Protein AF-0000000079721054 (afdb_homodimer)

Radius of gyration: 35.97 Å; Cα contacts (8 Å, |Δi|>4): 1173; chains: 2; bounding box: 91×91×177 Å

Organism: NCBI:txid616991

Nearest PDB structures (foldseek):
  3hbk-assembly1_A  TM=8.878E-01  e=4.316E-24  Parabacteroides distasonis ATCC 8503
  3u1x-assembly1_A  TM=9.049E-01  e=8.243E-23  Parabacteroides distasonis ATCC 8503
  4jqt-assembly1_B  TM=9.001E-01  e=1.101E-22  Bacteroides thetaiotaomicron VPI-5482
  3u1x-assembly1_B  TM=8.996E-01  e=7.780E-23  Parabacteroides distasonis ATCC 8503
  3h3l-assembly2_C  TM=8.129E-01  e=1.205E-19  Parabacteroides distasonis ATCC 8503

InterPro domains:
  IPR010496 3-keto-alpha-glucoside-1,2-lyase/3-keto-2-hydroxy-glucal hydratase domain [PF06439] (55-269)

Foldseek 3Di:
DPPDDDDDDDPPPPCPPPPPPPPPPPPPPPPPPPVPPVPVPPDWQDDDPVCVVLFKDGCANLPDNVQKAFQLDPHADCLQWDRDRSKIKGAFQVSRDAPPVRHRPPARKMWGPFWAFFKKKKKKKAFAAFDWWWKFHLWDSVLCVVPHNRGHTQAFTQIDGQQPHPVPPPPDDQQCYGQHRHQFGHWAPDDDDHHPDMKMWMWGDAQQWIWIDINHRTGDIDGQPDPRSVVSCCRGPCVPRPPRRPRDRGIMITTNDRGMMIMTRIMMGGDDHPD/DCCVDDDDDCPPPPDPPPPPPPPPPPPPPPPPPPVPPVPVPPDWQDDDPVCVVLFKDGCANLPDNVQKAFQLDPHADCLQWDRDRSKIKGAFQVSRDAPPVRHRPPARKMWGPFFAFFKKKKKKKAFAAFDWWWKFHLWDSVLCVVPHNRGHTQAFTQIDGQQPHPVPPPPDDQQCYGQHRHQFGHWAPDDDDHHPDMKMWMWGDAQQWIWIDINHRTGDIDGQPDPRSVVSCCRGPCVPRPPRRPRDRGIMITTNDRGMMIMTRIMMGGDDHPD

Secondary structure (DSSP, 8-state):
-------------------------------------------TT---HHHHHTTEEES--SS--TTEEETTSSS--TTTEEEETTEEEEPPGGGSPPPTTS-------EEESS-BSSEEEEEEEEE-TT-EEEEEEEE-HHHHHHHSBTTB--SEEEEEE-TT-TTTTTTS-GGGSTTSBTTTBPPSS--PPPTTS-EEEEEEEETTEEEEEETTEEEEEEETT-HHHHHHHHTSTTTTSTTTTS--SBEEEE---SS-EEEEEEEEEE--TT-/-------------------------------------------TT---HHHHHTTEEES--SS--TTEEETTSSS--TTTEEEETTEEEEPPGGGSPPPTTS-------EEESS-BSSEEEEEEEEE-TT-EEEEEEEE-HHHHHHHSBTTB--SEEEEEE-TT-TTTTTTS-GGGSTTSBTTTBPPSS--PPPTTS-EEEEEEEETTEEEEEETTEEEEEEETT-HHHHHHHHTSTTTTSTTTTS--SBEEEE---SS-EEEEEEEEEE--TT-

Structure (mmCIF, N/CA/C/O backbone):
data_AF-0000000079721054-model_v1
#
loop_
_entity.id
_entity.type
_entity.pdbx_description
1 polymer 'Uncharacterized protein DUF1080'
#
loop_
_atom_site.group_PDB
_atom_site.id
_atom_site.type_symbol
_atom_site.label_atom_id
_atom_site.label_alt_id
_atom_site.label_comp_id
_atom_site.label_asym_id
_atom_site.label_entity_id
_atom_site.label_seq_id
_atom_site.pdbx_PDB_ins_code
_atom_site.Cartn_x
_atom_site.Cartn_y
_atom_site.Cartn_z
_atom_site.occupancy
_atom_site.B_iso_or_equiv
_atom_site.auth_seq_id
_atom_site.auth_comp_id
_atom_site.auth_asym_id
_atom_site.auth_atom_id
_atom_site.pdbx_PDB_model_num
ATOM 1 N N . MET A 1 1 ? 64.25 27.297 -89.562 1 24.75 1 MET A N 1
ATOM 2 C CA . MET A 1 1 ? 64.625 25.906 -89.25 1 24.75 1 MET A CA 1
ATOM 3 C C . MET A 1 1 ? 64.562 25.609 -87.75 1 24.75 1 MET A C 1
ATOM 5 O O . MET A 1 1 ? 65.5 25.953 -87.062 1 24.75 1 MET A O 1
ATOM 9 N N . ARG A 1 2 ? 63.344 25.953 -87.188 1 24.25 2 ARG A N 1
ATOM 10 C CA . ARG A 1 2 ? 62.844 26.578 -86 1 24.25 2 ARG A CA 1
ATOM 11 C C . ARG A 1 2 ? 62.781 25.578 -84.812 1 24.25 2 ARG A C 1
ATOM 13 O O . ARG A 1 2 ? 62.031 25.75 -83.875 1 24.25 2 ARG A O 1
ATOM 20 N N . GLY A 1 3 ? 63.625 24.359 -85 1 22.58 3 GLY A N 1
ATOM 21 C CA . GLY A 1 3 ? 63.281 23.109 -84.312 1 22.58 3 GLY A CA 1
ATOM 22 C C . GLY A 1 3 ? 63.688 23.109 -82.812 1 22.58 3 GLY A C 1
ATOM 23 O O . GLY A 1 3 ? 63.781 22.047 -82.188 1 22.58 3 GLY A O 1
ATOM 24 N N . SER A 1 4 ? 63.812 24.297 -82.188 1 22.83 4 SER A N 1
ATOM 25 C CA . SER A 1 4 ? 64.625 24.391 -81 1 22.83 4 SER A CA 1
ATOM 26 C C . SER A 1 4 ? 64.125 23.5 -79.875 1 22.83 4 SER A C 1
ATOM 28 O O . SER A 1 4 ? 62.969 23.578 -79.5 1 22.83 4 SER A O 1
ATOM 30 N N . LYS A 1 5 ? 64.938 22.375 -79.375 1 22.81 5 LYS A N 1
ATOM 31 C CA . LYS A 1 5 ? 64.875 21.094 -78.688 1 22.81 5 LYS A CA 1
ATOM 32 C C . LYS A 1 5 ? 64.75 21.281 -77.188 1 22.81 5 LYS A C 1
ATOM 34 O O . LYS A 1 5 ? 64.75 20.312 -76.438 1 22.81 5 LYS A O 1
ATOM 39 N N . LYS A 1 6 ? 65 22.562 -76.625 1 22.19 6 LYS A N 1
ATOM 40 C CA . LYS A 1 6 ? 65.812 22.469 -75.375 1 22.19 6 LYS A CA 1
ATOM 41 C C . LYS A 1 6 ? 65.125 21.547 -74.375 1 22.19 6 LYS A C 1
ATOM 43 O O . LYS A 1 6 ? 63.938 21.375 -74.375 1 22.19 6 LYS A O 1
ATOM 48 N N . GLN A 1 7 ? 65.875 21.203 -73.25 1 21.14 7 GLN A N 1
ATOM 49 C CA . GLN A 1 7 ? 66.375 20.234 -72.312 1 21.14 7 GLN A CA 1
ATOM 50 C C . GLN A 1 7 ? 65.375 20.062 -71.125 1 21.14 7 GLN A C 1
ATOM 52 O O . GLN A 1 7 ? 64.438 20.875 -71 1 21.14 7 GLN A O 1
ATOM 57 N N . THR A 1 8 ? 65.938 19.906 -69.875 1 21.69 8 THR A N 1
ATOM 58 C CA . THR A 1 8 ? 66.125 18.859 -68.875 1 21.69 8 THR A CA 1
ATOM 59 C C . THR A 1 8 ? 65.062 18.938 -67.812 1 21.69 8 THR A C 1
ATOM 61 O O . THR A 1 8 ? 64.375 19.953 -67.688 1 21.69 8 THR A O 1
ATOM 64 N N . LEU A 1 9 ? 65.438 18.375 -66.5 1 22.59 9 LEU A N 1
ATOM 65 C CA . LEU A 1 9 ? 65.062 17.406 -65.438 1 22.59 9 LEU A CA 1
ATOM 66 C C . LEU A 1 9 ? 64.188 18.047 -64.375 1 22.59 9 LEU A C 1
ATOM 68 O O . LEU A 1 9 ? 64.188 19.266 -64.25 1 22.59 9 LEU A O 1
ATOM 72 N N . HIS A 1 10 ? 63.625 17.141 -63.562 1 23.7 10 HIS A N 1
ATOM 73 C CA . HIS A 1 10 ? 62.531 16.703 -62.688 1 23.7 10 HIS A CA 1
ATOM 74 C C . HIS A 1 10 ? 62.656 17.281 -61.281 1 23.7 10 HIS A C 1
ATOM 76 O O . HIS A 1 10 ? 61.906 16.875 -60.375 1 23.7 10 HIS A O 1
ATOM 82 N N . SER A 1 11 ? 63.406 18.422 -61.031 1 25.11 11 SER A N 1
ATOM 83 C CA . SER A 1 11 ? 63.719 18.562 -59.594 1 25.11 11 SER A CA 1
ATOM 84 C C . SER A 1 11 ? 62.438 18.609 -58.781 1 25.11 11 SER A C 1
ATOM 86 O O . SER A 1 11 ? 61.594 19.516 -58.938 1 25.11 11 SER A O 1
ATOM 88 N N . PHE A 1 12 ? 61.875 17.391 -58.5 1 25.25 12 PHE A N 1
ATOM 89 C CA . PHE A 1 12 ? 60.656 17.203 -57.719 1 25.25 12 PHE A CA 1
ATOM 90 C C . PHE A 1 12 ? 60.812 17.781 -56.312 1 25.25 12 PHE A C 1
ATOM 92 O O . PHE A 1 12 ? 61.688 17.375 -55.562 1 25.25 12 PHE A O 1
ATOM 99 N N . TRP A 1 13 ? 60.75 19.094 -56.188 1 24.25 13 TRP A N 1
ATOM 100 C CA . TRP A 1 13 ? 60.812 19.828 -54.906 1 24.25 13 TRP A CA 1
ATOM 101 C C . TRP A 1 13 ? 59.812 19.281 -53.906 1 24.25 13 TRP A C 1
ATOM 103 O O . TRP A 1 13 ? 58.594 19.297 -54.188 1 24.25 13 TRP A O 1
ATOM 113 N N . ILE A 1 14 ? 60.219 18.141 -53.219 1 26.62 14 ILE A N 1
ATOM 114 C CA . ILE A 1 14 ? 59.469 17.453 -52.188 1 26.62 14 ILE A CA 1
ATOM 115 C C . ILE A 1 14 ? 59.094 18.453 -51.094 1 26.62 14 ILE A C 1
ATOM 117 O O . ILE A 1 14 ? 59.969 19.156 -50.562 1 26.62 14 ILE A O 1
ATOM 121 N N . MET A 1 15 ? 57.906 19.016 -51.156 1 24.34 15 MET A N 1
ATOM 122 C CA . MET A 1 15 ? 57.219 19.938 -50.25 1 24.34 15 MET A CA 1
ATOM 123 C C . MET A 1 15 ? 57.188 19.406 -48.812 1 24.34 15 MET A C 1
ATOM 125 O O . MET A 1 15 ? 56.625 18.344 -48.562 1 24.34 15 MET A O 1
ATOM 129 N N . ALA A 1 16 ? 58.312 19.469 -48.094 1 25.89 16 ALA A N 1
ATOM 130 C CA . ALA A 1 16 ? 58.469 19.078 -46.688 1 25.89 16 ALA A CA 1
ATOM 131 C C . ALA A 1 16 ? 57.438 19.781 -45.812 1 25.89 16 ALA A C 1
ATOM 133 O O . ALA A 1 16 ? 57.5 21 -45.594 1 25.89 16 ALA A O 1
ATOM 134 N N . LEU A 1 17 ? 56.156 19.641 -46.062 1 25.75 17 LEU A N 1
ATOM 135 C CA . LEU A 1 17 ? 55.188 20.328 -45.219 1 25.75 17 LEU A CA 1
ATOM 136 C C . LEU A 1 17 ? 55.406 19.984 -43.75 1 25.75 17 LEU A C 1
ATOM 138 O O . LEU A 1 17 ? 55.5 18.812 -43.375 1 25.75 17 LEU A O 1
ATOM 142 N N . ALA A 1 18 ? 56.094 20.875 -43 1 25.81 18 ALA A N 1
ATOM 143 C CA . ALA A 1 18 ? 56.375 21.016 -41.562 1 25.81 18 ALA A CA 1
ATOM 144 C C . ALA A 1 18 ? 55.125 20.875 -40.719 1 25.81 18 ALA A C 1
ATOM 146 O O . ALA A 1 18 ? 54.219 21.719 -40.812 1 25.81 18 ALA A O 1
ATOM 147 N N . MET A 1 19 ? 54.531 19.641 -40.656 1 27.62 19 MET A N 1
ATOM 148 C CA . MET A 1 19 ? 53.344 19.391 -39.844 1 27.62 19 MET A CA 1
ATOM 149 C C . MET A 1 19 ? 53.625 19.75 -38.375 1 27.62 19 MET A C 1
ATOM 151 O O . MET A 1 19 ? 54.531 19.203 -37.75 1 27.62 19 MET A O 1
ATOM 155 N N . GLY A 1 20 ? 53.656 21.094 -38.062 1 26.64 20 GLY A N 1
ATOM 156 C CA . GLY A 1 20 ? 53.75 21.562 -36.688 1 26.64 20 GLY A CA 1
ATOM 157 C C . GLY A 1 20 ? 52.812 20.859 -35.75 1 26.64 20 GLY A C 1
ATOM 158 O O . GLY A 1 20 ? 51.594 20.75 -36.062 1 26.64 20 GLY A O 1
ATOM 159 N N . LEU A 1 21 ? 53.344 19.891 -35 1 28.97 21 LEU A N 1
ATOM 160 C CA . LEU A 1 21 ? 52.75 19.062 -33.938 1 28.97 21 LEU A CA 1
ATOM 161 C C . LEU A 1 21 ? 52.156 19.953 -32.844 1 28.97 21 LEU A C 1
ATOM 163 O O . LEU A 1 21 ? 52.875 20.641 -32.156 1 28.97 21 LEU A O 1
ATOM 167 N N . VAL A 1 22 ? 51.125 20.781 -33.188 1 31.12 22 VAL A N 1
ATOM 168 C CA . VAL A 1 22 ? 50.5 21.5 -32.062 1 31.12 22 VAL A CA 1
ATOM 169 C C . VAL A 1 22 ? 50.062 20.516 -31 1 31.12 22 VAL A C 1
ATOM 171 O O . VAL A 1 22 ? 49.281 19.594 -31.281 1 31.12 22 VAL A O 1
ATOM 174 N N . PHE A 1 23 ? 50.906 20.266 -29.984 1 29.94 23 PHE A N 1
ATOM 175 C CA . PHE A 1 23 ? 50.625 19.562 -28.75 1 29.94 23 PHE A CA 1
ATOM 176 C C . PHE A 1 23 ? 49.375 20.141 -28.078 1 29.94 23 PHE A C 1
ATOM 178 O O . PHE A 1 23 ? 49.438 21.266 -27.578 1 29.94 23 PHE A O 1
ATOM 185 N N . MET A 1 24 ? 48.219 20.125 -28.75 1 31.67 24 MET A N 1
ATOM 186 C CA . MET A 1 24 ? 47.062 20.469 -27.969 1 31.67 24 MET A CA 1
ATOM 187 C C . MET A 1 24 ? 47 19.672 -26.672 1 31.67 24 MET A C 1
ATOM 189 O O . MET A 1 24 ? 47.094 18.438 -26.703 1 31.67 24 MET A O 1
ATOM 193 N N . GLY A 1 25 ? 47.562 20.25 -25.594 1 31.52 25 GLY A N 1
ATOM 194 C CA . GLY A 1 25 ? 47.375 19.797 -24.219 1 31.52 25 GLY A CA 1
ATOM 195 C C . GLY A 1 25 ? 45.969 19.406 -23.906 1 31.52 25 GLY A C 1
ATOM 196 O O . GLY A 1 25 ? 45.031 20.188 -24.109 1 31.52 25 GLY A O 1
ATOM 197 N N . CYS A 1 26 ? 45.625 18.156 -24.25 1 30.34 26 CYS A N 1
ATOM 198 C CA . CYS A 1 26 ? 44.375 17.594 -23.797 1 30.34 26 CYS A CA 1
ATOM 199 C C . CYS A 1 26 ? 44.156 17.906 -22.312 1 30.34 26 CYS A C 1
ATOM 201 O O . CYS A 1 26 ? 44.938 17.516 -21.469 1 30.34 26 CYS A O 1
ATOM 203 N N . ARG A 1 27 ? 43.688 19.188 -21.969 1 31.06 27 ARG A N 1
ATOM 204 C CA . ARG A 1 27 ? 43.062 19.359 -20.656 1 31.06 27 ARG A CA 1
ATOM 205 C C . ARG A 1 27 ? 42.25 18.109 -20.266 1 31.06 27 ARG A C 1
ATOM 207 O O . ARG A 1 27 ? 41.406 17.641 -21.031 1 31.06 27 ARG A O 1
ATOM 214 N N . ASN A 1 28 ? 42.969 17.328 -19.516 1 31.66 28 ASN A N 1
ATOM 215 C CA . ASN A 1 28 ? 42.312 16.25 -18.766 1 31.66 28 ASN A CA 1
ATOM 216 C C . ASN A 1 28 ? 40.938 16.672 -18.266 1 31.66 28 ASN A C 1
ATOM 218 O O . ASN A 1 28 ? 40.844 17.594 -17.438 1 31.66 28 ASN A O 1
ATOM 222 N N . LYS A 1 29 ? 39.875 16.719 -19.188 1 29.89 29 LYS A N 1
ATOM 223 C CA . LYS A 1 29 ? 38.531 16.75 -18.594 1 29.89 29 LYS A CA 1
ATOM 224 C C . LYS A 1 29 ? 38.5 15.891 -17.328 1 29.89 29 LYS A C 1
ATOM 226 O O . LYS A 1 29 ? 38.75 14.695 -17.375 1 29.89 29 LYS A O 1
ATOM 231 N N . THR A 1 30 ? 38.969 16.438 -16.203 1 31.62 30 THR A N 1
ATOM 232 C CA . THR A 1 30 ? 38.5 15.773 -14.992 1 31.62 30 THR A CA 1
ATOM 233 C C . THR A 1 30 ? 37.094 15.219 -15.188 1 31.62 30 THR A C 1
ATOM 235 O O . THR A 1 30 ? 36.156 15.984 -15.375 1 31.62 30 THR A O 1
ATOM 238 N N . GLN A 1 31 ? 37 14.133 -15.953 1 31.41 31 GLN A N 1
ATOM 239 C CA . GLN A 1 31 ? 35.75 13.391 -15.805 1 31.41 31 GLN A CA 1
ATOM 240 C C . GLN A 1 31 ? 35.25 13.453 -14.367 1 31.41 31 GLN A C 1
ATOM 242 O O . GLN A 1 31 ? 35.875 12.953 -13.445 1 31.41 31 GLN A O 1
ATOM 247 N N . LYS A 1 32 ? 34.625 14.586 -14.016 1 31.33 32 LYS A N 1
ATOM 248 C CA . LYS A 1 32 ? 33.781 14.438 -12.836 1 31.33 32 LYS A CA 1
ATOM 249 C C . LYS A 1 32 ? 33.219 13.023 -12.75 1 31.33 32 LYS A C 1
ATOM 251 O O . LYS A 1 32 ? 32.531 12.57 -13.656 1 31.33 32 LYS A O 1
ATOM 256 N N . ASN A 1 33 ? 34.031 12.125 -12.219 1 33.28 33 ASN A N 1
ATOM 257 C CA . ASN A 1 33 ? 33.406 10.914 -11.727 1 33.28 33 ASN A CA 1
ATOM 258 C C . ASN A 1 33 ? 31.969 11.18 -11.281 1 33.28 33 ASN A C 1
ATOM 260 O O . ASN A 1 33 ? 31.734 11.914 -10.312 1 33.28 33 ASN A O 1
ATOM 264 N N . GLN A 1 34 ? 31.125 11.547 -12.273 1 33.5 34 GLN A N 1
ATOM 265 C CA . GLN A 1 34 ? 29.734 11.445 -11.82 1 33.5 34 GLN A CA 1
ATOM 266 C C . GLN A 1 34 ? 29.578 10.336 -10.781 1 33.5 34 GLN A C 1
ATOM 268 O O . GLN A 1 34 ? 29.906 9.172 -11.055 1 33.5 34 GLN A O 1
ATOM 273 N N . GLU A 1 35 ? 29.969 10.641 -9.562 1 33.94 35 GLU A N 1
ATOM 274 C CA . GLU A 1 35 ? 29.469 9.672 -8.594 1 33.94 35 GLU A CA 1
ATOM 275 C C . GLU A 1 35 ? 28.219 8.961 -9.102 1 33.94 35 GLU A C 1
ATOM 277 O O . GLU A 1 35 ? 27.312 9.602 -9.625 1 33.94 35 GLU A O 1
ATOM 282 N N . PRO A 1 36 ? 28.453 7.695 -9.703 1 33.47 36 PRO A N 1
ATOM 283 C CA . PRO A 1 36 ? 27.203 7.062 -10.125 1 33.47 36 PRO A CA 1
ATOM 284 C C . PRO A 1 36 ? 26 7.559 -9.336 1 33.47 36 PRO A C 1
ATOM 286 O O . PRO A 1 36 ? 26.109 7.844 -8.141 1 33.47 36 PRO A O 1
ATOM 289 N N . LEU A 1 37 ? 25.172 8.375 -9.906 1 35.53 37 LEU A N 1
ATOM 290 C CA . LEU A 1 37 ? 23.859 8.578 -9.305 1 35.53 37 LEU A CA 1
ATOM 291 C C . LEU A 1 37 ? 23.5 7.402 -8.398 1 35.53 37 LEU A C 1
ATOM 293 O O . LEU A 1 37 ? 23.469 6.254 -8.852 1 35.53 37 LEU A O 1
ATOM 297 N N . LYS A 1 38 ? 23.938 7.43 -7.25 1 34.97 38 LYS A N 1
ATOM 298 C CA . LYS A 1 38 ? 23.438 6.477 -6.266 1 34.97 38 LYS A CA 1
ATOM 299 C C . LYS A 1 38 ? 22.031 6 -6.629 1 34.97 38 LYS A C 1
ATOM 301 O O . LYS A 1 38 ? 21.062 6.746 -6.488 1 34.97 38 LYS A O 1
ATOM 306 N N . VAL A 1 39 ? 21.828 5.375 -7.77 1 37.56 39 VAL A N 1
ATOM 307 C CA . VAL A 1 39 ? 20.578 4.664 -7.965 1 37.56 39 VAL A CA 1
ATOM 308 C C . VAL A 1 39 ? 20.094 4.094 -6.633 1 37.56 39 VAL A C 1
ATOM 310 O O . VAL A 1 39 ? 20.828 3.363 -5.965 1 37.56 39 VAL A O 1
ATOM 313 N N . SER A 1 40 ? 19.422 4.82 -5.859 1 41.69 40 SER A N 1
ATOM 314 C CA . SER A 1 40 ? 18.734 4.305 -4.684 1 41.69 40 SER A CA 1
ATOM 315 C C . SER A 1 40 ? 18.438 2.814 -4.816 1 41.69 40 SER A C 1
ATOM 317 O O . SER A 1 40 ? 17.75 2.395 -5.75 1 41.69 40 SER A O 1
ATOM 319 N N . GLU A 1 41 ? 19.406 1.914 -4.84 1 50.53 41 GLU A N 1
ATOM 320 C CA . GLU A 1 41 ? 19.219 0.467 -4.855 1 50.53 41 GLU A CA 1
ATOM 321 C C . GLU A 1 41 ? 17.953 0.068 -4.098 1 50.53 41 GLU A C 1
ATOM 323 O O . GLU A 1 41 ? 17.812 0.366 -2.908 1 50.53 41 GLU A O 1
ATOM 328 N N . GLN A 1 42 ? 16.859 0.109 -4.746 1 57.16 42 GLN A N 1
ATOM 329 C CA . GLN A 1 42 ? 15.672 -0.447 -4.121 1 57.16 42 GLN A CA 1
ATOM 330 C C . GLN A 1 42 ? 15.984 -1.742 -3.381 1 57.16 42 GLN A C 1
ATOM 332 O O . GLN A 1 42 ? 16.625 -2.639 -3.936 1 57.16 42 GLN A O 1
ATOM 337 N N . LEU A 1 43 ? 15.977 -1.696 -2.076 1 75.88 43 LEU A N 1
ATOM 338 C CA . LEU A 1 43 ? 16.188 -2.881 -1.252 1 75.88 43 LEU A CA 1
ATOM 339 C C . LEU A 1 43 ? 15.102 -3.924 -1.515 1 75.88 43 LEU A C 1
ATOM 341 O O . LEU A 1 43 ? 13.93 -3.699 -1.204 1 75.88 43 LEU A O 1
ATOM 345 N N . HIS A 1 44 ? 15.461 -4.918 -2.297 1 89.94 44 HIS A N 1
ATOM 346 C CA . HIS A 1 44 ? 14.562 -6.051 -2.52 1 89.94 44 HIS A CA 1
ATOM 347 C C . HIS A 1 44 ? 14.367 -6.855 -1.24 1 89.94 44 HIS A C 1
ATOM 349 O O . HIS A 1 44 ? 15.227 -6.84 -0.354 1 89.94 44 HIS A O 1
ATOM 355 N N . ASN A 1 45 ? 13.18 -7.461 -1.188 1 97.12 45 ASN A N 1
ATOM 356 C CA . ASN A 1 45 ? 12.852 -8.352 -0.081 1 97.12 45 ASN A CA 1
ATOM 357 C C . ASN A 1 45 ? 12.859 -7.613 1.255 1 97.12 45 ASN A C 1
ATOM 359 O O . ASN A 1 45 ? 13.43 -8.094 2.232 1 97.12 45 ASN A O 1
ATOM 363 N N . SER A 1 46 ? 12.391 -6.492 1.217 1 94.69 46 SER A N 1
ATOM 364 C CA . SER A 1 46 ? 12.242 -5.66 2.406 1 94.69 46 SER A CA 1
ATOM 365 C C . SER A 1 46 ? 10.906 -4.918 2.396 1 94.69 46 SER A C 1
ATOM 367 O O . SER A 1 46 ? 10.203 -4.91 1.385 1 94.69 46 SER A O 1
ATOM 369 N N . LEU A 1 47 ? 10.586 -4.402 3.543 1 95.69 47 LEU A N 1
ATOM 370 C CA . LEU A 1 47 ? 9.375 -3.605 3.678 1 95.69 47 LEU A CA 1
ATOM 371 C C . LEU A 1 47 ? 9.711 -2.174 4.086 1 95.69 47 LEU A C 1
ATOM 373 O O . LEU A 1 47 ? 10.539 -1.956 4.969 1 95.69 47 LEU A O 1
ATOM 377 N N . THR A 1 48 ? 9.047 -1.224 3.422 1 93.44 48 THR A N 1
ATOM 378 C CA . THR A 1 48 ? 9.094 0.148 3.916 1 93.44 48 THR A CA 1
ATOM 379 C C . THR A 1 48 ? 8.258 0.3 5.184 1 93.44 48 THR A C 1
ATOM 381 O O . THR A 1 48 ? 7.457 -0.577 5.512 1 93.44 48 THR A O 1
ATOM 384 N N . ASP A 1 49 ? 8.43 1.391 5.875 1 92.5 49 ASP A N 1
ATOM 385 C CA . ASP A 1 49 ? 7.617 1.641 7.059 1 92.5 49 ASP A CA 1
ATOM 386 C C . ASP A 1 49 ? 6.133 1.73 6.699 1 92.5 49 ASP A C 1
ATOM 388 O O . ASP A 1 49 ? 5.281 1.236 7.441 1 92.5 49 ASP A O 1
ATOM 392 N N . LEU A 1 50 ? 5.84 2.352 5.551 1 94.69 50 LEU A N 1
ATOM 393 C CA . LEU A 1 50 ? 4.457 2.424 5.09 1 94.69 50 LEU A CA 1
ATOM 394 C C . LEU A 1 50 ? 3.885 1.028 4.867 1 94.69 50 LEU A C 1
ATOM 396 O O . LEU A 1 50 ? 2.773 0.729 5.312 1 94.69 50 LEU A O 1
ATOM 400 N N . GLU A 1 51 ? 4.668 0.182 4.207 1 95.62 51 GLU A N 1
ATOM 401 C CA . GLU A 1 51 ? 4.207 -1.182 3.961 1 95.62 51 GLU A CA 1
ATOM 402 C C . GLU A 1 51 ? 3.943 -1.92 5.27 1 95.62 51 GLU A C 1
ATOM 404 O O . GLU A 1 51 ? 2.939 -2.625 5.398 1 95.62 51 GLU A O 1
ATOM 409 N N . LYS A 1 52 ? 4.84 -1.743 6.188 1 96.31 52 LYS A N 1
ATOM 410 C CA . LYS A 1 52 ? 4.641 -2.367 7.492 1 96.31 52 LYS A CA 1
ATOM 411 C C . LYS A 1 52 ? 3.35 -1.881 8.141 1 96.31 52 LYS A C 1
ATOM 413 O O . LYS A 1 52 ? 2.572 -2.682 8.664 1 96.31 52 LYS A O 1
ATOM 418 N N . GLU A 1 53 ? 3.135 -0.665 8.086 1 94.81 53 GLU A N 1
ATOM 419 C CA . GLU A 1 53 ? 1.965 -0.071 8.727 1 94.81 53 GLU A CA 1
ATOM 420 C C . GLU A 1 53 ? 0.677 -0.51 8.031 1 94.81 53 GLU A C 1
ATOM 422 O O . GLU A 1 53 ? -0.381 -0.572 8.664 1 94.81 53 GLU A O 1
ATOM 427 N N . GLN A 1 54 ? 0.806 -0.823 6.77 1 95.44 54 GLN A N 1
ATOM 428 C CA . GLN A 1 54 ? -0.359 -1.271 6.016 1 95.44 54 GLN A CA 1
ATOM 429 C C . GLN A 1 54 ? -0.581 -2.771 6.184 1 95.44 54 GLN A C 1
ATOM 431 O O . GLN A 1 54 ? -1.507 -3.338 5.602 1 95.44 54 GLN A O 1
ATOM 436 N N . GLY A 1 55 ? 0.297 -3.449 6.883 1 96.81 55 GLY A N 1
ATOM 437 C CA . GLY A 1 55 ? 0.085 -4.844 7.227 1 96.81 55 GLY A CA 1
ATOM 438 C C . GLY A 1 55 ? 0.789 -5.805 6.285 1 96.81 55 GLY A C 1
ATOM 439 O O . GLY A 1 55 ? 0.529 -7.012 6.312 1 96.81 55 GLY A O 1
ATOM 440 N N . TRP A 1 56 ? 1.682 -5.289 5.473 1 97.81 56 TRP A N 1
ATOM 441 C CA . TRP A 1 56 ? 2.432 -6.172 4.586 1 97.81 56 TRP A CA 1
ATOM 442 C C . TRP A 1 56 ? 3.43 -7.012 5.375 1 97.81 56 TRP A C 1
ATOM 444 O O . TRP A 1 56 ? 4.055 -6.527 6.32 1 97.81 56 TRP A O 1
ATOM 454 N N . GLU A 1 57 ? 3.59 -8.234 4.898 1 98.19 57 GLU A N 1
ATOM 455 C CA . GLU A 1 57 ? 4.594 -9.164 5.406 1 98.19 57 GLU A CA 1
ATOM 456 C C . GLU A 1 57 ? 5.383 -9.805 4.27 1 98.19 57 GLU A C 1
ATOM 458 O O . GLU A 1 57 ? 4.855 -9.992 3.172 1 98.19 57 GLU A O 1
ATOM 463 N N . LEU A 1 58 ? 6.617 -10.117 4.605 1 98.25 58 LEU A N 1
ATOM 464 C CA . LEU A 1 58 ? 7.426 -10.836 3.623 1 98.25 58 LEU A CA 1
ATOM 465 C C . LEU A 1 58 ? 7.105 -12.32 3.631 1 98.25 58 LEU A C 1
ATOM 467 O O . LEU A 1 58 ? 7.086 -12.953 4.691 1 98.25 58 LEU A O 1
ATOM 471 N N . LEU A 1 59 ? 6.844 -12.844 2.494 1 98.75 59 LEU A N 1
ATOM 472 C CA . LEU A 1 59 ? 6.777 -14.297 2.375 1 98.75 59 LEU A CA 1
ATOM 473 C C . LEU A 1 59 ? 8.148 -14.875 2.037 1 98.75 59 LEU A C 1
ATOM 475 O O . LEU A 1 59 ? 8.367 -16.078 2.188 1 98.75 59 LEU A O 1
ATOM 479 N N . PHE A 1 60 ? 9.016 -14.055 1.517 1 98.62 60 PHE A N 1
ATOM 480 C CA . PHE A 1 60 ? 10.391 -14.414 1.213 1 98.62 60 PHE A CA 1
ATOM 481 C C . PHE A 1 60 ? 11.352 -13.305 1.631 1 98.62 60 PHE A C 1
ATOM 483 O O . PHE A 1 60 ? 11.188 -12.156 1.22 1 98.62 60 PHE A O 1
ATOM 490 N N . ASP A 1 61 ? 12.344 -13.688 2.381 1 97.5 61 ASP A N 1
ATOM 491 C CA . ASP A 1 61 ? 13.211 -12.688 2.996 1 97.5 61 ASP A CA 1
ATOM 492 C C . ASP A 1 61 ? 14.492 -12.5 2.191 1 97.5 61 ASP A C 1
ATOM 494 O O . ASP A 1 61 ? 15.344 -11.68 2.545 1 97.5 61 ASP A O 1
ATOM 498 N N . GLY A 1 62 ? 14.68 -13.305 1.154 1 97.56 62 GLY A N 1
ATOM 499 C CA . GLY A 1 62 ? 15.836 -13.18 0.286 1 97.56 62 GLY A CA 1
ATOM 500 C C . GLY A 1 62 ? 16.969 -14.102 0.673 1 97.56 62 GLY A C 1
ATOM 501 O O . GLY A 1 62 ? 17.969 -14.219 -0.057 1 97.56 62 GLY A O 1
ATOM 502 N N . GLU A 1 63 ? 16.781 -14.883 1.844 1 97.19 63 GLU A N 1
ATOM 503 C CA . GLU A 1 63 ? 17.953 -15.586 2.369 1 97.19 63 GLU A CA 1
ATOM 504 C C . GLU A 1 63 ? 17.594 -17.016 2.771 1 97.19 63 GLU A C 1
ATOM 506 O O . GLU A 1 63 ? 18.484 -17.859 2.908 1 97.19 63 GLU A O 1
ATOM 511 N N . SER A 1 64 ? 16.328 -17.266 3.041 1 98.06 64 SER A N 1
ATOM 512 C CA . SER A 1 64 ? 15.945 -18.594 3.504 1 98.06 64 SER A CA 1
ATOM 513 C C . SER A 1 64 ? 14.57 -18.984 2.977 1 98.06 64 SER A C 1
ATOM 515 O O . SER A 1 64 ? 13.836 -18.141 2.469 1 98.06 64 SER A O 1
ATOM 517 N N . PHE A 1 65 ? 14.25 -20.25 3.123 1 98.38 65 PHE A N 1
ATOM 518 C CA . PHE A 1 65 ? 12.938 -20.75 2.723 1 98.38 65 PHE A CA 1
ATOM 519 C C . PHE A 1 65 ? 11.969 -20.734 3.9 1 98.38 65 PHE A C 1
ATOM 521 O O . PHE A 1 65 ? 10.984 -21.469 3.914 1 98.38 65 PHE A O 1
ATOM 528 N N . LYS A 1 66 ? 12.305 -19.922 4.918 1 97.94 66 LYS A N 1
ATOM 529 C CA . LYS A 1 66 ? 11.383 -19.812 6.047 1 97.94 66 LYS A CA 1
ATOM 530 C C . LYS A 1 66 ? 9.969 -19.516 5.578 1 97.94 66 LYS A C 1
ATOM 532 O O . LYS A 1 66 ? 9.75 -18.594 4.789 1 97.94 66 LYS A O 1
ATOM 537 N N . GLY A 1 67 ? 9.016 -20.391 5.98 1 98.5 67 GLY A N 1
ATOM 538 C CA . GLY A 1 67 ? 7.621 -20.203 5.617 1 98.5 67 GLY A CA 1
ATOM 539 C C . GLY A 1 67 ? 7.211 -20.984 4.387 1 98.5 67 GLY A C 1
ATOM 540 O O . GLY A 1 67 ? 6.062 -20.906 3.943 1 98.5 67 GLY A O 1
ATOM 541 N N . TRP A 1 68 ? 8.188 -21.75 3.893 1 98.75 68 TRP A N 1
ATOM 542 C CA . TRP A 1 68 ? 7.91 -22.547 2.695 1 98.75 68 TRP A CA 1
ATOM 543 C C . TRP A 1 68 ? 8.234 -24.016 2.922 1 98.75 68 TRP A C 1
ATOM 545 O O . TRP A 1 68 ? 9.109 -24.344 3.729 1 98.75 68 TRP A O 1
ATOM 555 N N . ARG A 1 69 ? 7.602 -24.828 2.221 1 98.19 69 ARG A N 1
ATOM 556 C CA . ARG A 1 69 ? 7.906 -26.25 2.115 1 98.19 69 ARG A CA 1
ATOM 557 C C . ARG A 1 69 ? 7.375 -26.828 0.808 1 98.19 69 ARG A C 1
ATOM 559 O O . ARG A 1 69 ? 6.574 -26.188 0.12 1 98.19 69 ARG A O 1
ATOM 566 N N . GLY A 1 70 ? 7.879 -28 0.456 1 97.31 70 GLY A N 1
ATOM 567 C CA . GLY A 1 70 ? 7.277 -28.688 -0.67 1 97.31 70 GLY A CA 1
ATOM 568 C C . GLY A 1 70 ? 5.879 -29.203 -0.379 1 97.31 70 GLY A C 1
ATOM 569 O O . GLY A 1 70 ? 5.605 -29.672 0.724 1 97.31 70 GLY A O 1
ATOM 570 N N . LEU A 1 71 ? 5.051 -29.062 -1.403 1 97.31 71 LEU A N 1
ATOM 571 C CA . LEU A 1 71 ? 3.74 -29.688 -1.226 1 97.31 71 LEU A CA 1
ATOM 572 C C . LEU A 1 71 ? 3.871 -31.172 -0.947 1 97.31 71 LEU A C 1
ATOM 574 O O . LEU A 1 71 ? 4.613 -31.875 -1.638 1 97.31 71 LEU A O 1
ATOM 578 N N . GLY A 1 72 ? 3.148 -31.641 0.057 1 95.88 72 GLY A N 1
ATOM 579 C CA . GLY A 1 72 ? 3.213 -33.031 0.445 1 95.88 72 GLY A CA 1
ATOM 580 C C . GLY A 1 72 ? 4.488 -33.406 1.187 1 95.88 72 GLY A C 1
ATOM 581 O O . GLY A 1 72 ? 4.77 -34.562 1.419 1 95.88 72 GLY A O 1
ATOM 582 N N . ARG A 1 73 ? 5.309 -32.375 1.493 1 95.25 73 ARG A N 1
ATOM 583 C CA . ARG A 1 73 ? 6.582 -32.594 2.18 1 95.25 73 ARG A CA 1
ATOM 584 C C . ARG A 1 73 ? 6.723 -31.641 3.365 1 95.25 73 ARG A C 1
ATOM 586 O O . ARG A 1 73 ? 6.043 -30.625 3.432 1 95.25 73 ARG A O 1
ATOM 593 N N . LYS A 1 74 ? 7.637 -32.031 4.266 1 95.06 74 LYS A N 1
ATOM 594 C CA . LYS A 1 74 ? 7.887 -31.188 5.434 1 95.06 74 LYS A CA 1
ATOM 595 C C . LYS A 1 74 ? 8.953 -30.141 5.145 1 95.06 74 LYS A C 1
ATOM 597 O O . LYS A 1 74 ? 9.016 -29.109 5.812 1 95.06 74 LYS A O 1
ATOM 602 N N . ASP A 1 75 ? 9.711 -30.438 4.145 1 95.38 75 ASP A N 1
ATOM 603 C CA . ASP A 1 75 ? 10.844 -29.578 3.846 1 95.38 75 ASP A CA 1
ATOM 604 C C . ASP A 1 75 ? 10.836 -29.156 2.377 1 95.38 75 ASP A C 1
ATOM 606 O O . ASP A 1 75 ? 10.039 -29.656 1.585 1 95.38 75 ASP A O 1
ATOM 610 N N . VAL A 1 76 ? 11.734 -28.203 2.117 1 96.75 76 VAL A N 1
ATOM 611 C CA . VAL A 1 76 ? 11.922 -27.766 0.738 1 96.75 76 VAL A CA 1
ATOM 612 C C . VAL A 1 76 ? 12.836 -28.75 0.005 1 96.75 76 VAL A C 1
ATOM 614 O O . VAL A 1 76 ? 13.852 -29.188 0.555 1 96.75 76 VAL A O 1
ATOM 617 N N . GLN A 1 77 ? 12.477 -29.109 -1.245 1 93 77 GLN A N 1
ATOM 618 C CA . GLN A 1 77 ? 13.367 -29.906 -2.078 1 93 77 GLN A CA 1
ATOM 619 C C . GLN A 1 77 ? 14.469 -29.047 -2.693 1 93 77 GLN A C 1
ATOM 621 O O . GLN A 1 77 ? 14.281 -28.469 -3.766 1 93 77 GLN A O 1
ATOM 626 N N . THR A 1 78 ? 15.586 -29.094 -2.148 1 92.25 78 THR A N 1
ATOM 627 C CA . THR A 1 78 ? 16.656 -28.172 -2.539 1 92.25 78 THR A CA 1
ATOM 628 C C . THR A 1 78 ? 17.266 -28.594 -3.869 1 92.25 78 THR A C 1
ATOM 630 O O . THR A 1 78 ? 18.047 -27.844 -4.469 1 92.25 78 THR A O 1
ATOM 633 N N . GLU A 1 79 ? 16.875 -29.797 -4.363 1 89.38 79 GLU A N 1
ATOM 634 C CA . GLU A 1 79 ? 17.281 -30.203 -5.707 1 89.38 79 GLU A CA 1
ATOM 635 C C . GLU A 1 79 ? 16.5 -29.438 -6.773 1 89.38 79 GLU A C 1
ATOM 637 O O . GLU A 1 79 ? 16.938 -29.344 -7.918 1 89.38 79 GLU A O 1
ATOM 642 N N . LEU A 1 80 ? 15.367 -28.922 -6.379 1 93.12 80 LEU A N 1
ATOM 643 C CA . LEU A 1 80 ? 14.477 -28.25 -7.324 1 93.12 80 LEU A CA 1
ATOM 644 C C . LEU A 1 80 ? 14.5 -26.734 -7.125 1 93.12 80 LEU A C 1
ATOM 646 O O . LEU A 1 80 ? 14.312 -25.984 -8.078 1 93.12 80 LEU A O 1
ATOM 650 N N . TRP A 1 81 ? 14.656 -26.359 -5.887 1 96.69 81 TRP A N 1
ATOM 651 C CA . TRP A 1 81 ? 14.547 -24.953 -5.5 1 96.69 81 TRP A CA 1
ATOM 652 C C . TRP A 1 81 ? 15.805 -24.5 -4.773 1 96.69 81 TRP A C 1
ATOM 654 O O . TRP A 1 81 ? 16.25 -25.141 -3.82 1 96.69 81 TRP A O 1
ATOM 664 N N . LYS A 1 82 ? 16.312 -23.359 -5.215 1 96.69 82 LYS A N 1
ATOM 665 C CA . LYS A 1 82 ? 17.5 -22.766 -4.586 1 96.69 82 LYS A CA 1
ATOM 666 C C . LYS A 1 82 ? 17.281 -21.281 -4.297 1 96.69 82 LYS A C 1
ATOM 668 O O . LYS A 1 82 ? 16.406 -20.656 -4.891 1 96.69 82 LYS A O 1
ATOM 673 N N . ILE A 1 83 ? 18.047 -20.766 -3.385 1 98 83 ILE A N 1
ATOM 674 C CA . ILE A 1 83 ? 18.109 -19.328 -3.158 1 98 83 ILE A CA 1
ATOM 675 C C .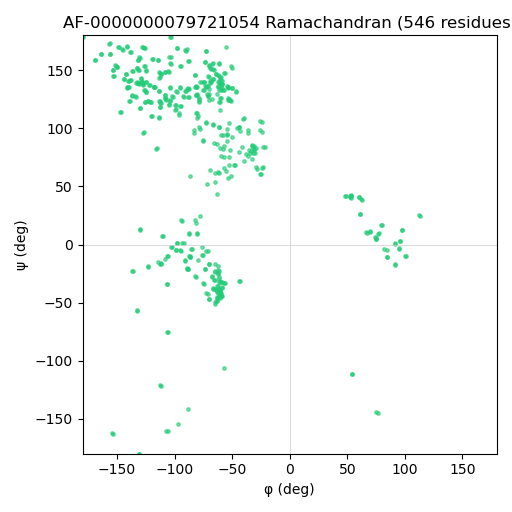 ILE A 1 83 ? 19.422 -18.766 -3.74 1 98 83 ILE A C 1
ATOM 677 O O . ILE A 1 83 ? 20.5 -19.25 -3.41 1 98 83 ILE A O 1
ATOM 681 N N . GLU A 1 84 ? 19.266 -17.859 -4.648 1 95.62 84 GLU A N 1
ATOM 682 C CA . GLU A 1 84 ? 20.406 -17.234 -5.324 1 95.62 84 GLU A CA 1
ATOM 683 C C . GLU A 1 84 ? 20.188 -15.742 -5.512 1 95.62 84 GLU A C 1
ATOM 685 O O . GLU A 1 84 ? 19.188 -15.32 -6.094 1 95.62 84 GLU A O 1
ATOM 690 N N . ASP A 1 85 ? 21.141 -14.922 -4.98 1 95.56 85 ASP A N 1
ATOM 691 C CA . ASP A 1 85 ? 21.141 -13.477 -5.184 1 95.56 85 ASP A CA 1
ATOM 692 C C . ASP A 1 85 ? 19.781 -12.867 -4.785 1 95.56 85 ASP A C 1
ATOM 694 O O . ASP A 1 85 ? 19.203 -12.102 -5.547 1 95.56 85 ASP A O 1
ATOM 698 N N . GLY A 1 86 ? 19.266 -13.305 -3.723 1 97.38 86 GLY A N 1
ATOM 699 C CA . GLY A 1 86 ? 18.047 -12.734 -3.162 1 97.38 86 GLY A CA 1
ATOM 700 C C . GLY A 1 86 ? 16.797 -13.211 -3.863 1 97.38 86 GLY A C 1
ATOM 701 O O . GLY A 1 86 ? 15.742 -12.57 -3.768 1 97.38 86 GLY A O 1
ATOM 702 N N . THR A 1 87 ? 16.922 -14.352 -4.645 1 98.5 87 THR A N 1
ATOM 703 C CA . THR A 1 87 ? 15.758 -14.883 -5.34 1 98.5 87 THR A CA 1
ATOM 704 C C . THR A 1 87 ? 15.531 -16.344 -4.973 1 98.5 87 THR A C 1
ATOM 706 O O . THR A 1 87 ? 16.469 -17.047 -4.586 1 98.5 87 THR A O 1
ATOM 709 N N . ILE A 1 88 ? 14.289 -16.75 -5 1 98.56 88 ILE A N 1
ATOM 710 C CA . ILE A 1 88 ? 13.977 -18.172 -5.133 1 98.56 88 ILE A CA 1
ATOM 711 C C . ILE A 1 88 ? 14.117 -18.594 -6.594 1 98.56 88 ILE A C 1
ATOM 713 O O . ILE A 1 88 ? 13.445 -18.047 -7.473 1 98.56 88 ILE A O 1
ATOM 717 N N . ARG A 1 89 ? 14.93 -19.531 -6.801 1 97.75 89 ARG A N 1
ATOM 718 C CA . ARG A 1 89 ? 15.102 -20.031 -8.164 1 97.75 89 ARG A CA 1
ATOM 719 C C . ARG A 1 89 ? 14.57 -21.453 -8.305 1 97.75 89 ARG A C 1
ATOM 721 O O . ARG A 1 89 ? 14.977 -22.344 -7.562 1 97.75 89 ARG A O 1
ATOM 728 N N . LYS A 1 90 ? 13.664 -21.594 -9.18 1 96.44 90 LYS A N 1
ATOM 729 C CA . LYS A 1 90 ? 13.312 -22.922 -9.664 1 96.44 90 LYS A CA 1
ATOM 730 C C . LYS A 1 90 ?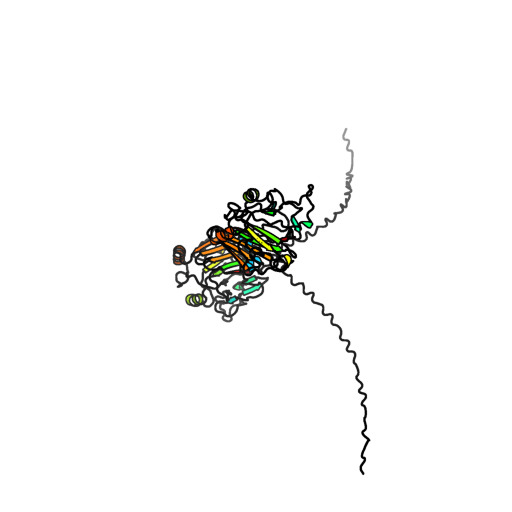 14.336 -23.422 -10.695 1 96.44 90 LYS A C 1
ATOM 732 O O . LYS A 1 90 ? 14.531 -22.781 -11.727 1 96.44 90 LYS A O 1
ATOM 737 N N . LEU A 1 91 ? 14.859 -24.516 -10.453 1 92.44 91 LEU A N 1
ATOM 738 C CA . LEU A 1 91 ? 15.859 -25.031 -11.375 1 92.44 91 LEU A CA 1
ATOM 739 C C . LEU A 1 91 ? 15.203 -25.719 -12.57 1 92.44 91 LEU A C 1
ATOM 741 O O . LEU A 1 91 ? 14.188 -26.391 -12.422 1 92.44 91 LEU A O 1
ATOM 745 N N . ASN A 1 92 ? 15.836 -25.578 -13.656 1 90.06 92 ASN A N 1
ATOM 746 C CA . ASN A 1 92 ? 15.391 -26.312 -14.844 1 90.06 92 ASN A CA 1
ATOM 747 C C . ASN A 1 92 ? 15.391 -27.812 -14.609 1 90.06 92 ASN A C 1
ATOM 749 O O . ASN A 1 92 ? 16.328 -28.359 -14.016 1 90.06 92 ASN A O 1
ATOM 753 N N . SER A 1 93 ? 14.305 -28.453 -15.117 1 82.06 93 SER A N 1
ATOM 754 C CA . SER A 1 93 ? 14.18 -29.891 -14.883 1 82.06 93 SER A CA 1
ATOM 755 C C . SER A 1 93 ? 15.367 -30.641 -15.453 1 82.06 93 SER A C 1
ATOM 757 O O . SER A 1 93 ? 15.742 -31.703 -14.938 1 82.06 93 SER A O 1
ATOM 759 N N . GLY A 1 94 ? 15.883 -30.109 -16.516 1 77.44 94 GLY A N 1
ATOM 760 C CA . GLY A 1 94 ? 17.062 -30.734 -17.094 1 77.44 94 GLY A CA 1
ATOM 761 C C . GLY A 1 94 ? 18.266 -30.672 -16.188 1 77.44 94 GLY A C 1
ATOM 762 O O . GLY A 1 94 ? 19.234 -31.422 -16.375 1 77.44 94 GLY A O 1
ATOM 763 N N . GLU A 1 95 ? 18.234 -29.828 -15.219 1 71.38 95 GLU A N 1
ATOM 764 C CA . GLU A 1 95 ? 19.344 -29.656 -14.281 1 71.38 95 GLU A CA 1
ATOM 765 C C . GLU A 1 95 ? 19.141 -30.5 -13.031 1 71.38 95 GLU A C 1
ATOM 767 O O . GLU A 1 95 ? 20.016 -30.562 -12.164 1 71.38 95 GLU A O 1
ATOM 772 N N . VAL A 1 96 ? 17.984 -31.172 -12.898 1 71.06 96 VAL A N 1
ATOM 773 C CA . VAL A 1 96 ? 17.641 -31.922 -11.695 1 71.06 96 VAL A CA 1
ATOM 774 C C . VAL A 1 96 ? 18.016 -33.406 -11.875 1 71.06 96 VAL A C 1
ATOM 776 O O . VAL A 1 96 ? 17.625 -34.031 -12.859 1 71.06 96 VAL A O 1
ATOM 779 N N . PRO A 1 97 ? 18.906 -33.812 -10.977 1 63.16 97 PRO A N 1
ATOM 780 C CA . PRO A 1 97 ? 19.297 -35.219 -11.094 1 63.16 97 PRO A CA 1
ATOM 781 C C . PRO A 1 97 ? 18.125 -36.188 -10.977 1 63.16 97 PRO A C 1
ATOM 783 O O . PRO A 1 97 ? 17.141 -35.875 -10.297 1 63.16 97 PRO A O 1
ATOM 786 N N . SER A 1 98 ? 18.031 -37.156 -11.805 1 58.84 98 SER A N 1
ATOM 787 C CA . SER A 1 98 ? 17.016 -38.188 -11.719 1 58.84 98 SER A CA 1
ATOM 788 C C . SER A 1 98 ? 17.016 -38.844 -10.344 1 58.84 98 SER A C 1
ATOM 790 O O . SER A 1 98 ? 18.047 -38.938 -9.68 1 58.84 98 SER A O 1
ATOM 792 N N . MET A 1 99 ? 15.82 -39.062 -9.75 1 56.53 99 MET A N 1
ATOM 793 C CA . MET A 1 99 ? 15.758 -39.844 -8.516 1 56.53 99 MET A CA 1
ATOM 794 C C . MET A 1 99 ? 16.484 -41.156 -8.672 1 56.53 99 MET A C 1
ATOM 796 O O . MET A 1 99 ? 16.734 -41.594 -9.789 1 56.53 99 MET A O 1
ATOM 800 N N . PRO A 1 100 ? 16.969 -41.656 -7.441 1 53.69 100 PRO A N 1
ATOM 801 C CA . PRO A 1 100 ? 17.672 -42.938 -7.539 1 53.69 100 PRO A CA 1
ATOM 802 C C . PRO A 1 100 ? 16.953 -43.938 -8.438 1 53.69 100 PRO A C 1
ATOM 804 O O . PRO A 1 100 ? 17.609 -44.75 -9.094 1 53.69 100 PRO A O 1
ATOM 807 N N . ASP A 1 101 ? 15.609 -43.75 -8.391 1 47.41 101 ASP A N 1
ATOM 808 C CA . ASP A 1 101 ? 14.883 -44.719 -9.195 1 47.41 101 ASP A CA 1
ATOM 809 C C . ASP A 1 101 ? 14.75 -44.25 -10.641 1 47.41 101 ASP A C 1
ATOM 811 O O . ASP A 1 101 ? 14.125 -44.938 -11.461 1 47.41 101 ASP A O 1
ATOM 815 N N . GLY A 1 102 ? 15.391 -43.281 -10.984 1 50.38 102 GLY A N 1
ATOM 816 C CA . GLY A 1 102 ? 15.461 -42.812 -12.359 1 50.38 102 GLY A CA 1
ATOM 817 C C . GLY A 1 102 ? 14.273 -41.969 -12.758 1 50.38 102 GLY A C 1
ATOM 818 O O . GLY A 1 102 ? 14.195 -41.469 -13.891 1 50.38 102 GLY A O 1
ATOM 819 N N . GLN A 1 103 ? 13.328 -41.844 -11.867 1 47.28 103 GLN A N 1
ATOM 820 C CA . GLN A 1 103 ? 12.125 -41.094 -12.25 1 47.28 103 GLN A CA 1
ATOM 821 C C . GLN A 1 103 ? 12.266 -39.625 -11.969 1 47.28 103 GLN A C 1
ATOM 823 O O . GLN A 1 103 ? 12.93 -39.219 -11.016 1 47.28 103 GLN A O 1
ATOM 828 N N . PRO A 1 104 ? 11.852 -38.906 -13.016 1 53.16 104 PRO A N 1
ATOM 829 C CA . PRO A 1 104 ? 11.82 -37.469 -12.719 1 53.16 104 PRO A CA 1
ATOM 830 C C . PRO A 1 104 ? 11.031 -37.125 -11.461 1 53.16 104 PRO A C 1
ATOM 832 O O . PRO A 1 104 ? 10.109 -37.875 -11.094 1 53.16 104 PRO A O 1
ATOM 835 N N . MET A 1 105 ? 11.75 -36.438 -10.594 1 57.22 105 MET A N 1
ATOM 836 C CA . MET A 1 105 ? 10.977 -36.031 -9.422 1 57.22 105 MET A CA 1
ATOM 837 C C . MET A 1 105 ? 9.602 -35.5 -9.828 1 57.22 105 MET A C 1
ATOM 839 O O . MET A 1 105 ? 9.484 -34.594 -10.633 1 57.22 105 MET A O 1
ATOM 843 N N . GLU A 1 106 ? 8.586 -36.406 -9.648 1 60.75 106 GLU A N 1
ATOM 844 C CA . GLU A 1 106 ? 7.203 -36.031 -9.906 1 60.75 106 GLU A CA 1
ATOM 845 C C . GLU A 1 106 ? 6.766 -34.875 -8.992 1 60.75 106 GLU A C 1
ATOM 847 O O . GLU A 1 106 ? 7.004 -34.938 -7.781 1 60.75 106 GLU A O 1
ATOM 852 N N . GLY A 1 107 ? 6.258 -33.812 -9.523 1 74.19 107 GLY A N 1
ATOM 853 C CA . GLY A 1 107 ? 5.758 -32.719 -8.734 1 74.19 107 GLY A CA 1
ATOM 854 C C . GLY A 1 107 ? 6.859 -31.844 -8.164 1 74.19 107 GLY A C 1
ATOM 855 O O . GLY A 1 107 ? 7.836 -31.531 -8.852 1 74.19 107 GLY A O 1
ATOM 856 N N . GLY A 1 108 ? 6.754 -31.312 -7.031 1 91.19 108 GLY A N 1
ATOM 857 C CA . GLY A 1 108 ? 7.785 -30.516 -6.379 1 91.19 108 GLY A CA 1
ATOM 858 C C . GLY A 1 108 ? 7.41 -29.062 -6.234 1 91.19 108 GLY A C 1
ATOM 859 O O . GLY A 1 108 ? 8.289 -28.188 -6.188 1 91.19 108 GLY A O 1
ATOM 860 N N . ASP A 1 109 ? 6.125 -28.844 -6.211 1 96.5 109 ASP A N 1
ATOM 861 C CA . ASP A 1 109 ? 5.672 -27.484 -6.008 1 96.5 109 ASP A CA 1
ATOM 862 C C . ASP A 1 109 ? 6.145 -26.938 -4.66 1 96.5 109 ASP A C 1
ATOM 864 O O . ASP A 1 109 ? 6.211 -27.688 -3.676 1 96.5 109 ASP A O 1
ATOM 868 N N . LEU A 1 110 ? 6.555 -25.688 -4.684 1 98.31 110 LEU A N 1
ATOM 869 C CA . LEU A 1 110 ? 6.914 -25 -3.449 1 98.31 110 LEU A CA 1
ATOM 870 C C . LEU A 1 110 ? 5.715 -24.25 -2.877 1 98.31 110 LEU A C 1
ATOM 872 O O . LEU A 1 110 ? 5.082 -23.453 -3.574 1 98.31 110 LEU A O 1
ATOM 876 N N . MET A 1 111 ? 5.387 -24.484 -1.574 1 98.75 111 MET A N 1
ATOM 877 C CA . MET A 1 111 ? 4.121 -24.062 -0.985 1 98.75 111 MET A CA 1
ATOM 878 C C . MET A 1 111 ? 4.355 -23.328 0.334 1 98.75 111 MET A C 1
ATOM 880 O O . MET A 1 111 ? 5.203 -23.734 1.131 1 98.75 111 MET A O 1
ATOM 884 N N . THR A 1 112 ? 3.615 -22.266 0.534 1 98.81 112 THR A N 1
ATOM 885 C CA . THR A 1 112 ? 3.674 -21.609 1.841 1 98.81 112 THR A CA 1
ATOM 886 C C . THR A 1 112 ? 3.15 -22.547 2.928 1 98.81 112 THR A C 1
ATOM 888 O O . THR A 1 112 ? 2.227 -23.328 2.691 1 98.81 112 THR A O 1
ATOM 891 N N . VAL A 1 113 ? 3.75 -22.391 4.062 1 98.69 113 VAL A N 1
ATOM 892 C CA . VAL A 1 113 ? 3.221 -23.094 5.227 1 98.69 113 VAL A CA 1
ATOM 893 C C . VAL A 1 113 ? 1.888 -22.484 5.641 1 98.69 113 VAL A C 1
ATOM 895 O O . VAL A 1 113 ? 0.907 -23.188 5.863 1 98.69 113 VAL A O 1
ATOM 898 N N . ASP A 1 114 ? 1.838 -21.188 5.715 1 98.62 114 ASP A N 1
ATOM 899 C CA . ASP A 1 114 ? 0.622 -20.484 6.102 1 98.62 114 ASP A CA 1
ATOM 900 C C . ASP A 1 114 ? -0.409 -20.5 4.973 1 98.62 114 ASP A C 1
ATOM 902 O O . ASP A 1 114 ? -0.058 -20.703 3.809 1 98.62 114 ASP A O 1
ATOM 906 N N . THR A 1 115 ? -1.664 -20.328 5.359 1 98.75 115 THR A N 1
ATOM 907 C CA . THR A 1 115 ? -2.77 -20.172 4.422 1 98.75 115 THR A CA 1
ATOM 908 C C . THR A 1 115 ? -3.375 -18.781 4.523 1 98.75 115 THR A C 1
ATOM 910 O O . THR A 1 115 ? -3.164 -18.078 5.512 1 98.75 115 THR A O 1
ATOM 913 N N . PHE A 1 116 ? -4.047 -18.406 3.449 1 98.5 116 PHE A N 1
ATOM 914 C CA . PHE A 1 116 ? -4.57 -17.047 3.355 1 98.5 116 PHE A CA 1
ATOM 915 C C . PHE A 1 116 ? -5.977 -17.047 2.766 1 98.5 116 PHE A C 1
ATOM 917 O O . PHE A 1 116 ? -6.27 -17.812 1.845 1 98.5 116 PHE A O 1
ATOM 924 N N . ASP A 1 117 ? -6.859 -16.203 3.258 1 97.81 117 ASP A N 1
ATOM 925 C CA . ASP A 1 117 ? -8.25 -16.094 2.816 1 97.81 117 ASP A CA 1
ATOM 926 C C . ASP A 1 117 ? -8.469 -14.836 1.978 1 97.81 117 ASP A C 1
ATOM 928 O O . ASP A 1 117 ? -8.43 -14.891 0.747 1 97.81 117 ASP A O 1
ATOM 932 N N . ASN A 1 118 ? -8.523 -13.625 2.646 1 98.25 118 ASN A N 1
ATOM 933 C CA . ASN A 1 118 ? -8.547 -12.32 1.992 1 98.25 118 ASN A CA 1
ATOM 934 C C . ASN A 1 118 ? -7.191 -11.625 2.082 1 98.25 118 ASN A C 1
ATOM 936 O O . ASN A 1 118 ? -6.664 -11.422 3.176 1 98.25 118 ASN A O 1
ATOM 940 N N . TYR A 1 119 ? -6.66 -11.273 0.853 1 98.69 119 TYR A N 1
ATOM 941 C CA . TYR A 1 119 ? -5.305 -10.742 0.877 1 98.69 119 TYR A CA 1
ATOM 942 C C . TYR A 1 119 ? -4.969 -10.039 -0.434 1 98.69 119 TYR A C 1
ATOM 944 O O . TYR A 1 119 ? -5.691 -10.18 -1.423 1 98.69 119 TYR A O 1
ATOM 952 N N . GLU A 1 120 ? -3.955 -9.281 -0.407 1 98.62 120 GLU A N 1
ATOM 953 C CA . GLU A 1 120 ? -3.207 -8.82 -1.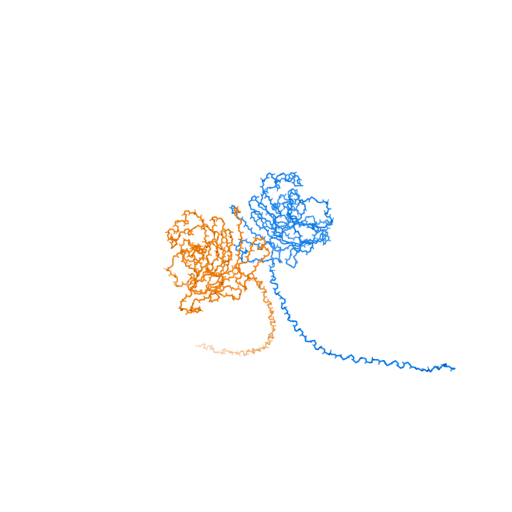571 1 98.62 120 GLU A CA 1
ATOM 954 C C . GLU A 1 120 ? -1.798 -9.398 -1.59 1 98.62 120 GLU A C 1
ATOM 956 O O . GLU A 1 120 ? -1.062 -9.289 -0.608 1 98.62 120 GLU A O 1
ATOM 961 N N . LEU A 1 121 ? -1.478 -10.078 -2.676 1 98.94 121 LEU A N 1
ATOM 962 C CA . LEU A 1 121 ? -0.169 -10.68 -2.895 1 98.94 121 LEU A CA 1
ATOM 963 C C . LEU A 1 121 ? 0.608 -9.93 -3.967 1 98.94 121 LEU A C 1
ATOM 965 O O . LEU A 1 121 ? 0.059 -9.594 -5.02 1 98.94 121 LEU A O 1
ATOM 969 N N . TYR A 1 122 ? 1.811 -9.57 -3.654 1 98.81 122 TYR A N 1
ATOM 970 C CA . TYR A 1 122 ? 2.734 -8.969 -4.613 1 98.81 122 TYR A CA 1
ATOM 971 C C . TYR A 1 122 ? 3.963 -9.852 -4.809 1 98.81 122 TYR A C 1
ATOM 973 O O . TYR A 1 122 ? 4.52 -10.375 -3.84 1 98.81 122 TYR A O 1
ATOM 981 N N . PHE A 1 123 ? 4.398 -10.062 -6.059 1 98.88 123 PHE A N 1
ATOM 982 C CA . PHE A 1 123 ? 5.621 -10.805 -6.324 1 98.88 123 PHE A CA 1
ATOM 983 C C . PHE A 1 123 ? 6.242 -10.375 -7.648 1 98.88 123 PHE A C 1
ATOM 985 O O . PHE A 1 123 ? 5.531 -9.969 -8.57 1 98.88 123 PHE A O 1
ATOM 992 N N . GLU A 1 124 ? 7.527 -10.492 -7.652 1 98.75 124 GLU A N 1
ATOM 993 C CA . GLU A 1 124 ? 8.273 -10.297 -8.891 1 98.75 124 GLU A CA 1
ATOM 994 C C . GLU A 1 124 ? 8.82 -11.625 -9.422 1 98.75 124 GLU A C 1
ATOM 996 O O . GLU A 1 124 ? 9.172 -12.508 -8.641 1 98.75 124 GLU A O 1
ATOM 1001 N N . TRP A 1 125 ? 8.922 -11.727 -10.711 1 98.81 125 TRP A N 1
ATOM 1002 C CA . TRP A 1 125 ? 9.32 -12.992 -11.312 1 98.81 125 TRP A CA 1
ATOM 1003 C C . TRP A 1 125 ? 10.07 -12.766 -12.625 1 98.81 125 TRP A C 1
ATOM 1005 O O . TRP A 1 125 ? 9.867 -11.75 -13.289 1 98.81 125 TRP A O 1
ATOM 1015 N N . LYS A 1 126 ? 10.859 -13.672 -12.891 1 98.62 126 LYS A N 1
ATOM 1016 C CA . LYS A 1 126 ? 11.656 -13.695 -14.117 1 98.62 126 LYS A CA 1
ATOM 1017 C C . LYS A 1 126 ? 11.758 -15.109 -14.68 1 98.62 126 LYS A C 1
ATOM 1019 O O . LYS A 1 126 ? 11.906 -16.078 -13.93 1 98.62 126 LYS A O 1
ATOM 1024 N N . ILE A 1 127 ? 11.586 -15.211 -15.945 1 98.25 127 ILE A N 1
ATOM 1025 C CA . ILE A 1 127 ? 11.805 -16.469 -16.672 1 98.25 127 ILE A CA 1
ATOM 1026 C C . ILE A 1 127 ? 12.758 -16.219 -17.828 1 98.25 127 ILE A C 1
ATOM 1028 O O . ILE A 1 127 ? 13.102 -15.078 -18.141 1 98.25 127 ILE A O 1
ATOM 1032 N N . LEU A 1 128 ? 13.203 -17.312 -18.422 1 97.25 128 LEU A N 1
ATOM 1033 C CA . LEU A 1 128 ? 14.016 -17.234 -19.641 1 97.25 128 LEU A CA 1
ATOM 1034 C C . LEU A 1 128 ? 13.203 -17.594 -20.875 1 97.25 128 LEU A C 1
ATOM 1036 O O . LEU A 1 128 ? 11.984 -17.766 -20.781 1 97.25 128 LEU A O 1
ATOM 1040 N N . LYS A 1 129 ? 13.859 -17.516 -22 1 97 129 LYS A N 1
ATOM 1041 C CA . LYS A 1 129 ? 13.203 -17.828 -23.266 1 97 129 LYS A CA 1
ATOM 1042 C C . LYS A 1 129 ? 12.414 -19.125 -23.172 1 97 129 LYS A C 1
ATOM 1044 O O . LYS A 1 129 ? 12.906 -20.125 -22.641 1 97 129 LYS A O 1
ATOM 1049 N N . ALA A 1 130 ? 11.148 -19.062 -23.656 1 96.12 130 ALA A N 1
ATOM 1050 C CA . ALA A 1 130 ? 10.211 -20.172 -23.719 1 96.12 130 ALA A CA 1
ATOM 1051 C C . ALA A 1 130 ? 9.812 -20.641 -22.312 1 96.12 130 ALA A C 1
ATOM 1053 O O . ALA A 1 130 ? 9.172 -21.672 -22.156 1 96.12 130 ALA A O 1
ATOM 1054 N N . GLY A 1 131 ? 10.156 -19.875 -21.25 1 96.62 131 GLY A N 1
ATOM 1055 C CA . GLY A 1 131 ? 9.812 -20.234 -19.891 1 96.62 131 GLY A CA 1
ATOM 1056 C C . GLY A 1 131 ? 8.312 -20.328 -19.656 1 96.62 131 GLY A C 1
ATOM 1057 O O . GLY A 1 131 ? 7.539 -19.578 -20.25 1 96.62 131 GLY A O 1
ATOM 1058 N N . ASN A 1 132 ? 7.938 -21.297 -18.828 1 95.88 132 ASN A N 1
ATOM 1059 C CA . ASN A 1 132 ? 6.551 -21.594 -18.484 1 95.88 132 ASN A CA 1
ATOM 1060 C C . ASN A 1 132 ? 6.422 -22.094 -17.047 1 95.88 132 ASN A C 1
ATOM 1062 O O . ASN A 1 132 ? 6.957 -23.156 -16.719 1 95.88 132 ASN A O 1
ATOM 1066 N N . THR A 1 133 ? 5.793 -21.359 -16.203 1 96.69 133 THR A N 1
ATOM 1067 C CA . THR A 1 133 ? 5.461 -21.75 -14.844 1 96.69 133 THR A CA 1
ATOM 1068 C C . THR A 1 133 ? 4.227 -21 -14.352 1 96.69 133 THR A C 1
ATOM 1070 O O . THR A 1 133 ? 3.395 -20.578 -15.148 1 96.69 133 THR A O 1
ATOM 1073 N N . GLY A 1 134 ? 3.969 -20.953 -13.07 1 97.75 134 GLY A N 1
ATOM 1074 C CA . GLY A 1 134 ? 2.797 -20.281 -12.531 1 97.75 134 GLY A CA 1
ATOM 1075 C C . GLY A 1 134 ? 2.838 -20.125 -11.023 1 97.75 134 GLY A C 1
ATOM 1076 O O . GLY A 1 134 ? 3.648 -20.766 -10.352 1 97.75 134 GLY A O 1
ATOM 1077 N N . LEU A 1 135 ? 2.105 -19.219 -10.586 1 98.75 135 LEU A N 1
ATOM 1078 C CA . LEU A 1 135 ? 1.802 -19.109 -9.164 1 98.75 135 LEU A CA 1
ATOM 1079 C C . LEU A 1 135 ? 0.354 -19.5 -8.883 1 98.75 135 LEU A C 1
ATOM 1081 O O . LEU A 1 135 ? -0.566 -18.984 -9.516 1 98.75 135 LEU A O 1
ATOM 1085 N N . LYS A 1 136 ? 0.188 -20.422 -7.984 1 98.75 136 LYS A N 1
ATOM 1086 C CA . LYS A 1 136 ? -1.161 -20.875 -7.66 1 98.75 136 LYS A CA 1
ATOM 1087 C C . LYS A 1 136 ? -1.616 -20.328 -6.312 1 98.75 136 LYS A C 1
ATOM 1089 O O . LYS A 1 136 ? -0.8 -20.125 -5.41 1 98.75 136 LYS A O 1
ATOM 1094 N N . TYR A 1 137 ? -2.893 -20.125 -6.227 1 98.88 137 TYR A N 1
ATOM 1095 C CA . TYR A 1 137 ? -3.521 -19.641 -5 1 98.88 137 TYR A CA 1
ATOM 1096 C C . TYR A 1 137 ? -4.863 -20.328 -4.77 1 98.88 137 TYR A C 1
ATOM 1098 O O . TYR A 1 137 ? -5.305 -21.141 -5.594 1 98.88 137 TYR A O 1
ATOM 1106 N N . ASN A 1 138 ? -5.449 -20.141 -3.598 1 98.38 138 ASN A N 1
ATOM 1107 C CA . ASN A 1 138 ? -6.676 -20.859 -3.246 1 98.38 138 ASN A CA 1
ATOM 1108 C C . ASN A 1 138 ? -6.469 -22.359 -3.246 1 98.38 138 ASN A C 1
ATOM 1110 O O . ASN A 1 138 ? -7.344 -23.109 -3.678 1 98.38 138 ASN A O 1
ATOM 1114 N N . VAL A 1 139 ? -5.297 -22.781 -2.709 1 98.44 139 VAL A N 1
ATOM 1115 C CA . VAL A 1 139 ? -4.891 -24.188 -2.83 1 98.44 139 VAL A CA 1
ATOM 1116 C C . VAL A 1 139 ? -5.16 -24.906 -1.517 1 98.44 139 VAL A C 1
ATOM 1118 O O . VAL A 1 139 ? -4.758 -24.453 -0.446 1 98.44 139 VAL A O 1
ATOM 1121 N N . SER A 1 140 ? -5.84 -25.969 -1.664 1 98.12 140 SER A N 1
ATOM 1122 C CA . SER A 1 140 ? -5.93 -26.953 -0.597 1 98.12 140 SER A CA 1
ATOM 1123 C C . SER A 1 140 ? -4.969 -28.125 -0.834 1 98.12 140 SER A C 1
ATOM 1125 O O . SER A 1 140 ? -5.062 -28.812 -1.85 1 98.12 140 SER A O 1
ATOM 1127 N N . GLU A 1 141 ? -4.086 -28.25 0.157 1 97.75 141 GLU A N 1
ATOM 1128 C CA . GLU A 1 141 ? -3.168 -29.375 0.033 1 97.75 141 GLU A CA 1
ATOM 1129 C C . GLU A 1 141 ? -3.924 -30.703 0 1 97.75 141 GLU A C 1
ATOM 1131 O O . GLU A 1 141 ? -3.613 -31.594 -0.807 1 97.75 141 GLU A O 1
ATOM 1136 N N . GLU A 1 142 ? -4.906 -30.797 0.796 1 97.25 142 GLU A N 1
ATOM 1137 C CA . GLU A 1 142 ? -5.707 -32.031 0.875 1 97.25 142 GLU A CA 1
ATOM 1138 C C . GLU A 1 142 ? -6.418 -32.312 -0.447 1 97.25 142 GLU A C 1
ATOM 1140 O O . GLU A 1 142 ? -6.363 -33.406 -0.961 1 97.25 142 GLU A O 1
ATOM 1145 N N . LEU A 1 143 ? -7.043 -31.312 -0.971 1 96.62 143 LEU A N 1
ATOM 1146 C CA . LEU A 1 143 ? -7.754 -31.5 -2.232 1 96.62 143 LEU A CA 1
ATOM 1147 C C . LEU A 1 143 ? -6.781 -31.812 -3.361 1 96.62 143 LEU A C 1
ATOM 1149 O O . LEU A 1 143 ? -7.09 -32.625 -4.238 1 96.62 143 LEU A O 1
ATOM 1153 N N . SER A 1 144 ? -5.645 -31.141 -3.305 1 96.5 144 SER A N 1
ATOM 1154 C CA . SER A 1 144 ? -4.629 -31.422 -4.316 1 96.5 144 SER A CA 1
ATOM 1155 C C . SER A 1 144 ? -4.195 -32.875 -4.281 1 96.5 144 SER A C 1
ATOM 1157 O O . SER A 1 144 ? -4.098 -33.531 -5.324 1 96.5 144 SER A O 1
ATOM 1159 N N . GLN A 1 145 ? -3.994 -33.406 -3.109 1 95.38 145 GLN A N 1
ATOM 1160 C CA . GLN A 1 145 ? -3.512 -34.75 -2.961 1 95.38 145 GLN A CA 1
ATOM 1161 C C . GLN A 1 145 ? -4.621 -35.781 -3.25 1 95.38 145 GLN A C 1
ATOM 1163 O O . GLN A 1 145 ? -4.355 -36.875 -3.764 1 95.38 145 GLN A O 1
ATOM 1168 N N . LYS A 1 146 ? -5.797 -35.406 -2.926 1 95.56 146 LYS A N 1
ATOM 1169 C CA . LYS A 1 146 ? -6.926 -36.312 -3.107 1 95.56 146 LYS A CA 1
ATOM 1170 C C . LYS A 1 146 ? -7.277 -36.469 -4.586 1 95.56 146 LYS A C 1
ATOM 1172 O O . LYS A 1 146 ? -7.543 -37.562 -5.059 1 95.56 146 LYS A O 1
ATOM 1177 N N . PHE A 1 147 ? -7.262 -35.375 -5.34 1 92.69 147 PHE A N 1
ATOM 1178 C CA . PHE A 1 147 ? -7.805 -35.406 -6.691 1 92.69 147 PHE A CA 1
ATOM 1179 C C . PHE A 1 147 ? -6.707 -35.188 -7.723 1 92.69 147 PHE A C 1
ATOM 1181 O O . PHE A 1 147 ? -6.906 -35.438 -8.914 1 92.69 147 PHE A O 1
ATOM 1188 N N . GLY A 1 148 ? -5.578 -34.719 -7.258 1 86.19 148 GLY A N 1
ATOM 1189 C CA . GLY A 1 148 ? -4.449 -34.469 -8.141 1 86.19 148 GLY A CA 1
ATOM 1190 C C . GLY A 1 148 ? -3.281 -35.406 -7.887 1 86.19 148 GLY A C 1
ATOM 1191 O O . GLY A 1 148 ? -3.426 -36.625 -7.961 1 86.19 148 GLY A O 1
ATOM 1192 N N . SER A 1 149 ? -2.146 -34.781 -7.566 1 87 149 SER A N 1
ATOM 1193 C CA . SER A 1 149 ? -0.931 -35.531 -7.246 1 87 149 SER A CA 1
ATOM 1194 C C . SER A 1 149 ? -0.468 -35.219 -5.82 1 87 149 SER A C 1
ATOM 1196 O O . SER A 1 149 ? -0.796 -34.188 -5.258 1 87 149 SER A O 1
ATOM 1198 N N . GLN A 1 150 ? 0.316 -36.125 -5.34 1 91.81 150 GLN A N 1
ATOM 1199 C CA . GLN A 1 150 ? 0.82 -35.969 -3.98 1 91.81 150 GLN A CA 1
ATOM 1200 C C . GLN A 1 150 ? 1.729 -34.75 -3.859 1 91.81 150 GLN A C 1
ATOM 1202 O O . GLN A 1 150 ? 1.879 -34.188 -2.775 1 91.81 150 GLN A O 1
ATOM 1207 N N . TYR A 1 151 ? 2.281 -34.344 -4.953 1 93.25 151 TYR A N 1
ATOM 1208 C CA . TYR A 1 151 ? 3.359 -33.344 -4.836 1 93.25 151 TYR A CA 1
ATOM 1209 C C . TYR A 1 151 ? 3.127 -32.188 -5.77 1 93.25 151 TYR A C 1
ATOM 1211 O O . TYR A 1 151 ? 4.031 -31.359 -5.992 1 93.25 151 TYR A O 1
ATOM 1219 N N . SER A 1 152 ? 1.907 -32.062 -6.355 1 93.75 152 SER A N 1
ATOM 1220 C CA . SER A 1 152 ? 1.542 -30.969 -7.238 1 93.75 152 SER A CA 1
ATOM 1221 C C . SER A 1 152 ? 0.221 -30.328 -6.816 1 93.75 152 SER A C 1
ATOM 1223 O O . SER A 1 152 ? -0.718 -31.031 -6.441 1 93.75 152 SER A O 1
ATOM 1225 N N . ALA A 1 153 ? 0.156 -29.078 -6.945 1 96.06 153 ALA A N 1
ATOM 1226 C CA . ALA A 1 153 ? -1.004 -28.344 -6.438 1 96.06 153 ALA A CA 1
ATOM 1227 C C . ALA A 1 153 ? -2.113 -28.281 -7.484 1 96.06 153 ALA A C 1
ATOM 1229 O O . ALA A 1 153 ? -1.843 -28.109 -8.672 1 96.06 153 ALA A O 1
ATOM 1230 N N . LEU A 1 154 ? -3.248 -28.547 -7.035 1 95.25 154 LEU A N 1
ATOM 1231 C CA . LEU A 1 154 ? -4.477 -28.219 -7.746 1 95.25 154 LEU A CA 1
ATOM 1232 C C . LEU A 1 154 ? -5.098 -26.922 -7.203 1 95.25 154 LEU A C 1
ATOM 1234 O O . LEU A 1 154 ? -5.387 -26.828 -6.012 1 95.25 154 LEU A O 1
ATOM 1238 N N . GLY A 1 155 ? -5.191 -25.891 -8.008 1 95.94 155 GLY A N 1
ATOM 1239 C CA . GLY A 1 155 ? -5.746 -24.609 -7.574 1 95.94 155 GLY A CA 1
ATOM 1240 C C . GLY A 1 155 ? -5.766 -23.562 -8.672 1 95.94 155 GLY A C 1
ATOM 1241 O O . GLY A 1 155 ? -5.422 -23.844 -9.82 1 95.94 155 GLY A O 1
ATOM 1242 N N . PHE A 1 156 ? -6.285 -22.359 -8.359 1 98.44 156 PHE A N 1
ATOM 1243 C CA . PHE A 1 156 ? -6.262 -21.234 -9.281 1 98.44 156 PHE A CA 1
ATOM 1244 C C . PHE A 1 156 ? -4.828 -20.828 -9.609 1 98.44 156 PHE A C 1
ATOM 1246 O O . PHE A 1 156 ? -3.963 -20.828 -8.727 1 98.44 156 PHE A O 1
ATOM 1253 N N . GLU A 1 157 ? -4.621 -20.578 -10.898 1 98.56 157 GLU A N 1
ATOM 1254 C CA . GLU A 1 157 ? -3.248 -20.328 -11.328 1 98.56 157 GLU A CA 1
ATOM 1255 C C . GLU A 1 157 ? -3.135 -19 -12.078 1 98.56 157 GLU A C 1
ATOM 1257 O O . GLU A 1 157 ? -3.898 -18.75 -13.008 1 98.56 157 GLU A O 1
ATOM 1262 N N . TYR A 1 158 ? -2.256 -18.141 -11.531 1 98.88 158 TYR A N 1
ATOM 1263 C CA . TYR A 1 158 ? -1.731 -17.016 -12.297 1 98.88 158 TYR A CA 1
ATOM 1264 C C . TYR A 1 158 ? -0.606 -17.453 -13.227 1 98.88 158 TYR A C 1
ATOM 1266 O O . TYR A 1 158 ? 0.488 -17.797 -12.766 1 98.88 158 TYR A O 1
ATOM 1274 N N . GLN A 1 159 ? -0.843 -17.469 -14.508 1 98.5 159 GLN A N 1
ATOM 1275 C CA . GLN A 1 159 ? 0.094 -18.016 -15.477 1 98.5 159 GLN A CA 1
ATOM 1276 C C . GLN A 1 159 ? 1.305 -17.109 -15.656 1 98.5 159 GLN A C 1
ATOM 1278 O O . GLN A 1 159 ? 1.162 -15.883 -15.719 1 98.5 159 GLN A O 1
ATOM 1283 N N . LEU A 1 160 ? 2.479 -17.688 -15.688 1 98.56 160 LEU A N 1
ATOM 1284 C CA . LEU A 1 160 ? 3.738 -17.031 -16.016 1 98.56 160 LEU A CA 1
ATOM 1285 C C . LEU A 1 160 ? 4.383 -17.672 -17.25 1 98.56 160 LEU A C 1
ATOM 1287 O O . LEU A 1 160 ? 4.859 -18.812 -17.172 1 98.56 160 LEU A O 1
ATOM 1291 N N . LEU A 1 161 ? 4.414 -16.953 -18.359 1 97.56 161 LEU A N 1
ATOM 1292 C CA . LEU A 1 161 ? 4.816 -17.516 -19.641 1 97.56 161 LEU A CA 1
ATOM 1293 C C . LEU A 1 161 ? 5.641 -16.516 -20.453 1 97.56 161 LEU A C 1
ATOM 1295 O O . LEU A 1 161 ? 5.426 -15.312 -20.344 1 97.56 161 LEU A O 1
ATOM 1299 N N . ASP A 1 162 ? 6.574 -17.062 -21.203 1 97.5 162 ASP A N 1
ATOM 1300 C CA . ASP A 1 162 ? 7.168 -16.266 -22.281 1 97.5 162 ASP A CA 1
ATOM 1301 C C . ASP A 1 162 ? 6.215 -16.141 -23.469 1 97.5 162 ASP A C 1
ATOM 1303 O O . ASP A 1 162 ? 6.336 -16.891 -24.438 1 97.5 162 ASP A O 1
ATOM 1307 N N . ASP A 1 163 ? 5.426 -15.156 -23.422 1 96.5 163 ASP A N 1
ATOM 1308 C CA . ASP A 1 163 ? 4.285 -15.031 -24.328 1 96.5 163 ASP A CA 1
ATOM 1309 C C . ASP A 1 163 ? 4.746 -14.883 -25.781 1 96.5 163 ASP A C 1
ATOM 1311 O O . ASP A 1 163 ? 4.016 -15.242 -26.703 1 96.5 163 ASP A O 1
ATOM 1315 N N . SER A 1 164 ? 5.84 -14.328 -25.969 1 95.12 164 SER A N 1
ATOM 1316 C CA . SER A 1 164 ? 6.273 -13.945 -27.312 1 95.12 164 SER A CA 1
ATOM 1317 C C . SER A 1 164 ? 6.977 -15.102 -28.016 1 95.12 164 SER A C 1
ATOM 1319 O O . SER A 1 164 ? 7.273 -15.023 -29.203 1 95.12 164 SER A O 1
ATOM 1321 N N . ASP A 1 165 ? 7.262 -16.109 -27.266 1 95.94 165 ASP A N 1
ATOM 1322 C CA . ASP A 1 165 ? 8.055 -17.188 -27.844 1 95.94 165 ASP A CA 1
ATOM 1323 C C . ASP A 1 165 ? 7.277 -17.922 -28.938 1 95.94 165 ASP A C 1
ATOM 1325 O O . ASP A 1 165 ? 6.098 -18.234 -28.75 1 95.94 165 ASP A O 1
ATOM 1329 N N . THR A 1 166 ? 7.922 -18.312 -29.969 1 95.5 166 THR A N 1
ATOM 1330 C CA . THR A 1 166 ? 7.305 -18.969 -31.125 1 95.5 166 THR A CA 1
ATOM 1331 C C . THR A 1 166 ? 6.836 -20.375 -30.766 1 95.5 166 THR A C 1
ATOM 1333 O O . THR A 1 166 ? 5.988 -20.938 -31.453 1 95.5 166 THR A O 1
ATOM 1336 N N . LEU A 1 167 ? 7.367 -20.859 -29.656 1 93.81 167 LEU A N 1
ATOM 1337 C CA . LEU A 1 167 ? 6.945 -22.172 -29.188 1 93.81 167 LEU A CA 1
ATOM 1338 C C . LEU A 1 167 ? 5.453 -22.188 -28.875 1 93.81 167 LEU A C 1
ATOM 1340 O O . LEU A 1 167 ? 4.797 -23.219 -29.016 1 93.81 167 LEU A O 1
ATOM 1344 N N . TYR A 1 168 ? 4.926 -21.062 -28.516 1 94.62 168 TYR A N 1
ATOM 1345 C CA . TYR A 1 168 ? 3.553 -21.016 -28.031 1 94.62 168 TYR A CA 1
ATOM 1346 C C . TYR A 1 168 ? 2.629 -20.391 -29.062 1 94.62 168 TYR A C 1
ATOM 1348 O O . TYR A 1 168 ? 1.405 -20.438 -28.938 1 94.62 168 TYR A O 1
ATOM 1356 N N . ALA A 1 169 ? 3.15 -19.828 -30.094 1 91.44 169 ALA A N 1
ATOM 1357 C CA . ALA A 1 169 ? 2.363 -19.109 -31.094 1 91.44 169 ALA A CA 1
ATOM 1358 C C . ALA A 1 169 ? 1.35 -20.031 -31.766 1 91.44 169 ALA A C 1
ATOM 1360 O O . ALA A 1 169 ? 1.717 -21.078 -32.312 1 91.44 169 ALA A O 1
ATOM 1361 N N . GLY A 1 170 ? 0.105 -19.609 -31.641 1 92.12 170 GLY A N 1
ATOM 1362 C CA . GLY A 1 170 ? -0.965 -20.328 -32.312 1 92.12 170 GLY A CA 1
ATOM 1363 C C . GLY A 1 170 ? -1.311 -21.641 -31.625 1 92.12 170 GLY A C 1
ATOM 1364 O O . GLY A 1 170 ? -2.162 -22.391 -32.125 1 92.12 170 GLY A O 1
ATOM 1365 N N . LYS A 1 171 ? -0.721 -21.953 -30.5 1 94 171 LYS A N 1
ATOM 1366 C CA . LYS A 1 171 ? -0.901 -23.281 -29.891 1 94 171 LYS A CA 1
ATOM 1367 C C . LYS A 1 171 ? -1.699 -23.172 -28.594 1 94 171 LYS A C 1
ATOM 1369 O O . LYS A 1 171 ? -2.23 -24.188 -28.109 1 94 171 LYS A O 1
ATOM 1374 N N . LEU A 1 172 ? -1.812 -22.078 -28.078 1 96.06 172 LEU A N 1
ATOM 1375 C CA . LEU A 1 172 ? -2.428 -21.922 -26.766 1 96.06 172 LEU A CA 1
ATOM 1376 C C . LEU A 1 172 ? -3.74 -21.156 -26.859 1 96.06 172 LEU A C 1
ATOM 1378 O O . LEU A 1 172 ? -3.9 -20.297 -27.734 1 96.06 172 LEU A O 1
ATOM 1382 N N . LYS A 1 173 ? -4.621 -21.516 -25.953 1 96.25 173 LYS A N 1
ATOM 1383 C CA . LYS A 1 173 ? -5.789 -20.672 -25.75 1 96.25 173 LYS A CA 1
ATOM 1384 C C . LYS A 1 173 ? -5.391 -19.328 -25.141 1 96.25 173 LYS A C 1
ATOM 1386 O O . LYS A 1 173 ? -4.379 -19.219 -24.453 1 96.25 173 LYS A O 1
ATOM 1391 N N . PRO A 1 174 ? -6.215 -18.281 -25.359 1 97.25 174 PRO A N 1
ATOM 1392 C CA . PRO A 1 174 ? -5.914 -16.969 -24.781 1 97.25 174 PRO A CA 1
ATOM 1393 C C . PRO A 1 174 ? -5.754 -17.031 -23.266 1 97.25 174 PRO A C 1
ATOM 1395 O O . PRO A 1 174 ? -4.926 -16.297 -22.688 1 97.25 174 PRO A O 1
ATOM 1398 N N . SER A 1 175 ? -6.496 -17.906 -22.578 1 98.19 175 SER A N 1
ATOM 1399 C CA . SER A 1 175 ? -6.492 -17.984 -21.109 1 98.19 175 SER A CA 1
ATOM 1400 C C . SER A 1 175 ? -5.289 -18.766 -20.609 1 98.19 175 SER A C 1
ATOM 1402 O O . SER A 1 175 ? -5.215 -19.094 -19.422 1 98.19 175 SER A O 1
ATOM 1404 N N . GLN A 1 176 ? -4.348 -19.078 -21.5 1 97.81 176 GLN A N 1
ATOM 1405 C CA . GLN A 1 176 ? -3.164 -19.828 -21.094 1 97.81 176 GLN A CA 1
ATOM 1406 C C . GLN A 1 176 ? -1.914 -18.953 -21.141 1 97.81 176 GLN A C 1
ATOM 1408 O O . GLN A 1 176 ? -0.804 -19.438 -20.906 1 97.81 176 GLN A O 1
ATOM 1413 N N . TYR A 1 177 ? -2.082 -17.641 -21.375 1 97.94 177 TYR A N 1
ATOM 1414 C CA . TYR A 1 177 ? -0.97 -16.688 -21.422 1 97.94 177 TYR A CA 1
ATOM 1415 C C . TYR A 1 177 ? -0.816 -15.969 -20.094 1 97.94 177 TYR A C 1
ATOM 1417 O O . TYR A 1 177 ? -1.667 -16.094 -19.203 1 97.94 177 TYR A O 1
ATOM 1425 N N . THR A 1 178 ? 0.314 -15.258 -19.984 1 98.69 178 THR A N 1
ATOM 1426 C CA . THR A 1 178 ? 0.729 -14.641 -18.719 1 98.69 178 THR A CA 1
ATOM 1427 C C . THR A 1 178 ? -0.382 -13.758 -18.172 1 98.69 178 THR A C 1
ATOM 1429 O O . THR A 1 178 ? -1.018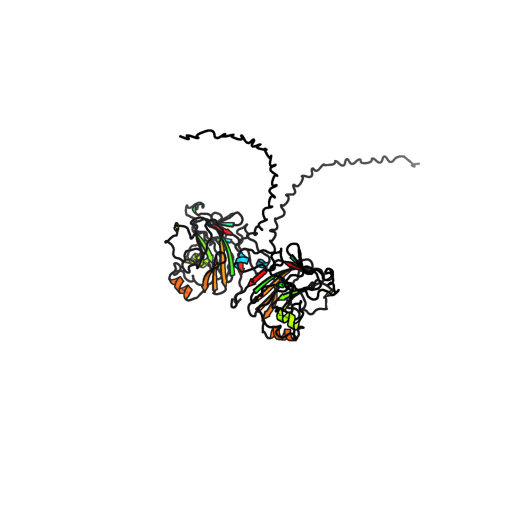 -13.008 -18.906 1 98.69 178 THR A O 1
ATOM 1432 N N . GLY A 1 179 ? -0.581 -13.898 -16.875 1 98.81 179 GLY A N 1
ATOM 1433 C CA . GLY A 1 179 ? -1.503 -13.031 -16.172 1 98.81 179 GLY A CA 1
ATOM 1434 C C . GLY A 1 179 ? -2.916 -13.578 -16.109 1 98.81 179 GLY A C 1
ATOM 1435 O O . GLY A 1 179 ? -3.738 -13.102 -15.32 1 98.81 179 GLY A O 1
ATOM 1436 N N . SER A 1 180 ? -3.201 -14.523 -16.953 1 98.81 180 SER A N 1
ATOM 1437 C CA . SER A 1 180 ? -4.527 -15.133 -17 1 98.81 180 SER A CA 1
ATOM 1438 C C . SER A 1 180 ? -4.82 -15.953 -15.758 1 98.81 180 SER A C 1
ATOM 1440 O O . SER A 1 180 ? -3.896 -16.359 -15.047 1 98.81 180 SER A O 1
ATOM 1442 N N . LEU A 1 181 ? -6.125 -16 -15.469 1 98.81 181 LEU A N 1
ATOM 1443 C CA . LEU A 1 181 ? -6.539 -17.172 -14.703 1 98.81 181 LEU A CA 1
ATOM 1444 C C . LEU A 1 181 ? -6.523 -18.422 -15.578 1 98.81 181 LEU A C 1
ATOM 1446 O O . LEU A 1 181 ? -7.43 -18.641 -16.391 1 98.81 181 LEU A O 1
ATOM 1450 N N . TYR A 1 182 ? -5.539 -19.219 -15.375 1 98.56 182 TYR A N 1
ATOM 1451 C CA . TYR A 1 182 ? -5.152 -20.266 -16.328 1 98.56 182 TYR A CA 1
ATOM 1452 C C . TYR A 1 182 ? -6.344 -21.141 -16.688 1 98.56 182 TYR A C 1
ATOM 1454 O O . TYR A 1 182 ? -7.016 -21.672 -15.805 1 98.56 182 TYR A O 1
ATOM 1462 N N . ASP A 1 183 ? -6.574 -21.234 -18 1 98.06 183 ASP A N 1
ATOM 1463 C CA . ASP A 1 183 ? -7.543 -22.094 -18.688 1 98.06 183 ASP A CA 1
ATOM 1464 C C . ASP A 1 183 ? -8.969 -21.625 -18.422 1 98.06 183 ASP A C 1
ATOM 1466 O O . ASP A 1 183 ? -9.93 -22.344 -18.703 1 98.06 183 ASP A O 1
ATOM 1470 N N . MET A 1 184 ? -9.156 -20.406 -17.828 1 98.38 184 MET A N 1
ATOM 1471 C CA . MET A 1 184 ? -10.516 -19.938 -17.562 1 98.38 184 MET A CA 1
ATOM 1472 C C . MET A 1 184 ? -10.688 -18.5 -18.031 1 98.38 184 MET A C 1
ATOM 1474 O O . MET A 1 184 ? -11.539 -18.219 -18.891 1 98.38 184 MET A O 1
ATOM 1478 N N . ILE A 1 185 ? -9.891 -17.578 -17.547 1 98.75 185 ILE A N 1
ATOM 1479 C CA . ILE A 1 185 ? -10.078 -16.188 -17.922 1 98.75 185 ILE A CA 1
ATOM 1480 C C . ILE A 1 185 ? -8.797 -15.641 -18.547 1 98.75 185 ILE A C 1
ATOM 1482 O O . ILE A 1 185 ? -7.738 -15.648 -17.906 1 98.75 185 ILE A O 1
ATOM 1486 N N . ALA A 1 186 ? -8.93 -15.148 -19.734 1 98.5 186 ALA A N 1
ATOM 1487 C CA . ALA A 1 186 ? -7.789 -14.555 -20.438 1 98.5 186 ALA A CA 1
ATOM 1488 C C . ALA A 1 186 ? -7.441 -13.188 -19.859 1 98.5 186 ALA A C 1
ATOM 1490 O O . ALA A 1 186 ? -8.328 -12.391 -19.547 1 98.5 186 ALA A O 1
ATOM 1491 N N . ALA A 1 187 ? -6.133 -12.938 -19.75 1 98.75 187 ALA A N 1
ATOM 1492 C CA . ALA A 1 187 ? -5.684 -11.602 -19.359 1 98.75 187 ALA A CA 1
ATOM 1493 C C . ALA A 1 187 ? -5.961 -10.578 -20.453 1 98.75 187 ALA A C 1
ATOM 1495 O O . ALA A 1 187 ? -5.77 -10.859 -21.641 1 98.75 187 ALA A O 1
ATOM 1496 N N . ASN A 1 188 ? -6.398 -9.414 -19.984 1 97.44 188 ASN A N 1
ATOM 1497 C CA . ASN A 1 188 ? -6.637 -8.305 -20.891 1 97.44 188 ASN A CA 1
ATOM 1498 C C . ASN A 1 188 ? -5.457 -7.336 -20.922 1 97.44 188 ASN A C 1
ATOM 1500 O O . ASN A 1 188 ? -4.938 -6.957 -19.875 1 97.44 188 ASN A O 1
ATOM 1504 N N . ASN A 1 189 ? -5.031 -6.988 -22.094 1 94.44 189 ASN A N 1
ATOM 1505 C CA . ASN A 1 189 ? -3.998 -5.98 -22.312 1 94.44 189 ASN A CA 1
ATOM 1506 C C . ASN A 1 189 ? -2.738 -6.285 -21.5 1 94.44 189 ASN A C 1
ATOM 1508 O O . ASN A 1 189 ? -2.166 -5.395 -20.875 1 94.44 189 ASN A O 1
ATOM 1512 N N . ALA A 1 190 ? -2.379 -7.531 -21.469 1 95.62 190 ALA A N 1
ATOM 1513 C CA . ALA A 1 190 ? -1.158 -7.914 -20.75 1 95.62 190 ALA A CA 1
ATOM 1514 C C . ALA A 1 190 ? 0.08 -7.402 -21.484 1 95.62 190 ALA A C 1
ATOM 1516 O O . ALA A 1 190 ? 0.221 -7.598 -22.688 1 95.62 190 ALA A O 1
ATOM 1517 N N . ASP A 1 191 ? 0.853 -6.68 -20.766 1 96.25 191 ASP A N 1
ATOM 1518 C CA . ASP A 1 191 ? 2.125 -6.176 -21.281 1 96.25 191 ASP A CA 1
ATOM 1519 C C . ASP A 1 191 ? 3.299 -6.773 -20.5 1 96.25 191 ASP A C 1
ATOM 1521 O O . ASP A 1 191 ? 3.85 -6.125 -19.609 1 96.25 191 ASP A O 1
ATOM 1525 N N . VAL A 1 192 ? 3.664 -7.965 -20.906 1 97.75 192 VAL A N 1
ATOM 1526 C CA . VAL A 1 192 ? 4.715 -8.711 -20.219 1 97.75 192 VAL A CA 1
ATOM 1527 C C . VAL A 1 192 ? 6.086 -8.234 -20.703 1 97.75 192 VAL A C 1
ATOM 1529 O O . VAL A 1 192 ? 6.285 -8.008 -21.891 1 97.75 192 VAL A O 1
ATOM 1532 N N . ARG A 1 193 ? 7.027 -8.023 -19.781 1 98 193 ARG A N 1
ATOM 1533 C CA . ARG A 1 193 ? 8.398 -7.707 -20.172 1 98 193 ARG A CA 1
ATOM 1534 C C . ARG A 1 193 ? 9.086 -8.914 -20.797 1 98 193 ARG A C 1
ATOM 1536 O O . ARG A 1 193 ? 8.766 -10.055 -20.469 1 98 193 ARG A O 1
ATOM 1543 N N . PRO A 1 194 ? 10.078 -8.656 -21.641 1 97.12 194 PRO A N 1
ATOM 1544 C CA . PRO A 1 194 ? 10.742 -9.766 -22.344 1 97.12 194 PRO A CA 1
ATOM 1545 C C . PRO A 1 194 ? 11.422 -10.742 -21.391 1 97.12 194 PRO A C 1
ATOM 1547 O O . PRO A 1 194 ? 11.789 -10.367 -20.281 1 97.12 194 PRO A O 1
ATOM 1550 N N . ALA A 1 195 ? 11.586 -11.992 -21.906 1 97.12 195 ALA A N 1
ATOM 1551 C CA . ALA A 1 195 ? 12.336 -13 -21.156 1 97.12 195 ALA A CA 1
ATOM 1552 C C . ALA A 1 195 ? 13.68 -12.453 -20.688 1 97.12 195 ALA A C 1
ATOM 1554 O O . ALA A 1 195 ? 14.359 -11.742 -21.438 1 97.12 195 ALA A O 1
ATOM 1555 N N . GLY A 1 196 ? 13.992 -12.727 -19.438 1 97.75 196 GLY A N 1
ATOM 1556 C CA . GLY A 1 196 ? 15.227 -12.242 -18.844 1 97.75 196 GLY A CA 1
ATOM 1557 C C . GLY A 1 196 ? 15.039 -11.016 -17.984 1 97.75 196 GLY A C 1
ATOM 1558 O O . GLY A 1 196 ? 15.945 -10.617 -17.25 1 97.75 196 GLY A O 1
ATOM 1559 N N . MET A 1 197 ? 13.875 -10.422 -18.031 1 98.19 197 MET A N 1
ATOM 1560 C CA . MET A 1 197 ? 13.578 -9.242 -17.234 1 98.19 197 MET A CA 1
ATOM 1561 C C . MET A 1 197 ? 12.531 -9.562 -16.156 1 98.19 197 MET A C 1
ATOM 1563 O O . MET A 1 197 ? 11.617 -10.344 -16.406 1 98.19 197 MET A O 1
ATOM 1567 N N . PHE A 1 198 ? 12.672 -8.891 -15.047 1 98.25 198 PHE A N 1
ATOM 1568 C CA . PHE A 1 198 ? 11.695 -9.086 -13.984 1 98.25 198 PHE A CA 1
ATOM 1569 C C . PHE A 1 198 ? 10.383 -8.391 -14.32 1 98.25 198 PHE A C 1
ATOM 1571 O O . PHE A 1 198 ? 10.391 -7.258 -14.82 1 98.25 198 PHE A O 1
ATOM 1578 N N . ASN A 1 199 ? 9.328 -9.117 -14.125 1 98.75 199 ASN A N 1
ATOM 1579 C CA . ASN A 1 199 ? 7.965 -8.602 -14.078 1 98.75 199 ASN A CA 1
ATOM 1580 C C . ASN A 1 199 ? 7.445 -8.523 -12.648 1 98.75 199 ASN A C 1
ATOM 1582 O O . ASN A 1 199 ? 7.953 -9.211 -11.758 1 98.75 199 ASN A O 1
ATOM 1586 N N . SER A 1 200 ? 6.457 -7.641 -12.438 1 98.5 200 SER A N 1
ATOM 1587 C CA . SER A 1 200 ? 5.742 -7.621 -11.164 1 98.5 200 SER A CA 1
ATOM 1588 C C . SER A 1 200 ? 4.289 -8.047 -11.344 1 98.5 200 SER A C 1
ATOM 1590 O O . SER A 1 200 ? 3.658 -7.719 -12.352 1 98.5 200 SER A O 1
ATOM 1592 N N . SER A 1 201 ? 3.822 -8.766 -10.328 1 98.81 201 SER A N 1
ATOM 1593 C CA . SER A 1 201 ? 2.438 -9.219 -10.344 1 98.81 201 SER A CA 1
ATOM 1594 C C . SER A 1 201 ? 1.778 -9.023 -8.984 1 98.81 201 SER A C 1
ATOM 1596 O O . SER A 1 201 ? 2.451 -9.047 -7.949 1 98.81 201 SER A O 1
ATOM 1598 N N . ARG A 1 202 ? 0.442 -8.789 -9.047 1 98.75 202 ARG A N 1
ATOM 1599 C CA . ARG A 1 202 ? -0.375 -8.734 -7.836 1 98.75 202 ARG A CA 1
ATOM 1600 C C . ARG A 1 202 ? -1.646 -9.562 -7.996 1 98.75 202 ARG A C 1
ATOM 1602 O O . ARG A 1 202 ? -2.23 -9.609 -9.078 1 98.75 202 ARG A O 1
ATOM 1609 N N . ILE A 1 203 ? -1.974 -10.211 -6.973 1 98.88 203 ILE A N 1
ATOM 1610 C CA . ILE A 1 203 ? -3.256 -10.891 -6.852 1 98.88 203 ILE A CA 1
ATOM 1611 C C . ILE A 1 203 ? -4.016 -10.352 -5.645 1 98.88 203 ILE A C 1
ATOM 1613 O O . ILE A 1 203 ? -3.5 -10.359 -4.523 1 98.88 203 ILE A O 1
ATOM 1617 N N . VAL A 1 204 ? -5.215 -9.852 -5.906 1 98.5 204 VAL A N 1
ATOM 1618 C CA . VAL A 1 204 ? -6.055 -9.328 -4.836 1 98.5 204 VAL A CA 1
ATOM 1619 C C . VAL A 1 204 ? -7.281 -10.219 -4.66 1 98.5 204 VAL A C 1
ATOM 1621 O O . VAL A 1 204 ? -8.062 -10.398 -5.598 1 98.5 204 VAL A O 1
ATOM 1624 N N . VAL A 1 205 ? -7.395 -10.781 -3.523 1 98.56 205 VAL A N 1
ATOM 1625 C CA . VAL A 1 205 ? -8.578 -11.539 -3.139 1 98.56 205 VAL A CA 1
ATOM 1626 C C . VAL A 1 205 ? -9.305 -10.828 -1.999 1 98.56 205 VAL A C 1
ATOM 1628 O O . VAL A 1 205 ? -8.812 -10.789 -0.869 1 98.56 205 VAL A O 1
ATOM 1631 N N . ASN A 1 206 ? -10.391 -10.281 -2.266 1 96.81 206 ASN A N 1
ATOM 1632 C CA . ASN A 1 206 ? -11.203 -9.562 -1.296 1 96.81 206 ASN A CA 1
ATOM 1633 C C . ASN A 1 206 ? -12.641 -10.086 -1.277 1 96.81 206 ASN A C 1
ATOM 1635 O O . ASN A 1 206 ? -13.469 -9.648 -2.078 1 96.81 206 ASN A O 1
ATOM 1639 N N . ASP A 1 207 ? -12.883 -10.969 -0.32 1 95.75 207 ASP A N 1
ATOM 1640 C CA . ASP A 1 207 ? -14.133 -11.719 -0.286 1 95.75 207 ASP A CA 1
ATOM 1641 C C . ASP A 1 207 ? -14.383 -12.438 -1.609 1 95.75 207 ASP A C 1
ATOM 1643 O O . ASP A 1 207 ? -13.57 -13.273 -2.025 1 95.75 207 ASP A O 1
ATOM 1647 N N . LYS A 1 208 ? -15.391 -12 -2.373 1 96.88 208 LYS A N 1
ATOM 1648 C CA . LYS A 1 208 ? -15.688 -12.742 -3.594 1 96.88 208 LYS A CA 1
ATOM 1649 C C . LYS A 1 208 ? -14.914 -12.172 -4.781 1 96.88 208 LYS A C 1
ATOM 1651 O O . LYS A 1 208 ? -14.812 -12.82 -5.828 1 96.88 208 LYS A O 1
ATOM 1656 N N . SER A 1 209 ? -14.367 -11.008 -4.605 1 97.62 209 SER A N 1
ATOM 1657 C CA . SER A 1 209 ? -13.742 -10.32 -5.727 1 97.62 209 SER A CA 1
ATOM 1658 C C . SER A 1 209 ? -12.258 -10.68 -5.84 1 97.62 209 SER A C 1
ATOM 1660 O O . SER A 1 209 ? -11.523 -10.625 -4.848 1 97.62 209 SER A O 1
ATOM 1662 N N . VAL A 1 210 ? -11.828 -11.023 -7.09 1 98.56 210 VAL A N 1
ATOM 1663 C CA . VAL A 1 210 ? -10.422 -11.352 -7.336 1 98.56 210 VAL A CA 1
ATOM 1664 C C . VAL A 1 210 ? -9.906 -10.523 -8.508 1 98.56 210 VAL A C 1
ATOM 1666 O O . VAL A 1 210 ? -10.602 -10.352 -9.516 1 98.56 210 VAL A O 1
ATOM 1669 N N . GLU A 1 211 ? -8.656 -10.055 -8.352 1 98.75 211 GLU A N 1
ATOM 1670 C CA . GLU A 1 211 ? -7.996 -9.32 -9.422 1 98.75 211 GLU A CA 1
ATOM 1671 C C . GLU A 1 211 ? -6.582 -9.844 -9.664 1 98.75 211 GLU A C 1
ATOM 1673 O O . GLU A 1 211 ? -5.871 -10.172 -8.711 1 98.75 211 GLU A O 1
ATOM 1678 N N . HIS A 1 212 ? -6.23 -9.938 -10.969 1 98.94 212 HIS A N 1
ATOM 1679 C CA . HIS A 1 212 ? -4.84 -10.102 -11.375 1 98.94 212 HIS A CA 1
ATOM 1680 C C . HIS A 1 212 ? -4.27 -8.797 -11.922 1 98.94 212 HIS A C 1
ATOM 1682 O O . HIS A 1 212 ? -4.922 -8.117 -12.719 1 98.94 212 HIS A O 1
ATOM 1688 N N . TRP A 1 213 ? -3.086 -8.508 -11.477 1 98.81 213 TRP A N 1
ATOM 1689 C CA . TRP A 1 213 ? -2.361 -7.34 -11.969 1 98.81 213 TRP A CA 1
ATOM 1690 C C . TRP A 1 213 ? -0.992 -7.738 -12.508 1 98.81 213 TRP A C 1
ATOM 1692 O O . TRP A 1 213 ? -0.307 -8.578 -11.922 1 98.81 213 TRP A O 1
ATOM 1702 N N . LEU A 1 214 ? -0.572 -7.129 -13.633 1 98.81 214 LEU A N 1
ATOM 1703 C CA . LEU A 1 214 ? 0.726 -7.332 -14.266 1 98.81 214 LEU A CA 1
ATOM 1704 C C . LEU A 1 214 ? 1.397 -5.996 -14.57 1 98.81 214 LEU A C 1
ATOM 1706 O O . LEU A 1 214 ? 0.875 -5.195 -15.352 1 98.81 214 LEU A O 1
ATOM 1710 N N . ASN A 1 215 ? 2.553 -5.828 -13.922 1 98.12 215 ASN A N 1
ATOM 1711 C CA . ASN A 1 215 ? 3.312 -4.594 -14.109 1 98.12 215 ASN A CA 1
ATOM 1712 C C . ASN A 1 215 ? 2.424 -3.361 -13.977 1 98.12 215 ASN A C 1
ATOM 1714 O O . ASN A 1 215 ? 2.473 -2.461 -14.812 1 98.12 215 ASN A O 1
ATOM 1718 N N . GLY A 1 216 ? 1.574 -3.436 -13 1 96.94 216 GLY A N 1
ATOM 1719 C CA . GLY A 1 216 ? 0.802 -2.27 -12.602 1 96.94 216 GLY A CA 1
ATOM 1720 C C . GLY A 1 216 ? -0.532 -2.166 -13.32 1 96.94 216 GLY A C 1
ATOM 1721 O O . GLY A 1 216 ? -1.321 -1.261 -13.039 1 96.94 216 GLY A O 1
ATOM 1722 N N . LYS A 1 217 ? -0.829 -3.086 -14.148 1 97.88 217 LYS A N 1
ATOM 1723 C CA . LYS A 1 217 ? -2.084 -3.061 -14.898 1 97.88 217 LYS A CA 1
ATOM 1724 C C . LYS A 1 217 ? -2.992 -4.215 -14.484 1 97.88 217 LYS A C 1
ATOM 1726 O O . LYS A 1 217 ? -2.553 -5.363 -14.406 1 97.88 217 LYS A O 1
ATOM 1731 N N . LYS A 1 218 ? -4.234 -3.867 -14.234 1 98.06 218 LYS A N 1
ATOM 1732 C CA . LYS A 1 218 ? -5.195 -4.938 -13.984 1 98.06 218 LYS A CA 1
ATOM 1733 C C . LYS A 1 218 ? -5.496 -5.719 -15.258 1 98.06 218 LYS A C 1
ATOM 1735 O O . LYS A 1 218 ? -5.91 -5.137 -16.266 1 98.06 218 LYS A O 1
ATOM 1740 N N . VAL A 1 219 ? -5.359 -7.02 -15.141 1 98.88 219 VAL A N 1
ATOM 1741 C CA . VAL A 1 219 ? -5.484 -7.758 -16.391 1 98.88 219 VAL A CA 1
ATOM 1742 C C . VAL A 1 219 ? -6.598 -8.797 -16.266 1 98.88 219 VAL A C 1
ATOM 1744 O O . VAL A 1 219 ? -7.074 -9.32 -17.281 1 98.88 219 VAL A O 1
ATOM 1747 N N . VAL A 1 220 ? -7.004 -9.164 -15.094 1 98.88 220 VAL A N 1
ATOM 1748 C CA . VAL A 1 220 ? -8.133 -10.055 -14.852 1 98.88 220 VAL A CA 1
ATOM 1749 C C . VAL A 1 220 ? -8.938 -9.57 -13.656 1 98.88 220 VAL A C 1
ATOM 1751 O O . VAL A 1 220 ? -8.367 -9.047 -12.688 1 98.88 220 VAL A O 1
ATOM 1754 N N . ALA A 1 221 ? -10.234 -9.664 -13.75 1 98.69 221 ALA A N 1
ATOM 1755 C CA . ALA A 1 221 ? -11.141 -9.5 -12.617 1 98.69 221 ALA A CA 1
ATOM 1756 C C . ALA A 1 221 ? -12.281 -10.516 -12.672 1 98.69 221 ALA A C 1
ATOM 1758 O O . ALA A 1 221 ? -12.836 -10.773 -13.742 1 98.69 221 ALA A O 1
ATOM 1759 N N . TYR A 1 222 ? -12.547 -11.078 -11.562 1 98.56 222 TYR A N 1
ATOM 1760 C CA . TYR A 1 222 ? -13.672 -12 -11.5 1 98.56 222 TYR A CA 1
ATOM 1761 C C . TYR A 1 222 ? -14.195 -12.133 -10.07 1 98.56 222 TYR A C 1
ATOM 1763 O O . TYR A 1 222 ? -13.625 -11.555 -9.141 1 98.56 222 TYR A O 1
ATOM 1771 N N . GLU A 1 223 ? -15.344 -12.852 -9.922 1 98.31 223 GLU A N 1
ATOM 1772 C CA . GLU A 1 223 ? -15.938 -13.102 -8.609 1 98.31 223 GLU A CA 1
ATOM 1773 C C . GLU A 1 223 ? -16.156 -14.594 -8.367 1 98.31 223 GLU A C 1
ATOM 1775 O O . GLU A 1 223 ? -16.688 -15.297 -9.234 1 98.31 223 GLU A O 1
ATOM 1780 N N . PHE A 1 224 ? -15.727 -14.984 -7.176 1 98 224 PHE A N 1
ATOM 1781 C CA . PHE A 1 224 ? -16.094 -16.328 -6.75 1 98 224 PHE A CA 1
ATOM 1782 C C . PHE A 1 224 ? -17.609 -16.516 -6.762 1 98 224 PHE A C 1
ATOM 1784 O O . PHE A 1 224 ? -18.359 -15.547 -6.547 1 98 224 PHE A O 1
ATOM 1791 N N . ALA A 1 225 ? -18.078 -17.719 -7.051 1 97.12 225 ALA A N 1
ATOM 1792 C CA . ALA A 1 225 ? -19.469 -18.125 -6.992 1 97.12 225 ALA A CA 1
ATOM 1793 C C . ALA A 1 225 ? -20.328 -17.297 -7.945 1 97.12 225 ALA A C 1
ATOM 1795 O O . ALA A 1 225 ? -21.5 -17.016 -7.672 1 97.12 225 ALA A O 1
ATOM 1796 N N . SER A 1 226 ? -19.734 -16.781 -8.992 1 98 226 SER A N 1
ATOM 1797 C CA . SER A 1 226 ? -20.5 -16.062 -10.016 1 98 226 SER A CA 1
ATOM 1798 C C . SER A 1 226 ? -20.875 -16.984 -11.164 1 98 226 SER A C 1
ATOM 1800 O O . SER A 1 226 ? -20.141 -17.922 -11.492 1 98 226 SER A O 1
ATOM 1802 N N . PRO A 1 227 ? -22 -16.609 -11.844 1 97.62 227 PRO A N 1
ATOM 1803 C CA . PRO A 1 227 ? -22.359 -17.391 -13.023 1 97.62 227 PRO A CA 1
ATOM 1804 C C . PRO A 1 227 ? -21.281 -17.359 -14.109 1 97.62 227 PRO A C 1
ATOM 1806 O O . PRO A 1 227 ? -21.078 -18.359 -14.82 1 97.62 227 PRO A O 1
ATOM 1809 N N . HIS A 1 228 ? -20.641 -16.266 -14.156 1 97.56 228 HIS A N 1
ATOM 1810 C CA . HIS A 1 228 ? -19.594 -16.125 -15.156 1 97.56 228 HIS A CA 1
ATOM 1811 C C . HIS A 1 228 ? -18.438 -17.094 -14.898 1 97.56 228 HIS A C 1
ATOM 1813 O O . HIS A 1 228 ? -18.016 -17.828 -15.805 1 97.56 228 HIS A O 1
ATOM 1819 N N . LEU A 1 229 ? -17.938 -17.156 -13.719 1 98 229 LEU A N 1
ATOM 1820 C CA . LEU A 1 229 ? -16.859 -18.062 -13.383 1 98 229 LEU A CA 1
ATOM 1821 C C . LEU A 1 229 ? -17.297 -19.516 -13.547 1 98 229 LEU A C 1
ATOM 1823 O O . LEU A 1 229 ? -16.531 -20.359 -14.031 1 98 229 LEU A O 1
ATOM 1827 N N . ASP A 1 230 ? -18.562 -19.781 -13.227 1 97.38 230 ASP A N 1
ATOM 1828 C CA . ASP A 1 230 ? -19.109 -21.125 -13.367 1 97.38 230 ASP A CA 1
ATOM 1829 C C . ASP A 1 230 ? -19.109 -21.578 -14.828 1 97.38 230 ASP A C 1
ATOM 1831 O O . ASP A 1 230 ? -18.75 -22.719 -15.133 1 97.38 230 ASP A O 1
ATOM 1835 N N . SER A 1 231 ? -19.531 -20.734 -15.633 1 97.94 231 SER A N 1
ATOM 1836 C CA . SER A 1 231 ? -19.594 -21.062 -17.062 1 97.94 231 SER A CA 1
ATOM 1837 C C . SER A 1 231 ? -18.219 -21.344 -17.625 1 97.94 231 SER A C 1
ATOM 1839 O O . SER A 1 231 ? -18.047 -22.234 -18.453 1 97.94 231 SER A O 1
ATOM 1841 N N . LEU A 1 232 ? -17.25 -20.547 -17.234 1 97.81 232 LEU A N 1
ATOM 1842 C CA . LEU A 1 232 ? -15.875 -20.75 -17.688 1 97.81 232 LEU A CA 1
ATOM 1843 C C . LEU A 1 232 ? -15.297 -22.047 -17.141 1 97.81 232 LEU A C 1
ATOM 1845 O O . LEU A 1 232 ? -14.594 -22.781 -17.844 1 97.81 232 LEU A O 1
ATOM 1849 N N . PHE A 1 233 ? -15.633 -22.344 -15.922 1 97.44 233 PHE A N 1
ATOM 1850 C CA . PHE A 1 233 ? -15.203 -23.578 -15.266 1 97.44 233 PHE A CA 1
ATOM 1851 C C . PHE A 1 233 ? -15.688 -24.797 -16.031 1 97.44 233 PHE A C 1
ATOM 1853 O O . PHE A 1 233 ? -14.93 -25.75 -16.234 1 97.44 233 PHE A O 1
ATOM 1860 N N . GLN A 1 234 ? -16.891 -24.781 -16.5 1 97.06 234 GLN A N 1
ATOM 1861 C CA . GLN A 1 234 ? -17.5 -25.906 -17.203 1 97.06 234 GLN A CA 1
ATOM 1862 C C . GLN A 1 234 ? -16.734 -26.219 -18.484 1 97.06 234 GLN A C 1
ATOM 1864 O O . GLN A 1 234 ? -16.766 -27.359 -18.969 1 97.06 234 GLN A O 1
ATOM 1869 N N . LYS A 1 235 ? -16.031 -25.266 -18.969 1 96.75 235 LYS A N 1
ATOM 1870 C CA . LYS A 1 235 ? -15.289 -25.438 -20.219 1 96.75 235 LYS A CA 1
ATOM 1871 C C . LYS A 1 235 ? -13.805 -25.656 -19.938 1 96.75 235 LYS A C 1
ATOM 1873 O O . LYS A 1 235 ? -13.023 -25.828 -20.875 1 96.75 235 LYS A O 1
ATOM 1878 N N . SER A 1 236 ? -13.391 -25.625 -18.703 1 96.44 236 SER A N 1
ATOM 1879 C CA . SER A 1 236 ? -11.984 -25.703 -18.328 1 96.44 236 SER A CA 1
ATOM 1880 C C . SER A 1 236 ? -11.547 -27.141 -18.109 1 96.44 236 SER A C 1
ATOM 1882 O O . SER A 1 236 ? -12.391 -28.031 -17.969 1 96.44 236 SER A O 1
ATOM 1884 N N . LYS A 1 237 ? -10.227 -27.344 -18.031 1 94.69 237 LYS A N 1
ATOM 1885 C CA . LYS A 1 237 ? -9.672 -28.672 -17.75 1 94.69 237 LYS A CA 1
ATOM 1886 C C . LYS A 1 237 ? -9.922 -29.094 -16.312 1 94.69 237 LYS A C 1
ATOM 1888 O O . LYS A 1 237 ? -9.68 -30.25 -15.938 1 94.69 237 LYS A O 1
ATOM 1893 N N . PHE A 1 238 ? -10.477 -28.203 -15.492 1 95.81 238 PHE A N 1
ATOM 1894 C CA . PHE A 1 238 ? -10.617 -28.438 -14.062 1 95.81 238 PHE A CA 1
ATOM 1895 C C . PHE A 1 238 ? -12.016 -28.938 -13.727 1 95.81 238 PHE A C 1
ATOM 1897 O O . PHE A 1 238 ? -12.305 -29.25 -12.57 1 95.81 238 PHE A O 1
ATOM 1904 N N . VAL A 1 239 ? -12.875 -29.125 -14.703 1 95.5 239 VAL A N 1
ATOM 1905 C CA . VAL A 1 239 ? -14.312 -29.312 -14.516 1 95.5 239 VAL A CA 1
ATOM 1906 C C . VAL A 1 239 ? -14.57 -30.578 -13.703 1 95.5 239 VAL A C 1
ATOM 1908 O O . VAL A 1 239 ? -15.562 -30.672 -12.984 1 95.5 239 VAL A O 1
ATOM 1911 N N . ASP A 1 240 ? -13.656 -31.484 -13.734 1 95 240 ASP A N 1
ATOM 1912 C CA . ASP A 1 240 ? -13.898 -32.781 -13.117 1 95 240 ASP A CA 1
ATOM 1913 C C . ASP A 1 240 ? -13.391 -32.812 -11.672 1 95 240 ASP A C 1
ATOM 1915 O O . ASP A 1 240 ? -13.523 -33.812 -10.984 1 95 240 ASP A O 1
ATOM 1919 N N . TYR A 1 241 ? -12.844 -31.734 -11.148 1 95.12 241 TYR A N 1
ATOM 1920 C CA . TYR A 1 241 ? -12.344 -31.688 -9.781 1 95.12 241 TYR A CA 1
ATOM 1921 C C . TYR A 1 241 ? -13.383 -31.094 -8.836 1 95.12 241 TYR A C 1
ATOM 1923 O O . TYR A 1 241 ? -13.656 -29.891 -8.867 1 95.12 241 TYR A O 1
ATOM 1931 N N . PRO A 1 242 ? -13.898 -31.938 -7.961 1 94.5 242 PRO A N 1
ATOM 1932 C CA . PRO A 1 242 ? -14.93 -31.453 -7.039 1 94.5 242 PRO A CA 1
ATOM 1933 C C . PRO A 1 242 ? -14.438 -30.312 -6.152 1 94.5 242 PRO A C 1
ATOM 1935 O O . PRO A 1 242 ? -13.32 -30.375 -5.629 1 94.5 242 PRO A O 1
ATOM 1938 N N . GLY A 1 243 ? -15.227 -29.297 -6.066 1 95.44 243 GLY A N 1
ATOM 1939 C CA . GLY A 1 243 ? -14.945 -28.203 -5.148 1 95.44 243 GLY A CA 1
ATOM 1940 C C . GLY A 1 243 ? -13.859 -27.266 -5.652 1 95.44 243 GLY A C 1
ATOM 1941 O O . GLY A 1 243 ? -13.414 -26.375 -4.926 1 95.44 243 GLY A O 1
ATOM 1942 N N . PHE A 1 244 ? -13.438 -27.391 -6.82 1 96.62 244 PHE A N 1
ATOM 1943 C CA . PHE A 1 244 ? -12.328 -26.609 -7.371 1 96.62 244 PHE A CA 1
ATOM 1944 C C . PHE A 1 244 ? -12.617 -25.125 -7.301 1 96.62 244 PHE A C 1
ATOM 1946 O O . PHE A 1 244 ? -11.734 -24.328 -6.969 1 96.62 244 PHE A O 1
ATOM 1953 N N . LEU A 1 245 ? -13.82 -24.641 -7.512 1 97 245 LEU A N 1
ATOM 1954 C CA . LEU A 1 245 ? -14.172 -23.25 -7.676 1 97 245 LEU A CA 1
ATOM 1955 C C . LEU A 1 245 ? -14.43 -22.578 -6.324 1 97 245 LEU A C 1
ATOM 1957 O O . LEU A 1 245 ? -14.57 -21.359 -6.242 1 97 245 LEU A O 1
ATOM 1961 N N . GLU A 1 246 ? -14.477 -23.406 -5.332 1 97 246 GLU A N 1
ATOM 1962 C CA . GLU A 1 246 ? -14.859 -22.859 -4.035 1 97 246 GLU A CA 1
ATOM 1963 C C . GLU A 1 246 ? -13.742 -22 -3.453 1 97 246 GLU A C 1
ATOM 1965 O O . GLU A 1 246 ? -12.578 -22.391 -3.467 1 97 246 GLU A O 1
ATOM 1970 N N . LYS A 1 247 ? -14.125 -20.828 -3.059 1 97.81 247 LYS A N 1
ATOM 1971 C CA . LYS A 1 247 ? -13.164 -20.031 -2.303 1 97.81 247 LYS A CA 1
ATOM 1972 C C . LYS A 1 247 ? -12.773 -20.734 -1.003 1 97.81 247 LYS A C 1
ATOM 1974 O O . LYS A 1 247 ? -13.625 -21.297 -0.312 1 97.81 247 LYS A O 1
ATOM 1979 N N . ARG A 1 248 ? -11.484 -20.625 -0.688 1 97.62 248 ARG A N 1
ATOM 1980 C CA . ARG A 1 248 ? -11.023 -21.219 0.56 1 97.62 248 ARG A CA 1
ATOM 1981 C C . ARG A 1 248 ? -9.812 -20.484 1.105 1 97.62 248 ARG A C 1
ATOM 1983 O O . ARG A 1 248 ? -9.156 -19.734 0.376 1 97.62 248 ARG A O 1
ATOM 1990 N N . LYS A 1 249 ? -9.703 -20.609 2.418 1 98.19 249 LYS A N 1
ATOM 1991 C CA . LYS A 1 249 ? -8.422 -20.234 3.008 1 98.19 249 LYS A CA 1
ATOM 1992 C C . LYS A 1 249 ? -7.316 -21.188 2.57 1 98.19 249 LYS A C 1
ATOM 1994 O O . LYS A 1 249 ? -7.223 -22.297 3.076 1 98.19 249 LYS A O 1
ATOM 1999 N N . GLY A 1 250 ? -6.449 -20.75 1.629 1 98.69 250 GLY A N 1
ATOM 2000 C CA . GLY A 1 250 ? -5.551 -21.688 0.979 1 98.69 250 GLY A CA 1
ATOM 2001 C C . GLY A 1 250 ? -4.109 -21.219 0.954 1 98.69 250 GLY A C 1
ATOM 2002 O O . GLY A 1 250 ? -3.801 -20.125 1.433 1 98.69 250 GLY A O 1
ATOM 2003 N N . HIS A 1 251 ? -3.252 -22.062 0.359 1 98.81 251 HIS A N 1
ATOM 2004 C CA . HIS A 1 251 ? -1.82 -21.797 0.246 1 98.81 251 HIS A CA 1
ATOM 2005 C C . HIS A 1 251 ? -1.5 -21 -1.018 1 98.81 251 HIS A C 1
ATOM 2007 O O . HIS A 1 251 ? -2.301 -20.969 -1.954 1 98.81 251 HIS A O 1
ATOM 2013 N N . ILE A 1 252 ? -0.367 -20.344 -0.971 1 98.94 252 ILE A N 1
ATOM 2014 C CA . ILE A 1 252 ? 0.298 -19.844 -2.168 1 98.94 252 ILE A CA 1
ATOM 2015 C C . ILE A 1 252 ? 1.351 -20.844 -2.633 1 98.94 252 ILE A C 1
ATOM 2017 O O . ILE A 1 252 ? 2.109 -21.375 -1.82 1 98.94 252 ILE A O 1
ATOM 2021 N N . VAL A 1 253 ? 1.372 -21.078 -3.93 1 98.75 253 VAL A N 1
ATOM 2022 C CA . VAL A 1 253 ? 2.242 -22.141 -4.434 1 98.75 253 VAL A CA 1
ATOM 2023 C C . VAL A 1 253 ? 3.01 -21.641 -5.652 1 98.75 253 VAL A C 1
ATOM 2025 O O . VAL A 1 253 ? 2.422 -21.078 -6.574 1 98.75 253 VAL A O 1
ATOM 2028 N N . LEU A 1 254 ? 4.301 -21.812 -5.578 1 98.62 254 LEU A N 1
ATOM 2029 C CA . LEU A 1 254 ? 5.109 -21.672 -6.785 1 98.62 254 LEU A CA 1
ATOM 2030 C C . LEU A 1 254 ? 5.203 -23.016 -7.52 1 98.62 254 LEU A C 1
ATOM 2032 O O . LEU A 1 254 ? 5.621 -24.016 -6.941 1 98.62 254 LEU A O 1
ATOM 2036 N N . GLN A 1 255 ? 4.875 -22.969 -8.75 1 96.69 255 GLN A N 1
ATOM 2037 C CA . GLN A 1 255 ? 4.758 -24.203 -9.523 1 96.69 255 GLN A CA 1
ATOM 2038 C C . GLN A 1 255 ? 6.125 -24.688 -9.992 1 96.69 255 GLN A C 1
ATOM 2040 O O . GLN A 1 255 ? 6.926 -23.906 -10.5 1 96.69 255 GLN A O 1
ATOM 2045 N N . ASN A 1 256 ? 6.363 -25.938 -9.711 1 93.69 256 ASN A N 1
ATOM 2046 C CA . ASN A 1 256 ? 7.488 -26.594 -10.367 1 93.69 256 ASN A CA 1
ATOM 2047 C C . ASN A 1 256 ? 7.113 -27.109 -11.758 1 93.69 256 ASN A C 1
ATOM 2049 O O . ASN A 1 256 ? 6.465 -28.141 -11.891 1 93.69 256 ASN A O 1
ATOM 2053 N N . HIS A 1 257 ? 7.48 -26.312 -12.703 1 88.69 257 HIS A N 1
ATOM 2054 C CA . HIS A 1 257 ? 7.348 -26.719 -14.094 1 88.69 257 HIS A CA 1
ATOM 2055 C C . HIS A 1 257 ? 8.711 -27.031 -14.711 1 88.69 257 HIS A C 1
ATOM 2057 O O . HIS A 1 257 ? 9.664 -27.328 -14 1 88.69 257 HIS A O 1
ATOM 2063 N N . LYS A 1 258 ? 8.898 -27.047 -15.969 1 84.88 258 LYS A N 1
ATOM 2064 C CA . LYS A 1 258 ? 10.117 -27.516 -16.609 1 84.88 258 LYS A CA 1
ATOM 2065 C C . LYS A 1 258 ? 11.203 -26.453 -16.609 1 84.88 258 LYS A C 1
ATOM 2067 O O . LYS A 1 258 ? 12.375 -26.75 -16.375 1 84.88 258 LYS A O 1
ATOM 2072 N N . ASP A 1 259 ? 10.898 -25.25 -16.594 1 91.06 259 ASP A N 1
ATOM 2073 C CA . ASP A 1 259 ? 11.836 -24.188 -16.938 1 91.06 259 ASP A CA 1
ATOM 2074 C C . ASP A 1 259 ? 12.328 -23.453 -15.688 1 91.06 259 ASP A C 1
ATOM 2076 O O . ASP A 1 259 ? 11.695 -23.531 -14.633 1 91.06 259 ASP A O 1
ATOM 2080 N N . ASP A 1 260 ? 13.453 -22.75 -15.883 1 94.06 260 ASP A N 1
ATOM 2081 C CA . ASP A 1 260 ? 13.945 -21.859 -14.836 1 94.06 260 ASP A CA 1
ATOM 2082 C C . ASP A 1 260 ? 12.945 -20.75 -14.555 1 94.06 260 ASP A C 1
ATOM 2084 O O . ASP A 1 260 ? 12.297 -20.234 -15.469 1 94.06 260 ASP A O 1
ATOM 2088 N N . ALA A 1 261 ? 12.914 -20.391 -13.352 1 97.88 261 ALA A N 1
ATOM 2089 C CA . ALA A 1 261 ? 12.156 -19.219 -12.914 1 97.88 261 ALA A CA 1
ATOM 2090 C C . ALA A 1 261 ? 12.75 -18.625 -11.641 1 97.88 261 ALA A C 1
ATOM 2092 O O . ALA A 1 261 ? 13.312 -19.344 -10.812 1 97.88 261 ALA A O 1
ATOM 2093 N N . TRP A 1 262 ? 12.695 -17.375 -11.531 1 98.62 262 TRP A N 1
ATOM 2094 C CA . TRP A 1 262 ? 13.172 -16.641 -10.359 1 98.62 262 TRP A CA 1
ATOM 2095 C C . TRP A 1 262 ? 12.047 -15.82 -9.742 1 98.62 262 TRP A C 1
ATOM 2097 O O . TRP A 1 262 ? 11.258 -15.195 -10.453 1 98.62 262 TRP A O 1
ATOM 2107 N N . PHE A 1 263 ? 11.961 -15.844 -8.43 1 98.81 263 PHE A N 1
ATOM 2108 C CA . PHE A 1 263 ? 10.969 -15.078 -7.688 1 98.81 263 PHE A CA 1
ATOM 2109 C C . PHE A 1 263 ? 11.625 -14.242 -6.598 1 98.81 263 PHE A C 1
ATOM 2111 O O . PHE A 1 263 ? 12.555 -14.703 -5.93 1 98.81 263 PHE A O 1
ATOM 2118 N N . ARG A 1 264 ? 11.203 -13.008 -6.434 1 98.5 264 ARG A N 1
ATOM 2119 C CA . ARG A 1 264 ? 11.656 -12.148 -5.348 1 98.5 264 ARG A CA 1
ATOM 2120 C C . ARG A 1 264 ? 10.555 -11.172 -4.926 1 98.5 264 ARG A C 1
ATOM 2122 O O . ARG A 1 264 ? 9.492 -11.125 -5.547 1 98.5 264 ARG A O 1
ATOM 2129 N N . ASN A 1 265 ? 10.812 -10.492 -3.814 1 98.25 265 ASN A N 1
ATOM 2130 C CA . ASN A 1 265 ? 9.883 -9.492 -3.307 1 98.25 265 ASN A CA 1
ATOM 2131 C C . ASN A 1 265 ? 8.469 -10.055 -3.168 1 98.25 265 ASN A C 1
ATOM 2133 O O . ASN A 1 265 ? 7.496 -9.414 -3.564 1 98.25 265 ASN A O 1
ATOM 2137 N N . ILE A 1 266 ? 8.438 -11.273 -2.684 1 98.81 266 ILE A N 1
ATOM 2138 C CA . ILE A 1 266 ? 7.129 -11.859 -2.426 1 98.81 266 ILE A CA 1
ATOM 2139 C C . ILE A 1 266 ? 6.586 -11.352 -1.092 1 98.81 266 ILE A C 1
ATOM 2141 O O . ILE A 1 266 ? 7.152 -11.641 -0.034 1 98.81 266 ILE A O 1
ATOM 2145 N N . LYS A 1 267 ? 5.508 -10.57 -1.21 1 98.31 267 LYS A N 1
ATOM 2146 C CA . LYS A 1 267 ? 4.898 -9.922 -0.054 1 98.31 267 LYS A CA 1
ATOM 2147 C C . LYS A 1 267 ? 3.383 -10.109 -0.055 1 98.31 267 LYS A C 1
ATOM 2149 O O . LYS A 1 267 ? 2.773 -10.289 -1.113 1 98.31 267 LYS A O 1
ATOM 2154 N N . ILE A 1 268 ? 2.861 -10.094 1.176 1 98.81 268 ILE A N 1
ATOM 2155 C CA . ILE A 1 268 ? 1.418 -10.297 1.261 1 98.81 268 ILE A CA 1
ATOM 2156 C C . ILE A 1 268 ? 0.845 -9.445 2.395 1 98.81 268 ILE A C 1
ATOM 2158 O O . ILE A 1 268 ? 1.523 -9.195 3.395 1 98.81 268 ILE A O 1
ATOM 2162 N N . ARG A 1 269 ? -0.312 -8.891 2.209 1 98.25 269 ARG A N 1
ATOM 2163 C CA . ARG A 1 269 ? -1.057 -8.289 3.312 1 98.25 269 ARG A CA 1
ATOM 2164 C C . ARG A 1 269 ? -2.482 -8.828 3.365 1 98.25 269 ARG A C 1
ATOM 2166 O O . ARG A 1 269 ? -3.123 -9.008 2.328 1 98.25 269 ARG A O 1
ATOM 2173 N N . LYS A 1 270 ? -2.928 -9.086 4.562 1 97.62 270 LYS A N 1
ATOM 2174 C CA . LYS A 1 270 ? -4.293 -9.562 4.766 1 97.62 270 LYS A CA 1
ATOM 2175 C C . LYS A 1 270 ? -5.297 -8.422 4.637 1 97.62 270 LYS A C 1
ATOM 2177 O O . LYS A 1 270 ? -5.02 -7.293 5.051 1 97.62 270 LYS A O 1
ATOM 2182 N N . ILE A 1 271 ? -6.363 -8.75 4.023 1 95.31 271 ILE A N 1
ATOM 2183 C CA . ILE A 1 271 ? -7.465 -7.805 3.877 1 95.31 271 ILE A CA 1
ATOM 2184 C C . ILE A 1 271 ? -8.625 -8.219 4.777 1 95.31 271 ILE A C 1
ATOM 2186 O O . ILE A 1 271 ? -9.031 -9.383 4.785 1 95.31 271 ILE A O 1
ATOM 2190 N N . GLU A 1 272 ? -9.023 -7.297 5.598 1 86.06 272 GLU A N 1
ATOM 2191 C CA . GLU A 1 272 ? -10.156 -7.605 6.469 1 86.06 272 GLU A CA 1
ATOM 2192 C C . GLU A 1 272 ? -11.461 -7.676 5.676 1 86.06 272 GLU A C 1
ATOM 2194 O O . GLU A 1 272 ? -11.672 -6.887 4.754 1 86.06 272 GLU A O 1
ATOM 2199 N N . SER A 1 273 ? -12.242 -8.742 6.027 1 73.94 273 SER A N 1
ATOM 2200 C CA . SER A 1 273 ? -13.516 -8.953 5.355 1 73.94 273 SER A CA 1
ATOM 2201 C C . SER A 1 273 ? -14.445 -7.758 5.531 1 73.94 273 SER A C 1
ATOM 2203 O O . SER A 1 273 ? -14.461 -7.133 6.594 1 73.94 273 SER A O 1
ATOM 2205 N N . GLY A 1 274 ? -15.203 -7.328 4.59 1 58.69 274 GLY A N 1
ATOM 2206 C CA . GLY A 1 274 ? -16.156 -6.238 4.684 1 58.69 274 GLY A CA 1
ATOM 2207 C C . GLY A 1 274 ? -15.539 -4.871 4.469 1 58.69 274 GLY A C 1
ATOM 2208 O O . GLY A 1 274 ? -16.219 -3.852 4.531 1 58.69 274 GLY A O 1
ATOM 2209 N N . SER A 1 275 ? -14.219 -4.801 4.445 1 45.19 275 SER A N 1
ATOM 2210 C CA . SER A 1 275 ? -13.594 -3.496 4.277 1 45.19 275 SER A CA 1
ATOM 2211 C C . SER A 1 275 ? -13.609 -3.059 2.818 1 45.19 275 SER A C 1
ATOM 2213 O O . SER A 1 275 ? -13.625 -3.896 1.914 1 45.19 275 SER A O 1
ATOM 2215 N N . MET B 1 1 ? 54.438 -31.344 88.438 1 20.78 1 MET B N 1
ATOM 2216 C CA . MET B 1 1 ? 55.062 -32.281 87.438 1 20.78 1 MET B CA 1
ATOM 2217 C C . MET B 1 1 ? 55.344 -31.578 86.125 1 20.78 1 MET B C 1
ATOM 2219 O O . MET B 1 1 ? 55.031 -30.406 85.938 1 20.78 1 MET B O 1
ATOM 2223 N N . ARG B 1 2 ? 54.781 -32.219 85.062 1 23.5 2 ARG B N 1
ATOM 2224 C CA . ARG B 1 2 ? 55.125 -32.656 83.688 1 23.5 2 ARG B CA 1
ATOM 2225 C C . ARG B 1 2 ? 54.875 -31.578 82.688 1 23.5 2 ARG B C 1
ATOM 2227 O O . ARG B 1 2 ? 53.719 -31.391 82.25 1 23.5 2 ARG B O 1
ATOM 2234 N N . GLY B 1 3 ? 55.531 -30.328 82.812 1 23.03 3 GLY B N 1
ATOM 2235 C CA . GLY B 1 3 ? 55.5 -29.047 82.125 1 23.03 3 GLY B CA 1
ATOM 2236 C C . GLY B 1 3 ? 55.938 -29.125 80.688 1 23.03 3 GLY B C 1
ATOM 2237 O O . GLY B 1 3 ? 57.031 -28.672 80.312 1 23.03 3 GLY B O 1
ATOM 2238 N N . SER B 1 4 ? 55.5 -30.172 79.812 1 26.23 4 SER B N 1
ATOM 2239 C CA . SER B 1 4 ? 56.062 -30.719 78.625 1 26.23 4 SER B CA 1
ATOM 2240 C C . SER B 1 4 ? 55.938 -29.719 77.438 1 26.23 4 SER B C 1
ATOM 2242 O O . SER B 1 4 ? 55.094 -29.922 76.562 1 26.23 4 SER B O 1
ATOM 2244 N N . LYS B 1 5 ? 56.438 -28.406 77.688 1 23.94 5 LYS B N 1
ATOM 2245 C CA . LYS B 1 5 ? 56.094 -27.297 76.812 1 23.94 5 LYS B CA 1
ATOM 2246 C C . LYS B 1 5 ? 56.5 -27.625 75.375 1 23.94 5 LYS B C 1
ATOM 2248 O O . LYS B 1 5 ? 55.656 -27.516 74.438 1 23.94 5 LYS B O 1
ATOM 2253 N N . LYS B 1 6 ? 57.625 -27 74.812 1 23.95 6 LYS B N 1
ATOM 2254 C CA . LYS B 1 6 ? 57.719 -25.844 73.938 1 23.95 6 LYS B CA 1
ATOM 2255 C C . LYS B 1 6 ? 58.125 -26.266 72.5 1 23.95 6 LYS B C 1
ATOM 2257 O O . LYS B 1 6 ? 58.312 -25.406 71.688 1 23.95 6 LYS B O 1
ATOM 2262 N N . GLN B 1 7 ? 58.594 -27.484 72.125 1 23.47 7 GLN B N 1
ATOM 2263 C CA . GLN B 1 7 ? 59.719 -27.422 71.188 1 23.47 7 GLN B CA 1
ATOM 2264 C C . GLN B 1 7 ? 59.25 -27.078 69.812 1 23.47 7 GLN B C 1
ATOM 2266 O O . GLN B 1 7 ? 60.094 -26.891 68.875 1 23.47 7 GLN B O 1
ATOM 2271 N N . THR B 1 8 ? 57.906 -26.875 69.438 1 25.5 8 THR B N 1
ATOM 2272 C CA . THR B 1 8 ? 57.656 -27.375 68.125 1 25.5 8 THR B CA 1
ATOM 2273 C C . THR B 1 8 ? 58.344 -26.531 67.062 1 25.5 8 THR B C 1
ATOM 2275 O O . THR B 1 8 ? 58.531 -25.328 67.25 1 25.5 8 THR B O 1
ATOM 2278 N N . LEU B 1 9 ? 59.125 -27.078 65.938 1 24.77 9 LEU B N 1
ATOM 2279 C CA . LEU B 1 9 ? 60.062 -26.953 64.812 1 24.77 9 LEU B CA 1
ATOM 2280 C C . LEU B 1 9 ? 59.406 -26.188 63.688 1 24.77 9 LEU B C 1
ATOM 2282 O O . LEU B 1 9 ? 58.469 -26.688 63.062 1 24.77 9 LEU B O 1
ATOM 2286 N N . HIS B 1 10 ? 59.031 -24.875 63.812 1 25.55 10 HIS B N 1
ATOM 2287 C CA . HIS B 1 10 ? 58.281 -24.172 62.781 1 25.55 10 HIS B CA 1
ATOM 2288 C C . HIS B 1 10 ? 59.062 -24.031 61.5 1 25.55 10 HIS B C 1
ATOM 2290 O O . HIS B 1 10 ? 60.062 -23.297 61.438 1 25.55 10 HIS B O 1
ATOM 2296 N N . SER B 1 11 ? 59.531 -25.094 60.719 1 25.78 11 SER B N 1
ATOM 2297 C CA . SER B 1 11 ? 60.344 -24.969 59.5 1 25.78 11 SER B CA 1
ATOM 2298 C C . SER B 1 11 ? 59.625 -24.188 58.438 1 25.78 11 SER B C 1
ATOM 2300 O O . SER B 1 11 ? 58.531 -24.562 58 1 25.78 11 SER B O 1
ATOM 2302 N N . PHE B 1 12 ? 59.594 -22.875 58.375 1 27.38 12 PHE B N 1
ATOM 2303 C CA . PHE B 1 12 ? 58.938 -21.953 57.469 1 27.38 12 PHE B CA 1
ATOM 2304 C C . PHE B 1 12 ? 59.469 -22.125 56.062 1 27.38 12 PHE B C 1
ATOM 2306 O O . PHE B 1 12 ? 60.688 -21.969 55.812 1 27.38 12 PHE B O 1
ATOM 2313 N N . TRP B 1 13 ? 58.938 -23.062 55.188 1 24.48 13 TRP B N 1
ATOM 2314 C CA . TRP B 1 13 ? 59.25 -23.422 53.812 1 24.48 13 TRP B CA 1
ATOM 2315 C C . TRP B 1 13 ? 59.062 -22.203 52.875 1 24.48 13 TRP B C 1
ATOM 2317 O O . TRP B 1 13 ? 58 -21.562 52.906 1 24.48 13 TRP B O 1
ATOM 2327 N N . ILE B 1 14 ? 60.031 -21.422 52.562 1 29.02 14 ILE B N 1
ATOM 2328 C CA . ILE B 1 14 ? 60.188 -20.25 51.719 1 29.02 14 ILE B CA 1
ATOM 2329 C C . ILE B 1 14 ? 59.875 -20.609 50.25 1 29.02 14 ILE B C 1
ATOM 2331 O O . ILE B 1 14 ? 60.594 -21.391 49.625 1 29.02 14 ILE B O 1
ATOM 2335 N N . MET B 1 15 ? 58.625 -21.031 49.906 1 24.97 15 MET B N 1
ATOM 2336 C CA . MET B 1 15 ? 58.344 -21.5 48.562 1 24.97 15 MET B CA 1
ATOM 2337 C C . MET B 1 15 ? 58.625 -20.406 47.531 1 24.97 15 MET B C 1
ATOM 2339 O O . MET B 1 15 ? 58.312 -19.234 47.75 1 24.97 15 MET B O 1
ATOM 2343 N N . ALA B 1 16 ? 59.469 -20.641 46.469 1 26.88 16 ALA B N 1
ATOM 2344 C CA . ALA B 1 16 ? 60.125 -20.109 45.281 1 26.88 16 ALA B CA 1
ATOM 2345 C C . ALA B 1 16 ? 59.125 -19.75 44.219 1 26.88 16 ALA B C 1
ATOM 2347 O O . ALA B 1 16 ? 58.531 -20.625 43.594 1 26.88 16 ALA B O 1
ATOM 2348 N N . LEU B 1 17 ? 58.094 -18.938 44.438 1 26.97 17 LEU B N 1
ATOM 2349 C CA . LEU B 1 17 ? 57.062 -18.797 43.406 1 26.97 17 LEU B CA 1
ATOM 2350 C C . LEU B 1 17 ? 57.656 -18.125 42.156 1 26.97 17 LEU B C 1
ATOM 2352 O O . LEU B 1 17 ? 58.156 -17 42.25 1 26.97 17 LEU B O 1
ATOM 2356 N N . ALA B 1 18 ? 58.25 -18.875 41.219 1 25.91 18 ALA B N 1
ATOM 2357 C CA . ALA B 1 18 ? 58.781 -18.516 39.906 1 25.91 18 ALA B CA 1
ATOM 2358 C C . ALA B 1 18 ? 57.719 -17.875 39.031 1 25.91 18 ALA B C 1
ATOM 2360 O O . ALA B 1 18 ? 56.688 -18.484 38.75 1 25.91 18 ALA B O 1
ATOM 2361 N N . MET B 1 19 ? 57.469 -16.562 39.125 1 27.84 19 MET B N 1
ATOM 2362 C CA . MET B 1 19 ? 56.531 -15.719 38.406 1 27.84 19 MET B CA 1
ATOM 2363 C C . MET B 1 19 ? 56.844 -15.727 36.906 1 27.84 19 MET B C 1
ATOM 2365 O O . MET B 1 19 ? 57.906 -15.242 36.469 1 27.84 19 MET B O 1
ATOM 2369 N N . GLY B 1 20 ? 56.781 -16.906 36.188 1 27.44 20 GLY B N 1
ATOM 2370 C CA . GLY B 1 20 ? 57 -16.906 34.75 1 27.44 20 GLY B CA 1
ATOM 2371 C C . GLY B 1 20 ? 56.125 -15.906 34 1 27.44 20 GLY B C 1
ATOM 2372 O O . GLY B 1 20 ? 54.938 -15.82 34.25 1 27.44 20 GLY B O 1
ATOM 2373 N N . LEU B 1 21 ? 56.719 -14.773 33.562 1 29.48 21 LEU B N 1
ATOM 2374 C CA . LEU B 1 21 ? 56.219 -13.656 32.75 1 29.48 21 LEU B CA 1
ATOM 2375 C C . LEU B 1 21 ? 55.688 -14.141 31.406 1 29.48 21 LEU B C 1
ATOM 2377 O O . LEU B 1 21 ? 56.438 -14.641 30.562 1 29.48 21 LEU B O 1
ATOM 2381 N N . VAL B 1 22 ? 54.594 -14.922 31.359 1 31.19 22 VAL B N 1
ATOM 2382 C CA . VAL B 1 22 ? 54 -15.328 30.078 1 31.19 22 VAL B CA 1
ATOM 2383 C C . VAL B 1 22 ? 53.625 -14.094 29.266 1 31.19 22 VAL B C 1
ATOM 2385 O O . VAL B 1 22 ? 52.875 -13.242 29.75 1 31.19 22 VAL B O 1
ATOM 2388 N N . PHE B 1 23 ? 54.5 -13.609 28.359 1 30.81 23 PHE B N 1
ATOM 2389 C CA . PHE B 1 23 ? 54.25 -12.625 27.297 1 30.81 23 PHE B CA 1
ATOM 2390 C C . PHE B 1 23 ? 53.062 -13.023 26.438 1 30.81 23 PHE B C 1
ATOM 2392 O O . PHE B 1 23 ? 53.125 -14.031 25.734 1 30.81 23 PHE B O 1
ATOM 2399 N N . MET B 1 24 ? 51.875 -12.992 26.953 1 31.84 24 MET B N 1
ATOM 2400 C CA . MET B 1 24 ? 50.688 -13.172 26.109 1 31.84 24 MET B CA 1
ATOM 2401 C C . MET B 1 24 ? 50.688 -12.188 24.953 1 31.84 24 MET B C 1
ATOM 2403 O O . MET B 1 24 ? 50.781 -10.969 25.156 1 31.84 24 MET B O 1
ATOM 2407 N N . GLY B 1 25 ? 51.312 -12.562 23.797 1 31.92 25 GLY B N 1
ATOM 2408 C CA . GLY B 1 25 ? 51.188 -11.898 22.516 1 31.92 25 GLY B CA 1
ATOM 2409 C C . GLY B 1 25 ? 49.75 -11.5 22.188 1 31.92 25 GLY B C 1
ATOM 2410 O O . GLY B 1 25 ? 48.844 -12.312 22.312 1 31.92 25 GLY B O 1
ATOM 2411 N N . CYS B 1 26 ? 49.438 -10.211 22.469 1 31.12 26 CYS B N 1
ATOM 2412 C CA . CYS B 1 26 ? 48.188 -9.562 22.078 1 31.12 26 CYS B CA 1
ATOM 2413 C C . CYS B 1 26 ? 47.875 -9.828 20.609 1 31.12 26 CYS B C 1
ATOM 2415 O O . CYS B 1 26 ? 48.594 -9.359 19.719 1 31.12 26 CYS B O 1
ATOM 2417 N N . ARG B 1 27 ? 47.531 -11.109 20.203 1 31.89 27 ARG B N 1
ATOM 2418 C CA . ARG B 1 27 ? 46.906 -11.242 18.891 1 31.89 27 ARG B CA 1
ATOM 2419 C C . ARG B 1 27 ? 45.969 -10.07 18.594 1 31.89 27 ARG B C 1
ATOM 2421 O O . ARG B 1 27 ? 45.094 -9.758 19.406 1 31.89 27 ARG B O 1
ATOM 2428 N N . ASN B 1 28 ? 46.5 -9.148 17.859 1 32.09 28 ASN B N 1
ATOM 2429 C CA . ASN B 1 28 ? 45.75 -8.094 17.203 1 32.09 28 ASN B CA 1
ATOM 2430 C C . ASN B 1 28 ? 44.406 -8.617 16.656 1 32.09 28 ASN B C 1
ATOM 2432 O O . ASN B 1 28 ? 44.406 -9.461 15.758 1 32.09 28 ASN B O 1
ATOM 2436 N N . LYS B 1 29 ? 43.375 -8.797 17.578 1 30.52 29 LYS B N 1
ATOM 2437 C CA . LYS B 1 29 ? 42.031 -8.969 17.016 1 30.52 29 LYS B CA 1
ATOM 2438 C C . LYS B 1 29 ? 41.812 -8.047 15.828 1 30.52 29 LYS B C 1
ATOM 2440 O O . LYS B 1 29 ? 41.844 -6.82 15.977 1 30.52 29 LYS B O 1
ATOM 2445 N N . THR B 1 30 ? 42.469 -8.344 14.68 1 32.69 30 THR B N 1
ATOM 2446 C CA . THR B 1 30 ? 41.875 -7.633 13.539 1 32.69 30 THR B CA 1
ATOM 2447 C C . THR B 1 30 ? 40.375 -7.473 13.711 1 32.69 30 THR B C 1
ATOM 2449 O O . THR B 1 30 ? 39.656 -8.461 13.773 1 32.69 30 THR B O 1
ATOM 2452 N N . GLN B 1 31 ? 39.969 -6.469 14.508 1 32.06 31 GLN B N 1
ATOM 2453 C CA . GLN B 1 31 ? 38.594 -6 14.422 1 32.06 31 GLN B CA 1
ATOM 2454 C C . GLN B 1 31 ? 38.062 -6.133 13.008 1 32.06 31 GLN B C 1
ATOM 2456 O O . GLN B 1 31 ? 38.562 -5.48 12.086 1 32.06 31 GLN B O 1
ATOM 2461 N N . LYS B 1 32 ? 37.688 -7.344 12.641 1 32.06 32 LYS B N 1
ATOM 2462 C CA . LYS B 1 32 ? 36.781 -7.371 11.484 1 32.06 32 LYS B CA 1
ATOM 2463 C C . LYS B 1 32 ? 35.938 -6.109 11.43 1 32.06 32 LYS B C 1
ATOM 2465 O O . LYS B 1 32 ? 35.156 -5.832 12.359 1 32.06 32 LYS B O 1
ATOM 2470 N N . ASN B 1 33 ? 36.5 -5.055 10.875 1 33.62 33 ASN B N 1
ATOM 2471 C CA . ASN B 1 33 ? 35.594 -4.016 10.398 1 33.62 33 ASN B CA 1
ATOM 2472 C C . ASN B 1 33 ? 34.25 -4.598 9.969 1 33.62 33 ASN B C 1
ATOM 2474 O O . ASN B 1 33 ? 34.188 -5.34 8.984 1 33.62 33 ASN B O 1
ATOM 2478 N N . GLN B 1 34 ? 33.531 -5.113 10.961 1 33.53 34 GLN B N 1
ATOM 2479 C CA . GLN B 1 34 ? 32.156 -5.352 10.562 1 33.53 34 GLN B CA 1
ATOM 2480 C C . GLN B 1 34 ? 31.703 -4.328 9.523 1 33.53 34 GLN B C 1
ATOM 2482 O O . GLN B 1 34 ? 31.75 -3.123 9.773 1 33.53 34 GLN B O 1
ATOM 2487 N N . GLU B 1 35 ? 32.062 -4.559 8.289 1 34.62 35 GLU B N 1
ATOM 2488 C CA . GLU B 1 35 ? 31.344 -3.738 7.32 1 34.62 35 GLU B CA 1
ATOM 2489 C C . GLU B 1 35 ? 29.984 -3.312 7.859 1 34.62 35 GLU B C 1
ATOM 2491 O O . GLU B 1 35 ? 29.25 -4.129 8.422 1 34.62 35 GLU B O 1
ATOM 2496 N N . PRO B 1 36 ? 29.938 -2.01 8.406 1 33.91 36 PRO B N 1
ATOM 2497 C CA . PRO B 1 36 ? 28.609 -1.633 8.883 1 33.91 36 PRO B CA 1
ATOM 2498 C C . PRO B 1 36 ? 27.5 -2.377 8.156 1 33.91 36 PRO B C 1
ATOM 2500 O O . PRO B 1 36 ? 27.594 -2.639 6.953 1 33.91 36 PRO B O 1
ATOM 2503 N N . LEU B 1 37 ? 26.875 -3.309 8.773 1 35.69 37 LEU B N 1
ATOM 2504 C CA . LEU B 1 37 ? 25.609 -3.795 8.242 1 35.69 37 LEU B CA 1
ATOM 2505 C C . LEU B 1 37 ? 24.953 -2.75 7.348 1 35.69 37 LEU B C 1
ATOM 2507 O O . LEU B 1 37 ? 24.703 -1.621 7.777 1 35.69 37 LEU B O 1
ATOM 2511 N N . LYS B 1 38 ? 25.312 -2.682 6.168 1 35.34 38 LYS B N 1
ATOM 2512 C CA . LYS B 1 38 ? 24.594 -1.87 5.195 1 35.34 38 LYS B CA 1
ATOM 2513 C C . LYS B 1 38 ? 23.125 -1.689 5.605 1 35.34 38 LYS B C 1
ATOM 2515 O O . LYS B 1 38 ? 22.328 -2.631 5.531 1 35.34 38 LYS B O 1
ATOM 2520 N N . VAL B 1 39 ? 22.828 -1.106 6.746 1 37.69 39 VAL B N 1
ATOM 2521 C CA . VAL B 1 39 ? 21.469 -0.658 6.996 1 37.69 39 VAL B CA 1
ATOM 2522 C C . VAL B 1 39 ? 20.828 -0.21 5.688 1 37.69 39 VAL B C 1
ATOM 2524 O O . VAL B 1 39 ? 21.359 0.655 4.988 1 37.69 39 VAL B O 1
ATOM 2527 N N . SER B 1 40 ? 20.266 -1.068 4.949 1 41.69 40 SER B N 1
ATOM 2528 C CA . SER B 1 40 ? 19.438 -0.721 3.803 1 41.69 40 SER B CA 1
ATOM 2529 C C . SER B 1 40 ? 18.859 0.68 3.947 1 41.69 40 SER B C 1
ATOM 2531 O O . SER B 1 40 ? 18.125 0.958 4.902 1 41.69 40 SER B O 1
ATOM 2533 N N . GLU B 1 41 ? 19.625 1.757 3.938 1 50.53 41 GLU B N 1
ATOM 2534 C CA . GLU B 1 41 ? 19.141 3.135 3.965 1 50.53 41 GLU B CA 1
ATOM 2535 C C . GLU B 1 41 ? 17.797 3.264 3.242 1 50.53 41 GLU B C 1
ATOM 2537 O O . GLU B 1 41 ? 17.703 2.959 2.053 1 50.53 41 GLU B O 1
ATOM 2542 N N . GLN B 1 42 ? 16.75 2.99 3.918 1 57.31 42 GLN B N 1
ATOM 2543 C CA . GLN B 1 42 ? 15.453 3.295 3.332 1 57.31 42 GLN B CA 1
ATOM 2544 C C . GLN B 1 42 ? 15.484 4.625 2.588 1 57.31 42 GLN B C 1
ATOM 2546 O O . GLN B 1 42 ? 15.945 5.633 3.125 1 57.31 42 GLN B O 1
ATOM 2551 N N . LEU B 1 43 ? 15.43 4.574 1.28 1 76.44 43 LEU B N 1
ATOM 2552 C CA . LEU B 1 43 ? 15.375 5.773 0.449 1 76.44 43 LEU B CA 1
ATOM 2553 C C . LEU B 1 43 ? 14.125 6.59 0.759 1 76.44 43 LEU B C 1
ATOM 2555 O O . LEU B 1 43 ? 13.008 6.148 0.482 1 76.44 43 LEU B O 1
ATOM 2559 N N . HIS B 1 44 ? 14.312 7.633 1.536 1 90 44 HIS B N 1
ATOM 2560 C CA . HIS B 1 44 ? 13.227 8.57 1.807 1 90 44 HIS B CA 1
ATOM 2561 C C . HIS B 1 44 ? 12.812 9.32 0.543 1 90 44 HIS B C 1
ATOM 2563 O O . HIS B 1 44 ? 13.617 9.477 -0.378 1 90 44 HIS B O 1
ATOM 2569 N N . ASN B 1 45 ? 11.516 9.672 0.54 1 97.12 45 ASN B N 1
ATOM 2570 C CA . ASN B 1 45 ? 10.969 10.477 -0.545 1 97.12 45 ASN B CA 1
ATOM 2571 C C . ASN B 1 45 ? 11.055 9.75 -1.884 1 97.12 45 ASN B C 1
ATOM 2573 O O . ASN B 1 45 ? 11.469 10.336 -2.887 1 97.12 45 ASN B O 1
ATOM 2577 N N . SER B 1 46 ? 10.836 8.562 -1.824 1 94.75 46 SER B N 1
ATOM 2578 C CA . SER B 1 46 ? 10.797 7.711 -3.01 1 94.75 46 SER B CA 1
ATOM 2579 C C . SER B 1 46 ? 9.633 6.723 -2.945 1 94.75 46 SER B C 1
ATOM 2581 O O . SER B 1 46 ? 8.984 6.582 -1.904 1 94.75 46 SER B O 1
ATOM 2583 N N . LEU B 1 47 ? 9.367 6.148 -4.086 1 95.69 47 LEU B N 1
ATOM 2584 C CA . LEU B 1 47 ? 8.328 5.125 -4.172 1 95.69 47 LEU B CA 1
ATOM 2585 C C . LEU B 1 47 ? 8.922 3.787 -4.602 1 95.69 47 LEU B C 1
ATOM 2587 O O . LEU B 1 47 ? 9.742 3.732 -5.52 1 95.69 47 LEU B O 1
ATOM 2591 N N . THR B 1 48 ? 8.484 2.73 -3.912 1 93.44 48 THR B N 1
ATOM 2592 C CA . THR B 1 48 ? 8.781 1.393 -4.41 1 93.44 48 THR B CA 1
ATOM 2593 C C . THR B 1 48 ? 7.934 1.073 -5.641 1 93.44 48 THR B C 1
ATOM 2595 O O . THR B 1 48 ? 6.965 1.775 -5.93 1 93.44 48 THR B O 1
ATOM 2598 N N . ASP B 1 49 ? 8.297 0.027 -6.344 1 92.62 49 ASP B N 1
ATOM 2599 C CA . ASP B 1 49 ? 7.496 -0.384 -7.496 1 92.62 49 ASP B CA 1
ATOM 2600 C C . ASP B 1 49 ? 6.078 -0.761 -7.07 1 92.62 49 ASP B C 1
ATOM 2602 O O . ASP B 1 49 ? 5.109 -0.447 -7.77 1 92.62 49 ASP B O 1
ATOM 2606 N N . LEU B 1 50 ? 5.957 -1.413 -5.906 1 94.75 50 LEU B N 1
ATOM 2607 C CA . LEU B 1 50 ? 4.637 -1.753 -5.387 1 94.75 50 LEU B CA 1
ATOM 2608 C C . LEU B 1 50 ? 3.812 -0.496 -5.133 1 94.75 50 LEU B C 1
ATOM 2610 O O . LEU B 1 50 ? 2.646 -0.422 -5.527 1 94.75 50 LEU B O 1
ATOM 2614 N N . GLU B 1 51 ? 4.441 0.482 -4.512 1 95.62 51 GLU B N 1
ATOM 2615 C CA . GLU B 1 51 ? 3.734 1.729 -4.234 1 95.62 51 GLU B CA 1
ATOM 2616 C C . GLU B 1 51 ? 3.273 2.398 -5.527 1 95.62 51 GLU B C 1
ATOM 2618 O O . GLU B 1 51 ? 2.148 2.893 -5.609 1 95.62 51 GLU B O 1
ATOM 2623 N N . LYS B 1 52 ? 4.141 2.4 -6.488 1 96.38 52 LYS B N 1
ATOM 2624 C CA . LYS B 1 52 ? 3.768 2.967 -7.777 1 96.38 52 LYS B CA 1
ATOM 2625 C C . LYS B 1 52 ? 2.568 2.234 -8.375 1 96.38 52 LYS B C 1
ATOM 2627 O O . LYS B 1 52 ? 1.626 2.863 -8.859 1 96.38 52 LYS B O 1
ATOM 2632 N N . GLU B 1 53 ? 2.605 1.003 -8.312 1 94.88 53 GLU B N 1
ATOM 2633 C CA . GLU B 1 53 ? 1.547 0.187 -8.898 1 94.88 53 GLU B CA 1
ATOM 2634 C C . GLU B 1 53 ? 0.23 0.369 -8.148 1 94.88 53 GLU B C 1
ATOM 2636 O O . GLU B 1 53 ? -0.847 0.222 -8.734 1 94.88 53 GLU B O 1
ATOM 2641 N N . GLN B 1 54 ? 0.345 0.7 -6.887 1 95.44 54 GLN B N 1
ATOM 2642 C CA . GLN B 1 54 ? -0.852 0.914 -6.078 1 95.44 54 GLN B CA 1
ATOM 2643 C C . GLN B 1 54 ? -1.369 2.342 -6.23 1 95.44 54 GLN B C 1
ATOM 2645 O O . GLN B 1 54 ? -2.359 2.719 -5.602 1 95.44 54 GLN B O 1
ATOM 2650 N N . GLY B 1 55 ? -0.668 3.178 -6.973 1 96.88 55 GLY B N 1
ATOM 2651 C CA . GLY B 1 55 ? -1.165 4.504 -7.305 1 96.88 55 GLY B CA 1
ATOM 2652 C C . GLY B 1 55 ? -0.621 5.59 -6.395 1 96.88 55 GLY B C 1
ATOM 2653 O O . GLY B 1 55 ? -1.104 6.723 -6.41 1 96.88 55 GLY B O 1
ATOM 2654 N N . TRP B 1 56 ? 0.392 5.254 -5.613 1 97.88 56 TRP B N 1
ATOM 2655 C CA . TRP B 1 56 ? 0.991 6.273 -4.758 1 97.88 56 TRP B CA 1
ATOM 2656 C C . TRP B 1 56 ? 1.767 7.293 -5.586 1 97.88 56 TRP B C 1
ATOM 2658 O O . TRP B 1 56 ? 2.434 6.934 -6.559 1 97.88 56 TRP B O 1
ATOM 2668 N N . GLU B 1 57 ? 1.687 8.531 -5.121 1 98.19 57 GLU B N 1
ATOM 2669 C CA . GLU B 1 57 ? 2.465 9.641 -5.672 1 98.19 57 GLU B CA 1
ATOM 2670 C C . GLU B 1 57 ? 3.168 10.422 -4.562 1 98.19 57 GLU B C 1
ATOM 2672 O O . GLU B 1 57 ? 2.66 10.516 -3.445 1 98.19 57 GLU B O 1
ATOM 2677 N N . LEU B 1 58 ? 4.309 10.977 -4.945 1 98.25 58 LEU B N 1
ATOM 2678 C CA . LEU B 1 58 ? 5.004 11.828 -3.994 1 98.25 58 LEU B CA 1
ATOM 2679 C C . LEU B 1 58 ? 4.398 13.234 -3.979 1 98.25 58 LEU B C 1
ATOM 2681 O O . LEU B 1 58 ? 4.219 13.844 -5.035 1 98.25 58 LEU B O 1
ATOM 2685 N N . LEU B 1 59 ? 4.078 13.695 -2.838 1 98.75 59 LEU B N 1
ATOM 2686 C CA . LEU B 1 59 ? 3.736 15.109 -2.705 1 98.75 59 LEU B CA 1
ATOM 2687 C C . LEU B 1 59 ? 4.98 15.945 -2.424 1 98.75 59 LEU B C 1
ATOM 2689 O O . LEU B 1 59 ? 4.957 17.172 -2.578 1 98.75 59 LEU B O 1
ATOM 2693 N N . PHE B 1 60 ? 6.016 15.312 -1.939 1 98.62 60 PHE B N 1
ATOM 2694 C CA . PHE B 1 60 ? 7.312 15.938 -1.696 1 98.62 60 PHE B CA 1
ATOM 2695 C C . PHE B 1 60 ? 8.445 15.031 -2.164 1 98.62 60 PHE B C 1
ATOM 2697 O O . PHE B 1 60 ? 8.531 13.875 -1.753 1 98.62 60 PHE B O 1
ATOM 2704 N N . ASP B 1 61 ? 9.312 15.602 -2.957 1 97.56 61 ASP B N 1
ATOM 2705 C CA . A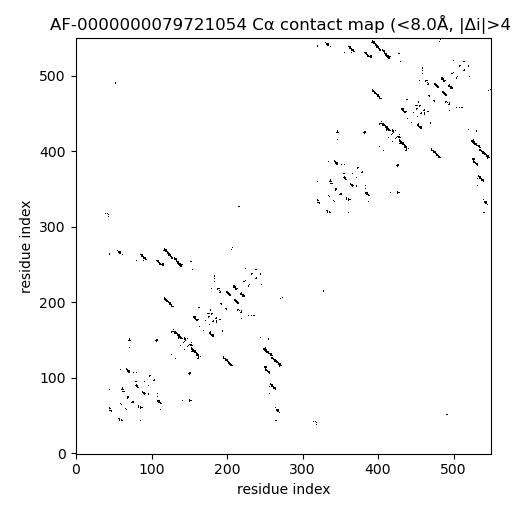SP B 1 61 ? 10.328 14.789 -3.615 1 97.56 61 ASP B CA 1
ATOM 2706 C C . ASP B 1 61 ? 11.656 14.859 -2.869 1 97.56 61 ASP B C 1
ATOM 2708 O O . ASP B 1 61 ? 12.633 14.219 -3.266 1 97.56 61 ASP B O 1
ATOM 2712 N N . GLY B 1 62 ? 11.734 15.688 -1.836 1 97.56 62 GLY B N 1
ATOM 2713 C CA . GLY B 1 62 ? 12.93 15.789 -1.021 1 97.56 62 GLY B CA 1
ATOM 2714 C C . GLY B 1 62 ? 13.852 16.922 -1.454 1 97.56 62 GLY B C 1
ATOM 2715 O O . GLY B 1 62 ? 14.828 17.234 -0.77 1 97.56 62 GLY B O 1
ATOM 2716 N N . GLU B 1 63 ? 13.453 17.656 -2.607 1 97.19 63 GLU B N 1
ATOM 2717 C CA . GLU B 1 63 ? 14.43 18.562 -3.182 1 97.19 63 GLU B CA 1
ATOM 2718 C C . GLU B 1 63 ? 13.789 19.891 -3.557 1 97.19 63 GLU B C 1
ATOM 2720 O O . GLU B 1 63 ? 14.484 20.906 -3.725 1 97.19 63 GLU B O 1
ATOM 2725 N N . SER B 1 64 ? 12.484 19.891 -3.768 1 98.06 64 SER B N 1
ATOM 2726 C CA . SER B 1 64 ? 11.828 21.125 -4.207 1 98.06 64 SER B CA 1
ATOM 2727 C C . SER B 1 64 ? 10.43 21.234 -3.619 1 98.06 64 SER B C 1
ATOM 2729 O O . SER B 1 64 ? 9.891 20.266 -3.082 1 98.06 64 SER B O 1
ATOM 2731 N N . PHE B 1 65 ? 9.852 22.406 -3.752 1 98.38 65 PHE B N 1
ATOM 2732 C CA . PHE B 1 65 ? 8.484 22.641 -3.293 1 98.38 65 PHE B CA 1
ATOM 2733 C C . PHE B 1 65 ? 7.492 22.438 -4.426 1 98.38 65 PHE B C 1
ATOM 2735 O O . PHE B 1 65 ? 6.383 22.969 -4.395 1 98.38 65 PHE B O 1
ATOM 2742 N N . LYS B 1 66 ? 7.941 21.688 -5.457 1 97.94 66 LYS B N 1
ATOM 2743 C CA . LYS B 1 66 ? 7.008 21.406 -6.547 1 97.94 66 LYS B CA 1
ATOM 2744 C C . LYS B 1 66 ? 5.699 20.828 -6.016 1 97.94 66 LYS B C 1
ATOM 2746 O O . LYS B 1 66 ? 5.699 19.891 -5.219 1 97.94 66 LYS B O 1
ATOM 2751 N N . GLY B 1 67 ? 4.57 21.5 -6.371 1 98.5 67 GLY B N 1
ATOM 2752 C CA . GLY B 1 67 ? 3.254 21.047 -5.949 1 98.5 67 GLY B CA 1
ATOM 2753 C C . GLY B 1 67 ? 2.756 21.75 -4.695 1 98.5 67 GLY B C 1
ATOM 2754 O O . GLY B 1 67 ? 1.673 21.438 -4.195 1 98.5 67 GLY B O 1
ATOM 2755 N N . TRP B 1 68 ? 3.594 22.703 -4.242 1 98.75 68 TRP B N 1
ATOM 2756 C CA . TRP B 1 68 ? 3.221 23.422 -3.027 1 98.75 68 TRP B CA 1
ATOM 2757 C C . TRP B 1 68 ? 3.24 24.922 -3.258 1 98.75 68 TRP B C 1
ATOM 2759 O O . TRP B 1 68 ? 3.99 25.422 -4.102 1 98.75 68 TRP B O 1
ATOM 2769 N N . ARG B 1 69 ? 2.488 25.594 -2.533 1 98.19 69 ARG B N 1
ATOM 2770 C CA . ARG B 1 69 ? 2.516 27.047 -2.434 1 98.19 69 ARG B CA 1
ATOM 2771 C C . ARG B 1 69 ? 1.942 27.516 -1.1 1 98.19 69 ARG B C 1
ATOM 2773 O O . ARG B 1 69 ? 1.312 26.734 -0.382 1 98.19 69 ARG B O 1
ATOM 2780 N N . GLY B 1 70 ? 2.223 28.766 -0.766 1 97.31 70 GLY B N 1
ATOM 2781 C CA . GLY B 1 70 ? 1.548 29.344 0.39 1 97.31 70 GLY B CA 1
ATOM 2782 C C . GLY B 1 70 ? 0.066 29.562 0.163 1 97.31 70 GLY B C 1
ATOM 2783 O O . GLY B 1 70 ? -0.346 29.969 -0.924 1 97.31 70 GLY B O 1
ATOM 2784 N N . LEU B 1 71 ? -0.679 29.281 1.228 1 97.25 71 LEU B N 1
ATOM 2785 C CA . LEU B 1 71 ? -2.092 29.625 1.113 1 97.25 71 LEU B CA 1
ATOM 2786 C C . LEU B 1 71 ? -2.268 31.109 0.834 1 97.25 71 LEU B C 1
ATOM 2788 O O . LEU B 1 71 ? -1.648 31.953 1.494 1 97.25 71 LEU B O 1
ATOM 2792 N N . GLY B 1 72 ? -3.107 31.422 -0.127 1 95.88 72 GLY B N 1
ATOM 2793 C CA . GLY B 1 72 ? -3.336 32.812 -0.514 1 95.88 72 GLY B CA 1
ATOM 2794 C C . GLY B 1 72 ? -2.191 33.406 -1.312 1 95.88 72 GLY B C 1
ATOM 2795 O O . GLY B 1 72 ? -2.16 34.594 -1.558 1 95.88 72 GLY B O 1
ATOM 2796 N N . ARG B 1 73 ? -1.2 32.562 -1.658 1 95.31 73 ARG B N 1
ATOM 2797 C CA . ARG B 1 73 ? -0.025 33 -2.4 1 95.31 73 ARG B CA 1
ATOM 2798 C C . ARG B 1 73 ? 0.246 32.094 -3.594 1 95.31 73 ARG B C 1
ATOM 2800 O O . ARG B 1 73 ? -0.216 30.969 -3.631 1 95.31 73 ARG B O 1
ATOM 2807 N N . LYS B 1 74 ? 1.021 32.656 -4.535 1 95.06 74 LYS B N 1
ATOM 2808 C CA . LYS B 1 74 ? 1.374 31.875 -5.719 1 95.06 74 LYS B CA 1
ATOM 2809 C C . LYS B 1 74 ? 2.637 31.062 -5.48 1 95.06 74 LYS B C 1
ATOM 2811 O O . LYS B 1 74 ? 2.861 30.047 -6.148 1 95.06 74 LYS B O 1
ATOM 2816 N N . ASP B 1 75 ? 3.367 31.516 -4.523 1 95.44 75 ASP B N 1
ATOM 2817 C CA . ASP B 1 75 ? 4.66 30.891 -4.277 1 95.44 75 ASP B CA 1
ATOM 2818 C C . ASP B 1 75 ? 4.801 30.484 -2.811 1 95.44 75 ASP B C 1
ATOM 2820 O O . ASP B 1 75 ? 3.951 30.812 -1.982 1 95.44 75 ASP B O 1
ATOM 2824 N N . VAL B 1 76 ? 5.879 29.719 -2.586 1 96.81 76 VAL B N 1
ATOM 2825 C CA . VAL B 1 76 ? 6.211 29.328 -1.218 1 96.81 76 VAL B CA 1
ATOM 2826 C C . VAL B 1 76 ? 6.945 30.469 -0.523 1 96.81 76 VAL B C 1
ATOM 2828 O O . VAL B 1 76 ? 7.824 31.109 -1.116 1 96.81 76 VAL B O 1
ATOM 2831 N N . GLN B 1 77 ? 6.574 30.781 0.749 1 93 77 GLN B N 1
ATOM 2832 C CA . GLN B 1 77 ? 7.328 31.734 1.546 1 93 77 GLN B CA 1
ATOM 2833 C C . GLN B 1 77 ? 8.602 31.109 2.102 1 93 77 GLN B C 1
ATOM 2835 O O . GLN B 1 77 ? 8.594 30.516 3.182 1 93 77 GLN B O 1
ATOM 2840 N N . THR B 1 78 ? 9.656 31.359 1.495 1 92.31 78 THR B N 1
ATOM 2841 C CA . THR B 1 78 ? 10.898 30.672 1.828 1 92.31 78 THR B CA 1
ATOM 2842 C C . THR B 1 78 ? 11.484 31.203 3.133 1 92.31 78 THR B C 1
ATOM 2844 O O . THR B 1 78 ? 12.414 30.625 3.691 1 92.31 78 THR B O 1
ATOM 2847 N N . GLU B 1 79 ? 10.898 32.312 3.658 1 89.44 79 GLU B N 1
ATOM 2848 C CA . GLU B 1 79 ? 11.273 32.781 4.984 1 89.44 79 GLU B CA 1
ATOM 2849 C C . GLU B 1 79 ? 10.719 31.891 6.078 1 89.44 79 GLU B C 1
ATOM 2851 O O . GLU B 1 79 ? 11.234 31.875 7.199 1 89.44 79 GLU B O 1
ATOM 2856 N N . LEU B 1 80 ? 9.68 31.156 5.727 1 93.19 80 LEU B N 1
ATOM 2857 C CA . LEU B 1 80 ? 8.992 30.328 6.711 1 93.19 80 LEU B CA 1
ATOM 2858 C C . LEU B 1 80 ? 9.305 28.859 6.5 1 93.19 80 LEU B C 1
ATOM 2860 O O . LEU B 1 80 ? 9.305 28.078 7.453 1 93.19 80 LEU B O 1
ATOM 2864 N N . TRP B 1 81 ? 9.469 28.516 5.258 1 96.75 81 TRP B N 1
ATOM 2865 C CA . TRP B 1 81 ? 9.617 27.109 4.867 1 96.75 81 TRP B CA 1
ATOM 2866 C C . TRP B 1 81 ? 10.906 26.906 4.082 1 96.75 81 TRP B C 1
ATOM 2868 O O . TRP B 1 81 ? 11.172 27.609 3.111 1 96.75 81 TRP B O 1
ATOM 2878 N N . LYS B 1 82 ? 11.656 25.891 4.492 1 96.69 82 LYS B N 1
ATOM 2879 C CA . LYS B 1 82 ? 12.898 25.547 3.807 1 96.69 82 LYS B CA 1
ATOM 2880 C C . LYS B 1 82 ? 12.969 24.047 3.521 1 96.69 82 LYS B C 1
ATOM 2882 O O . LYS B 1 82 ? 12.258 23.25 4.148 1 96.69 82 LYS B O 1
ATOM 2887 N N . ILE B 1 83 ? 13.781 23.672 2.576 1 98 83 ILE B N 1
ATOM 2888 C CA . ILE B 1 83 ? 14.117 22.281 2.342 1 98 83 ILE B CA 1
ATOM 2889 C C . ILE B 1 83 ? 15.523 21.984 2.861 1 98 83 ILE B C 1
ATOM 2891 O O . ILE B 1 83 ? 16.484 22.656 2.482 1 98 83 ILE B O 1
ATOM 2895 N N . GLU B 1 84 ? 15.586 21.062 3.783 1 95.62 84 GLU B N 1
ATOM 2896 C CA . GLU B 1 84 ? 16.859 20.688 4.406 1 95.62 84 GLU B CA 1
ATOM 2897 C C . GLU B 1 84 ? 16.953 19.172 4.586 1 95.62 84 GLU B C 1
ATOM 2899 O O . GLU B 1 84 ? 16.078 18.562 5.211 1 95.62 84 GLU B O 1
ATOM 2904 N N . ASP B 1 85 ? 18.031 18.562 4.004 1 95.62 85 ASP B N 1
ATOM 2905 C CA . ASP B 1 85 ? 18.312 17.141 4.195 1 95.62 85 ASP B CA 1
ATOM 2906 C C . ASP B 1 85 ? 17.094 16.281 3.855 1 95.62 85 ASP B C 1
ATOM 2908 O O . ASP B 1 85 ? 16.703 15.422 4.641 1 95.62 85 ASP B O 1
ATOM 2912 N N . GLY B 1 86 ? 16.438 16.609 2.828 1 97.38 86 GLY B N 1
ATOM 2913 C CA . GLY B 1 86 ? 15.336 15.805 2.32 1 97.38 86 GLY B CA 1
ATOM 2914 C C . GLY B 1 86 ? 14.039 16.031 3.078 1 97.38 86 GLY B C 1
ATOM 2915 O O . GLY B 1 86 ? 13.133 15.203 3.02 1 97.38 86 GLY B O 1
ATOM 2916 N N . THR B 1 87 ? 13.984 17.188 3.859 1 98.5 87 THR B N 1
ATOM 2917 C CA . THR B 1 87 ? 12.766 17.484 4.609 1 98.5 87 THR B CA 1
ATOM 2918 C C . THR B 1 87 ? 12.242 18.875 4.258 1 98.5 87 THR B C 1
ATOM 2920 O O . THR B 1 87 ? 13.008 19.734 3.836 1 98.5 87 THR B O 1
ATOM 2923 N N . ILE B 1 88 ? 10.945 19.031 4.336 1 98.56 88 ILE B N 1
ATOM 2924 C CA . ILE B 1 88 ? 10.375 20.359 4.492 1 98.56 88 ILE B CA 1
ATOM 2925 C C . ILE B 1 88 ? 10.492 20.797 5.949 1 98.56 88 ILE B C 1
ATOM 2927 O O . ILE B 1 88 ? 9.977 20.141 6.852 1 98.56 88 ILE B O 1
ATOM 2931 N N . ARG B 1 89 ? 11.117 21.891 6.129 1 97.75 89 ARG B N 1
ATOM 2932 C CA . ARG B 1 89 ? 11.25 22.406 7.484 1 97.75 89 ARG B CA 1
ATOM 2933 C C . ARG B 1 89 ? 10.453 23.703 7.656 1 97.75 89 ARG B C 1
ATOM 2935 O O . ARG B 1 89 ? 10.641 24.656 6.902 1 97.75 89 ARG B O 1
ATOM 2942 N N . LYS B 1 90 ? 9.578 23.656 8.562 1 96.44 90 LYS B N 1
ATOM 2943 C CA . LYS B 1 90 ? 9 24.906 9.07 1 96.44 90 LYS B CA 1
ATOM 2944 C C . LYS B 1 90 ? 9.945 25.578 10.055 1 96.44 90 LYS B C 1
ATOM 2946 O O . LYS B 1 90 ? 10.312 25 11.078 1 96.44 90 LYS B O 1
ATOM 2951 N N . LEU B 1 91 ? 10.234 26.766 9.805 1 92.44 91 LEU B N 1
ATOM 2952 C CA . LEU B 1 91 ? 11.156 27.469 10.68 1 92.44 91 LEU B CA 1
ATOM 2953 C C . LEU B 1 91 ? 10.438 28.016 11.914 1 92.44 91 LEU B C 1
ATOM 2955 O O . LEU B 1 91 ? 9.297 28.484 11.812 1 92.44 91 LEU B O 1
ATOM 2959 N N . ASN B 1 92 ? 11.133 28.016 12.969 1 89.69 92 ASN B N 1
ATOM 2960 C CA . ASN B 1 92 ? 10.609 28.656 14.172 1 89.69 92 ASN B CA 1
ATOM 2961 C C . ASN B 1 92 ? 10.297 30.125 13.945 1 89.69 92 ASN B C 1
ATOM 2963 O O . ASN B 1 92 ? 11.078 30.844 13.305 1 89.69 92 ASN B O 1
ATOM 2967 N N . SER B 1 93 ? 9.133 30.531 14.5 1 82 93 SER B N 1
ATOM 2968 C CA . SER B 1 93 ? 8.719 31.906 14.273 1 82 93 SER B CA 1
ATOM 2969 C C . SER B 1 93 ? 9.758 32.906 14.797 1 82 93 SER B C 1
ATOM 2971 O O . SER B 1 93 ? 9.891 34 14.273 1 82 93 SER B O 1
ATOM 2973 N N . GLY B 1 94 ? 10.406 32.5 15.844 1 77.31 94 GLY B N 1
ATOM 2974 C CA . GLY B 1 94 ? 11.477 33.312 16.359 1 77.31 94 GLY B CA 1
ATOM 2975 C C . GLY B 1 94 ? 12.633 33.5 15.398 1 77.31 94 GLY B C 1
ATOM 2976 O O . GLY B 1 94 ? 13.43 34.406 15.539 1 77.31 94 GLY B O 1
ATOM 2977 N N . GLU B 1 95 ? 12.711 32.656 14.43 1 71.19 95 GLU B N 1
ATOM 2978 C CA . GLU B 1 95 ? 13.789 32.688 13.445 1 71.19 95 GLU B CA 1
ATOM 2979 C C . GLU B 1 95 ? 13.367 33.469 12.203 1 71.19 95 GLU B C 1
ATOM 2981 O O . GLU B 1 95 ? 14.18 33.688 11.297 1 71.19 95 GLU B O 1
ATOM 2986 N N . VAL B 1 96 ? 12.117 33.906 12.133 1 71.12 96 VAL B N 1
ATOM 2987 C CA . VAL B 1 96 ? 11.578 34.594 10.945 1 71.12 96 VAL B CA 1
ATOM 2988 C C . VAL B 1 96 ? 11.68 36.094 11.102 1 71.12 96 VAL B C 1
ATOM 2990 O O . VAL B 1 96 ? 11.211 36.656 12.102 1 71.12 96 VAL B O 1
ATOM 2993 N N . PRO B 1 97 ? 12.422 36.688 10.18 1 62.69 97 PRO B N 1
ATOM 2994 C CA . PRO B 1 97 ? 12.562 38.125 10.273 1 62.69 97 PRO B CA 1
ATOM 2995 C C . PRO B 1 97 ? 11.219 38.844 10.195 1 62.69 97 PRO B C 1
ATOM 2997 O O . PRO B 1 97 ? 10.281 38.344 9.562 1 62.69 97 PRO B O 1
ATOM 3000 N N . SER B 1 98 ? 10.984 39.812 11 1 58.38 98 SER B N 1
ATOM 3001 C CA . SER B 1 98 ? 9.781 40.656 10.93 1 58.38 98 SER B CA 1
ATOM 3002 C C . SER B 1 98 ? 9.609 41.25 9.547 1 58.38 98 SER B C 1
ATOM 3004 O O . SER B 1 98 ? 10.594 41.5 8.836 1 58.38 98 SER B O 1
ATOM 3006 N N . MET B 1 99 ? 8.375 41.219 8.992 1 56.41 99 MET B N 1
ATOM 3007 C CA . MET B 1 99 ? 8.117 41.938 7.742 1 56.41 99 MET B CA 1
ATOM 3008 C C . MET B 1 99 ? 8.602 43.375 7.828 1 56.41 99 MET B C 1
ATOM 3010 O O . MET B 1 99 ? 8.805 43.906 8.922 1 56.41 99 MET B O 1
ATOM 3014 N N . PRO B 1 100 ? 8.961 43.875 6.559 1 53.53 100 PRO B N 1
ATOM 3015 C CA . PRO B 1 100 ? 9.422 45.281 6.586 1 53.53 100 PRO B CA 1
ATOM 3016 C C . PRO B 1 100 ? 8.555 46.156 7.473 1 53.53 100 PRO B C 1
ATOM 3018 O O . PRO B 1 100 ? 9.055 47.125 8.07 1 53.53 100 PRO B O 1
ATOM 3021 N N . ASP B 1 101 ? 7.262 45.719 7.492 1 47.25 101 ASP B N 1
ATOM 3022 C CA . ASP B 1 101 ? 6.387 46.594 8.281 1 47.25 101 ASP B CA 1
ATOM 3023 C C . ASP B 1 101 ? 6.387 46.188 9.75 1 47.25 101 ASP B C 1
ATOM 3025 O O . ASP B 1 101 ? 5.676 46.75 10.57 1 47.25 101 ASP B O 1
ATOM 3029 N N . GLY B 1 102 ? 7.199 45.344 10.109 1 50.16 102 GLY B N 1
ATOM 3030 C CA . GLY B 1 102 ? 7.398 44.969 11.492 1 50.16 102 GLY B CA 1
ATOM 3031 C C . GLY B 1 102 ? 6.406 43.906 11.961 1 50.16 102 GLY B C 1
ATOM 3032 O O . GLY B 1 102 ? 6.453 43.469 13.117 1 50.16 102 GLY B O 1
ATOM 3033 N N . GLN B 1 103 ? 5.48 43.562 11.117 1 47.19 103 GLN B N 1
ATOM 3034 C CA . GLN B 1 103 ? 4.438 42.656 11.562 1 47.19 103 GLN B CA 1
ATOM 3035 C C . GLN B 1 103 ? 4.844 41.188 11.32 1 47.19 103 GLN B C 1
ATOM 3037 O O . GLN B 1 103 ? 5.551 40.906 10.359 1 47.19 103 GLN B O 1
ATOM 3042 N N . PRO B 1 104 ? 4.59 40.438 12.406 1 52.97 104 PRO B N 1
ATOM 3043 C CA . PRO B 1 104 ? 4.824 39.031 12.156 1 52.97 104 PRO B CA 1
ATOM 3044 C C . PRO B 1 104 ? 4.062 38.5 10.93 1 52.97 104 PRO B C 1
ATOM 3046 O O . PRO B 1 104 ? 2.998 39.031 10.602 1 52.97 104 PRO B O 1
ATOM 3049 N N . MET B 1 105 ? 4.883 37.938 10.055 1 57.09 105 MET B N 1
ATOM 3050 C CA . MET B 1 105 ? 4.16 37.344 8.938 1 57.09 105 MET B CA 1
ATOM 3051 C C . MET B 1 105 ? 2.936 36.562 9.422 1 57.09 105 MET B C 1
ATOM 3053 O O . MET B 1 105 ? 3.055 35.656 10.242 1 57.09 105 MET B O 1
ATOM 3057 N N . GLU B 1 106 ? 1.748 37.219 9.281 1 61 106 GLU B N 1
ATOM 3058 C CA . GLU B 1 106 ? 0.49 36.562 9.633 1 61 106 GLU B CA 1
ATOM 3059 C C . GLU B 1 106 ? 0.23 35.344 8.734 1 61 106 GLU B C 1
ATOM 3061 O O . GLU B 1 106 ? 0.409 35.438 7.52 1 61 106 GLU B O 1
ATOM 3066 N N . GLY B 1 107 ? -0.064 34.219 9.297 1 73.88 107 GLY B N 1
ATOM 3067 C CA . GLY B 1 107 ? -0.371 33.031 8.539 1 73.88 107 GLY B CA 1
ATOM 3068 C C . GLY B 1 107 ? 0.855 32.375 7.914 1 73.88 107 GLY B C 1
ATOM 3069 O O . GLY B 1 107 ? 1.9 32.281 8.562 1 73.88 107 GLY B O 1
ATOM 3070 N N . GLY B 1 108 ? 0.797 31.828 6.785 1 91.25 108 GLY B N 1
ATOM 3071 C CA . GLY B 1 108 ? 1.936 31.266 6.086 1 91.25 108 GLY B CA 1
ATOM 3072 C C . GLY B 1 108 ? 1.848 29.75 5.945 1 91.25 108 GLY B C 1
ATOM 3073 O O . GLY B 1 108 ? 2.871 29.062 5.848 1 91.25 108 GLY B O 1
ATOM 3074 N N . ASP B 1 109 ? 0.632 29.297 5.988 1 96.56 109 ASP B N 1
ATOM 3075 C CA . ASP B 1 109 ? 0.448 27.859 5.793 1 96.56 109 ASP B CA 1
ATOM 3076 C C . ASP B 1 109 ? 0.956 27.422 4.422 1 96.56 109 ASP B C 1
ATOM 3078 O O . ASP B 1 109 ? 0.828 28.156 3.441 1 96.56 109 ASP B O 1
ATOM 3082 N N . LEU B 1 110 ? 1.606 26.281 4.414 1 98.31 110 LEU B N 1
ATOM 3083 C CA . LEU B 1 110 ? 2.037 25.656 3.164 1 98.31 110 LEU B CA 1
ATOM 3084 C C . LEU B 1 110 ? 0.981 24.688 2.641 1 98.31 110 LEU B C 1
ATOM 3086 O O . LEU B 1 110 ? 0.549 23.797 3.363 1 98.31 110 LEU B O 1
ATOM 3090 N N . MET B 1 111 ? 0.568 24.859 1.354 1 98.75 111 MET B N 1
ATOM 3091 C CA . MET B 1 111 ? -0.616 24.188 0.822 1 98.75 111 MET B CA 1
ATOM 3092 C C . MET B 1 111 ? -0.307 23.516 -0.51 1 98.75 111 MET B C 1
ATOM 3094 O O . MET B 1 111 ? 0.406 24.078 -1.344 1 98.75 111 MET B O 1
ATOM 3098 N N . THR B 1 112 ? -0.832 22.312 -0.679 1 98.81 112 THR B N 1
ATOM 3099 C CA . THR B 1 112 ? -0.708 21.688 -1.989 1 98.81 112 THR B CA 1
ATOM 3100 C C . THR B 1 112 ? -1.449 22.484 -3.049 1 98.81 112 THR B C 1
ATOM 3102 O O . THR B 1 112 ? -2.492 23.094 -2.768 1 98.81 112 THR B O 1
ATOM 3105 N N . VAL B 1 113 ? -0.881 22.453 -4.215 1 98.62 113 VAL B N 1
ATOM 3106 C CA . VAL B 1 113 ? -1.588 23.031 -5.352 1 98.62 113 VAL B CA 1
ATOM 3107 C C . VAL B 1 113 ? -2.791 22.156 -5.711 1 98.62 113 VAL B C 1
ATOM 3109 O O . VAL B 1 113 ? -3.902 22.672 -5.883 1 98.62 113 VAL B O 1
ATOM 3112 N N . ASP B 1 114 ? -2.598 20.891 -5.785 1 98.56 114 ASP B N 1
ATOM 3113 C CA . ASP B 1 114 ? -3.668 19.953 -6.121 1 98.56 114 ASP B CA 1
ATOM 3114 C C . ASP B 1 114 ? -4.629 19.781 -4.949 1 98.56 114 ASP B C 1
ATOM 3116 O O . ASP B 1 114 ? -4.273 20.047 -3.801 1 98.56 114 ASP B O 1
ATOM 3120 N N . THR B 1 115 ? -5.84 19.359 -5.277 1 98.75 115 THR B N 1
ATOM 3121 C CA . THR B 1 115 ? -6.852 19 -4.293 1 98.75 115 THR B CA 1
ATOM 3122 C C . THR B 1 115 ? -7.176 17.5 -4.375 1 98.75 115 THR B C 1
ATOM 3124 O O . THR B 1 115 ? -6.871 16.859 -5.375 1 98.75 115 THR B O 1
ATOM 3127 N N . PHE B 1 116 ? -7.715 17.016 -3.268 1 98.5 116 PHE B N 1
ATOM 3128 C CA . PHE B 1 116 ? -7.957 15.586 -3.156 1 98.5 116 PHE B CA 1
ATOM 3129 C C . PHE B 1 116 ? -9.312 15.312 -2.508 1 98.5 116 PHE B C 1
ATOM 3131 O O . PHE B 1 116 ? -9.703 16.016 -1.573 1 98.5 116 PHE B O 1
ATOM 3138 N N . ASP B 1 117 ? -10.023 14.297 -2.971 1 97.69 117 ASP B N 1
ATOM 3139 C CA . ASP B 1 117 ? -11.344 13.93 -2.471 1 97.69 117 ASP B CA 1
ATOM 3140 C C . ASP B 1 117 ? -11.273 12.656 -1.626 1 97.69 117 ASP B C 1
ATOM 3142 O O . ASP B 1 117 ? -11.195 12.727 -0.398 1 97.69 117 ASP B O 1
ATOM 3146 N N . ASN B 1 118 ? -11.117 11.445 -2.295 1 98.19 118 ASN B N 1
ATOM 3147 C CA . ASN B 1 118 ? -10.852 10.172 -1.644 1 98.19 118 ASN B CA 1
ATOM 3148 C C . ASN B 1 118 ? -9.391 9.758 -1.799 1 98.19 118 ASN B C 1
ATOM 3150 O O . ASN B 1 118 ? -8.891 9.648 -2.918 1 98.19 118 ASN B O 1
ATOM 3154 N N . TYR B 1 119 ? -8.758 9.523 -0.596 1 98.69 119 TYR B N 1
ATOM 3155 C CA . TYR B 1 119 ? -7.328 9.266 -0.685 1 98.69 119 TYR B CA 1
ATOM 3156 C C . TYR B 1 119 ? -6.805 8.648 0.606 1 98.69 119 TYR B C 1
ATOM 3158 O O . TYR B 1 119 ? -7.496 8.648 1.628 1 98.69 119 TYR B O 1
ATOM 3166 N N . GLU B 1 120 ? -5.656 8.094 0.532 1 98.62 120 GLU B N 1
ATOM 3167 C CA . GLU B 1 120 ? -4.781 7.789 1.657 1 98.62 120 GLU B CA 1
ATOM 3168 C C . GLU B 1 120 ? -3.514 8.641 1.616 1 98.62 120 GLU B C 1
ATOM 3170 O O . GLU B 1 120 ? -2.814 8.672 0.601 1 98.62 120 GLU B O 1
ATOM 3175 N N . LEU B 1 121 ? -3.293 9.367 2.689 1 98.94 121 LEU B N 1
ATOM 3176 C CA . LEU B 1 121 ? -2.119 10.227 2.852 1 98.94 121 LEU B CA 1
ATOM 3177 C C . LEU B 1 121 ? -1.161 9.641 3.883 1 98.94 121 LEU B C 1
ATOM 3179 O O . LEU B 1 121 ? -1.585 9.203 4.957 1 98.94 121 LEU B O 1
ATOM 3183 N N . TYR B 1 122 ? 0.084 9.516 3.521 1 98.81 122 TYR B N 1
ATOM 3184 C CA . TYR B 1 122 ? 1.149 9.117 4.434 1 98.81 122 TYR B CA 1
ATOM 3185 C C . TYR B 1 122 ? 2.189 10.219 4.578 1 98.81 122 TYR B C 1
ATOM 3187 O O . TYR B 1 122 ? 2.588 10.836 3.59 1 98.81 122 TYR B O 1
ATOM 3195 N N . PHE B 1 123 ? 2.629 10.516 5.805 1 98.88 123 PHE B N 1
ATOM 3196 C CA . PHE B 1 123 ? 3.695 11.492 6.016 1 98.88 123 PHE B CA 1
ATOM 3197 C C . PHE B 1 123 ? 4.445 11.195 7.309 1 98.88 123 PHE B C 1
ATOM 3199 O O . PHE B 1 123 ? 3.871 10.664 8.258 1 98.88 123 PHE B O 1
ATOM 3206 N N . GLU B 1 124 ? 5.684 11.562 7.266 1 98.75 124 GLU B N 1
ATOM 3207 C CA . GLU B 1 124 ? 6.508 11.523 8.469 1 98.75 124 GLU B CA 1
ATOM 3208 C C . GLU B 1 124 ? 6.809 12.93 8.977 1 98.75 124 GLU B C 1
ATOM 3210 O O . GLU B 1 124 ? 6.945 13.867 8.188 1 98.75 124 GLU B O 1
ATOM 3215 N N . TRP B 1 125 ? 6.953 13.062 10.266 1 98.81 125 TRP B N 1
ATOM 3216 C CA . TRP B 1 125 ? 7.117 14.391 10.852 1 98.81 125 TRP B CA 1
ATOM 3217 C C . TRP B 1 125 ? 7.953 14.32 12.125 1 98.81 125 TRP B C 1
ATOM 3219 O O . TRP B 1 125 ? 7.984 13.289 12.797 1 98.81 125 TRP B O 1
ATOM 3229 N N . LYS B 1 126 ? 8.562 15.367 12.367 1 98.62 126 LYS B N 1
ATOM 3230 C CA . LYS B 1 126 ? 9.391 15.547 13.555 1 98.62 126 LYS B CA 1
ATOM 3231 C C . LYS B 1 126 ? 9.242 16.953 14.125 1 98.62 126 LYS B C 1
ATOM 3233 O O . LYS B 1 126 ? 9.172 17.922 13.375 1 98.62 126 LYS B O 1
ATOM 3238 N N . ILE B 1 127 ? 9.094 17.031 15.391 1 98.25 127 ILE B N 1
ATOM 3239 C CA . ILE B 1 127 ? 9.102 18.297 16.109 1 98.25 127 ILE B CA 1
ATOM 3240 C C . ILE B 1 127 ? 10.133 18.25 17.234 1 98.25 127 ILE B C 1
ATOM 3242 O O . ILE B 1 127 ? 10.711 17.203 17.516 1 98.25 127 ILE B O 1
ATOM 3246 N N . LEU B 1 128 ? 10.383 19.406 17.812 1 97.25 128 LEU B N 1
ATOM 3247 C CA . LEU B 1 128 ? 11.258 19.5 18.984 1 97.25 128 LEU B CA 1
ATOM 3248 C C . LEU B 1 128 ? 10.438 19.688 20.266 1 97.25 128 LEU B C 1
ATOM 3250 O O . LEU B 1 128 ? 9.211 19.625 20.234 1 97.25 128 LEU B O 1
ATOM 3254 N N . LYS B 1 129 ? 11.141 19.75 21.359 1 96.94 129 LYS B N 1
ATOM 3255 C CA . LYS B 1 129 ? 10.5 19.938 22.656 1 96.94 129 LYS B CA 1
ATOM 3256 C C . LYS B 1 129 ? 9.461 21.047 22.609 1 96.94 129 LYS B C 1
ATOM 3258 O O . LYS B 1 129 ? 9.727 22.125 22.062 1 96.94 129 LYS B O 1
ATOM 3263 N N . ALA B 1 130 ? 8.258 20.734 23.141 1 96.06 130 ALA B N 1
ATOM 3264 C CA . ALA B 1 130 ? 7.129 21.656 23.234 1 96.06 130 ALA B CA 1
ATOM 3265 C C . ALA B 1 130 ? 6.582 22.016 21.859 1 96.06 130 ALA B C 1
ATOM 3267 O O . ALA B 1 130 ? 5.742 22.906 21.734 1 96.06 130 ALA B O 1
ATOM 3268 N N . GLY B 1 131 ? 7.027 21.328 20.766 1 96.62 131 GLY B N 1
ATOM 3269 C CA . GLY B 1 131 ? 6.555 21.609 19.422 1 96.62 131 GLY B CA 1
ATOM 3270 C C . GLY B 1 131 ? 5.059 21.422 19.266 1 96.62 131 GLY B C 1
ATOM 3271 O O . GLY B 1 131 ? 4.477 20.516 19.891 1 96.62 131 GLY B O 1
ATOM 3272 N N . ASN B 1 132 ? 4.469 22.281 18.453 1 95.69 132 ASN B N 1
ATOM 3273 C CA . ASN B 1 132 ? 3.037 22.297 18.172 1 95.69 132 ASN B CA 1
ATOM 3274 C C . ASN B 1 132 ? 2.744 22.766 16.75 1 95.69 132 ASN B C 1
ATOM 3276 O O . ASN B 1 132 ? 3.055 23.906 16.391 1 95.69 132 ASN B O 1
ATOM 3280 N N . THR B 1 133 ? 2.229 21.906 15.945 1 96.69 133 THR B N 1
ATOM 3281 C CA . THR B 1 133 ? 1.761 22.234 14.602 1 96.69 133 THR B CA 1
ATOM 3282 C C . THR B 1 133 ? 0.675 21.25 14.156 1 96.69 133 THR B C 1
ATOM 3284 O O . THR B 1 133 ? -0.021 20.672 14.992 1 96.69 133 THR B O 1
ATOM 3287 N N . GLY B 1 134 ? 0.385 21.156 12.891 1 97.69 134 GLY B N 1
ATOM 3288 C CA . GLY B 1 134 ? -0.655 20.266 12.398 1 97.69 134 GLY B CA 1
ATOM 3289 C C . GLY B 1 134 ? -0.652 20.109 10.891 1 97.69 134 GLY B C 1
ATOM 3290 O O . GLY B 1 134 ? -0.018 20.891 10.188 1 97.69 134 GLY B O 1
ATOM 3291 N N . LEU B 1 135 ? -1.214 19.078 10.477 1 98.75 135 LEU B N 1
ATOM 3292 C CA . LEU B 1 135 ? -1.555 18.906 9.07 1 98.75 135 LEU B CA 1
ATOM 3293 C C . LEU B 1 135 ? -3.062 19 8.859 1 98.75 135 LEU B C 1
ATOM 3295 O O . LEU B 1 135 ? -3.834 18.312 9.523 1 98.75 135 LEU B O 1
ATOM 3299 N N . LYS B 1 136 ? -3.441 19.875 7.969 1 98.75 136 LYS B N 1
ATOM 3300 C CA . LYS B 1 136 ? -4.867 20.062 7.707 1 98.75 136 LYS B CA 1
ATOM 3301 C C . LYS B 1 136 ? -5.266 19.422 6.379 1 98.75 136 LYS B C 1
ATOM 3303 O O . LYS B 1 136 ? -4.465 19.375 5.441 1 98.75 136 LYS B O 1
ATOM 3308 N N . TYR B 1 137 ? -6.477 18.969 6.352 1 98.81 137 TYR B N 1
ATOM 3309 C CA . TYR B 1 137 ? -7.055 18.375 5.152 1 98.81 137 TYR B CA 1
ATOM 3310 C C . TYR B 1 137 ? -8.516 18.781 4.984 1 98.81 137 TYR B C 1
ATOM 3312 O O . TYR B 1 137 ? -9.07 19.484 5.832 1 98.81 137 TYR B O 1
ATOM 3320 N N . ASN B 1 138 ? -9.094 18.469 3.838 1 98.31 138 ASN B N 1
ATOM 3321 C CA . ASN B 1 138 ? -10.453 18.922 3.547 1 98.31 138 ASN B CA 1
ATOM 3322 C C . ASN B 1 138 ? -10.547 20.453 3.549 1 98.31 138 ASN B C 1
ATOM 3324 O O . ASN B 1 138 ? -11.531 21.016 4.023 1 98.31 138 ASN B O 1
ATOM 3328 N N . VAL B 1 139 ? -9.508 21.094 2.965 1 98.38 139 VAL B N 1
ATOM 3329 C CA . VAL B 1 139 ? -9.375 22.547 3.072 1 98.38 139 VAL B CA 1
ATOM 3330 C C . VAL B 1 139 ? -9.844 23.203 1.776 1 98.38 139 VAL B C 1
ATOM 3332 O O . VAL B 1 139 ? -9.414 22.812 0.687 1 98.38 139 VAL B O 1
ATOM 3335 N N . SER B 1 140 ? -10.719 24.109 1.965 1 98.06 140 SER B N 1
ATOM 3336 C CA . SER B 1 140 ? -11.047 25.062 0.909 1 98.06 140 SER B CA 1
ATOM 3337 C C . SER B 1 140 ? -10.32 26.375 1.11 1 98.06 140 SER B C 1
ATOM 3339 O O . SER B 1 140 ? -10.5 27.047 2.133 1 98.06 140 SER B O 1
ATOM 3341 N N . GLU B 1 141 ? -9.523 26.688 0.085 1 97.69 141 GLU B N 1
ATOM 3342 C CA . GLU B 1 141 ? -8.844 27.969 0.176 1 97.69 141 GLU B CA 1
ATOM 3343 C C . GLU B 1 141 ? -9.844 29.125 0.248 1 97.69 141 GLU B C 1
ATOM 3345 O O . GLU B 1 141 ? -9.672 30.047 1.046 1 97.69 141 GLU B O 1
ATOM 3350 N N . GLU B 1 142 ? -10.852 29.016 -0.503 1 97.19 142 GLU B N 1
ATOM 3351 C CA . GLU B 1 142 ? -11.883 30.047 -0.542 1 97.19 142 GLU B CA 1
ATOM 3352 C C . GLU B 1 142 ? -12.578 30.188 0.811 1 97.19 142 GLU B C 1
ATOM 3354 O O . GLU B 1 142 ? -12.719 31.297 1.326 1 97.19 142 GLU B O 1
ATOM 3359 N N . LEU B 1 143 ? -12.977 29.094 1.356 1 96.56 143 LEU B N 1
ATOM 3360 C CA . LEU B 1 143 ? -13.656 29.141 2.646 1 96.56 143 LEU B CA 1
ATOM 3361 C C . LEU B 1 143 ? -12.719 29.656 3.736 1 96.56 143 LEU B C 1
ATOM 3363 O O . LEU B 1 143 ? -13.141 30.391 4.629 1 96.56 143 LEU B O 1
ATOM 3367 N N . SER B 1 144 ? -11.477 29.203 3.625 1 96.44 144 SER B N 1
ATOM 3368 C CA . SER B 1 144 ? -10.492 29.672 4.59 1 96.44 144 SER B CA 1
ATOM 3369 C C . SER B 1 144 ? -10.359 31.203 4.547 1 96.44 144 SER B C 1
ATOM 3371 O O . SER B 1 144 ? -10.344 31.859 5.59 1 96.44 144 SER B O 1
ATOM 3373 N N . GLN B 1 145 ? -10.312 31.734 3.375 1 95.25 145 GLN B N 1
ATOM 3374 C CA . GLN B 1 145 ? -10.117 33.188 3.213 1 95.25 145 GLN B CA 1
ATOM 3375 C C . GLN B 1 145 ? -11.383 33.938 3.557 1 95.25 145 GLN B C 1
ATOM 3377 O O . GLN B 1 145 ? -11.32 35.062 4.066 1 95.25 145 GLN B O 1
ATOM 3382 N N . LYS B 1 146 ? -12.477 33.375 3.279 1 95.44 146 LYS B N 1
ATOM 3383 C CA . LYS B 1 146 ? -13.75 34.031 3.518 1 95.44 146 LYS B CA 1
ATOM 3384 C C . LYS B 1 146 ? -14.055 34.125 5.008 1 95.44 146 LYS B C 1
ATOM 3386 O O . LYS B 1 146 ? -14.508 35.156 5.5 1 95.44 146 LYS B O 1
ATOM 3391 N N . PHE B 1 147 ? -13.797 33.062 5.746 1 92.56 147 PHE B N 1
ATOM 3392 C CA . PHE B 1 147 ? -14.273 32.969 7.125 1 92.56 147 PHE B CA 1
ATOM 3393 C C . PHE B 1 147 ? -13.102 33 8.102 1 92.56 147 PHE B C 1
ATOM 3395 O O . PHE B 1 147 ? -13.297 33.188 9.305 1 92.56 147 PHE B O 1
ATOM 3402 N N . GLY B 1 148 ? -11.93 32.75 7.574 1 86.12 148 GLY B N 1
ATOM 3403 C CA . GLY B 1 148 ? -10.734 32.75 8.406 1 86.12 148 GLY B CA 1
ATOM 3404 C C . GLY B 1 148 ? -9.789 33.906 8.094 1 86.12 148 GLY B C 1
ATOM 3405 O O . GLY B 1 148 ? -10.172 35.062 8.172 1 86.12 148 GLY B O 1
ATOM 3406 N N . SER B 1 149 ? -8.562 33.5 7.738 1 87.06 149 SER B N 1
ATOM 3407 C CA . SER B 1 149 ? -7.531 34.469 7.367 1 87.06 149 SER B CA 1
ATOM 3408 C C . SER B 1 149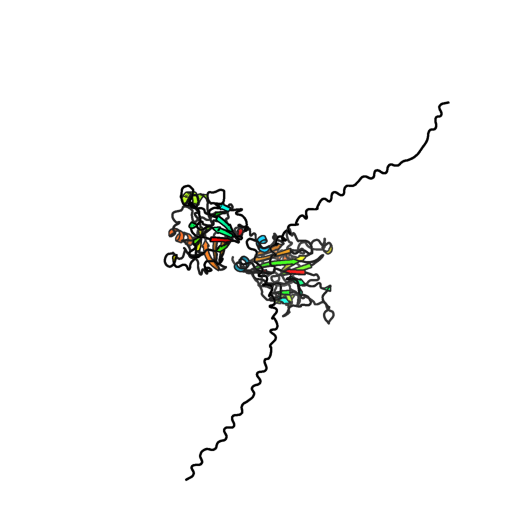 ? -7.082 34.25 5.926 1 87.06 149 SER B C 1
ATOM 3410 O O . SER B 1 149 ? -7.219 33.156 5.375 1 87.06 149 SER B O 1
ATOM 3412 N N . GLN B 1 150 ? -6.516 35.281 5.41 1 91.81 150 GLN B N 1
ATOM 3413 C CA . GLN B 1 150 ? -6.051 35.219 4.027 1 91.81 150 GLN B CA 1
ATOM 3414 C C . GLN B 1 150 ? -4.926 34.188 3.863 1 91.81 150 GLN B C 1
ATOM 3416 O O . GLN B 1 150 ? -4.715 33.656 2.771 1 91.81 150 GLN B O 1
ATOM 3421 N N . TYR B 1 151 ? -4.258 33.906 4.926 1 93.19 151 TYR B N 1
ATOM 3422 C CA . TYR B 1 151 ? -3.016 33.156 4.758 1 93.19 151 TYR B CA 1
ATOM 3423 C C . TYR B 1 151 ? -2.969 31.969 5.695 1 93.19 151 TYR B C 1
ATOM 3425 O O . TYR B 1 151 ? -1.914 31.359 5.883 1 93.19 151 TYR B O 1
ATOM 3433 N N . SER B 1 152 ? -4.113 31.625 6.332 1 93.69 152 SER B N 1
ATOM 3434 C CA . SER B 1 152 ? -4.215 30.469 7.227 1 93.69 152 SER B CA 1
ATOM 3435 C C . SER B 1 152 ? -5.406 29.594 6.863 1 93.69 152 SER B C 1
ATOM 3437 O O . SER B 1 152 ? -6.48 30.094 6.527 1 93.69 152 SER B O 1
ATOM 3439 N N . ALA B 1 153 ? -5.223 28.344 6.992 1 95.94 153 ALA B N 1
ATOM 3440 C CA . ALA B 1 153 ? -6.238 27.406 6.535 1 95.94 153 ALA B CA 1
ATOM 3441 C C . ALA B 1 153 ? -7.266 27.125 7.633 1 95.94 153 ALA B C 1
ATOM 3443 O O . ALA B 1 153 ? -6.914 27.031 8.812 1 95.94 153 ALA B O 1
ATOM 3444 N N . LEU B 1 154 ? -8.445 27.156 7.223 1 95.06 154 LEU B N 1
ATOM 3445 C CA . LEU B 1 154 ? -9.555 26.594 7.992 1 95.06 154 LEU B CA 1
ATOM 3446 C C . LEU B 1 154 ? -9.938 25.219 7.469 1 95.06 154 LEU B C 1
ATOM 3448 O O . LEU B 1 154 ? -10.258 25.062 6.289 1 95.06 154 LEU B O 1
ATOM 3452 N N . GLY B 1 155 ? -9.781 24.172 8.266 1 95.88 155 GLY B N 1
ATOM 3453 C CA . GLY B 1 155 ? -10.102 22.812 7.848 1 95.88 155 GLY B CA 1
ATOM 3454 C C . GLY B 1 155 ? -9.859 21.781 8.938 1 95.88 155 GLY B C 1
ATOM 3455 O O . GLY B 1 155 ? -9.539 22.141 10.07 1 95.88 155 GLY B O 1
ATOM 3456 N N . PHE B 1 156 ? -10.148 20.5 8.641 1 98.31 156 PHE B N 1
ATOM 3457 C CA . PHE B 1 156 ? -9.859 19.406 9.562 1 98.31 156 PHE B CA 1
ATOM 3458 C C . PHE B 1 156 ? -8.359 19.281 9.82 1 98.31 156 PHE B C 1
ATOM 3460 O O . PHE B 1 156 ? -7.555 19.453 8.906 1 98.31 156 PHE B O 1
ATOM 3467 N N . GLU B 1 157 ? -8.055 19.094 11.102 1 98.5 157 GLU B N 1
ATOM 3468 C CA . GLU B 1 157 ? -6.641 19.109 11.461 1 98.5 157 GLU B CA 1
ATOM 3469 C C . GLU B 1 157 ? -6.234 17.844 12.203 1 98.5 157 GLU B C 1
ATOM 3471 O O . GLU B 1 157 ? -6.891 17.438 13.164 1 98.5 157 GLU B O 1
ATOM 3476 N N . TYR B 1 158 ? -5.23 17.156 11.617 1 98.88 158 TYR B N 1
ATOM 3477 C CA . TYR B 1 158 ? -4.461 16.156 12.352 1 98.88 158 TYR B CA 1
ATOM 3478 C C . TYR B 1 158 ? -3.404 16.828 13.227 1 98.88 158 TYR B C 1
ATOM 3480 O O . TYR B 1 158 ? -2.416 17.359 12.727 1 98.88 158 TYR B O 1
ATOM 3488 N N . GLN B 1 159 ? -3.584 16.781 14.523 1 98.44 159 GLN B N 1
ATOM 3489 C CA . GLN B 1 159 ? -2.73 17.516 15.453 1 98.44 159 GLN B CA 1
ATOM 3490 C C . GLN B 1 159 ? -1.357 16.859 15.57 1 98.44 159 GLN B C 1
ATOM 3492 O O . GLN B 1 159 ? -1.252 15.633 15.633 1 98.44 159 GLN B O 1
ATOM 3497 N N . LEU B 1 160 ? -0.318 17.656 15.555 1 98.56 160 LEU B N 1
ATOM 3498 C CA . LEU B 1 160 ? 1.061 17.25 15.828 1 98.56 160 LEU B CA 1
ATOM 3499 C C . LEU B 1 160 ? 1.622 18.016 17.016 1 98.56 160 LEU B C 1
ATOM 3501 O O . LEU B 1 160 ? 1.861 19.234 16.938 1 98.56 160 LEU B O 1
ATOM 3505 N N . LEU B 1 161 ? 1.845 17.328 18.125 1 97.44 161 LEU B N 1
ATOM 3506 C CA . LEU B 1 161 ? 2.186 17.969 19.391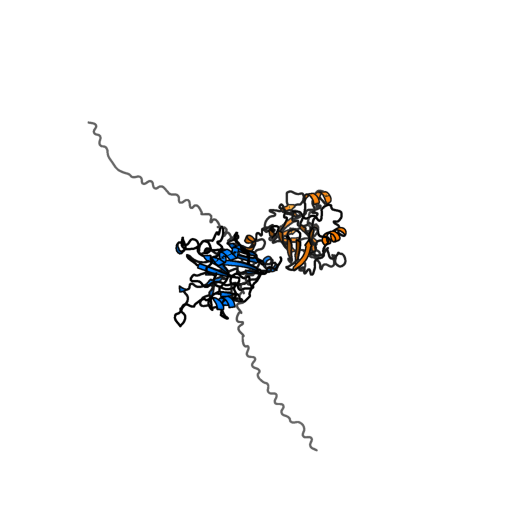 1 97.44 161 LEU B CA 1
ATOM 3507 C C . LEU B 1 161 ? 3.223 17.141 20.156 1 97.44 161 LEU B C 1
ATOM 3509 O O . LEU B 1 161 ? 3.248 15.922 20.047 1 97.44 161 LEU B O 1
ATOM 3513 N N . ASP B 1 162 ? 4.07 17.875 20.875 1 97.5 162 ASP B N 1
ATOM 3514 C CA . ASP B 1 162 ? 4.852 17.219 21.922 1 97.5 162 ASP B CA 1
ATOM 3515 C C . ASP B 1 162 ? 3.992 16.922 23.141 1 97.5 162 ASP B C 1
ATOM 3517 O O . ASP B 1 162 ? 4.008 17.672 24.125 1 97.5 162 ASP B O 1
ATOM 3521 N N . ASP B 1 163 ? 3.412 15.797 23.141 1 96.44 163 ASP B N 1
ATOM 3522 C CA . ASP B 1 163 ? 2.359 15.453 24.094 1 96.44 163 ASP B CA 1
ATOM 3523 C C . ASP B 1 163 ? 2.902 15.398 25.516 1 96.44 163 ASP B C 1
ATOM 3525 O O . ASP B 1 163 ? 2.156 15.602 26.484 1 96.44 163 ASP B O 1
ATOM 3529 N N . SER B 1 164 ? 4.102 15.062 25.656 1 95.06 164 SER B N 1
ATOM 3530 C CA . SER B 1 164 ? 4.66 14.781 26.984 1 95.06 164 SER B CA 1
ATOM 3531 C C . SER B 1 164 ? 5.156 16.062 27.656 1 95.06 164 SER B C 1
ATOM 3533 O O . SER B 1 164 ? 5.516 16.047 28.828 1 95.06 164 SER B O 1
ATOM 3535 N N . ASP B 1 165 ? 5.203 17.094 26.891 1 95.81 165 ASP B N 1
ATOM 3536 C CA . ASP B 1 165 ? 5.801 18.312 27.438 1 95.81 165 ASP B CA 1
ATOM 3537 C C . ASP B 1 165 ? 4.945 18.875 28.562 1 95.81 165 ASP B C 1
ATOM 3539 O O . ASP B 1 165 ? 3.719 18.953 28.453 1 95.81 165 ASP B O 1
ATOM 3543 N N . THR B 1 166 ? 5.539 19.391 29.578 1 95.38 166 THR B N 1
ATOM 3544 C CA . THR B 1 166 ? 4.859 19.922 30.766 1 95.38 166 THR B CA 1
ATOM 3545 C C . THR B 1 166 ? 4.109 21.203 30.438 1 95.38 166 THR B C 1
ATOM 3547 O O . THR B 1 166 ? 3.199 21.594 31.172 1 95.38 166 THR B O 1
ATOM 3550 N N . LEU B 1 167 ? 4.477 21.781 29.312 1 93.56 167 LEU B N 1
ATOM 3551 C CA . LEU B 1 167 ? 3.781 22.984 28.875 1 93.56 167 LEU B CA 1
ATOM 3552 C C . LEU B 1 167 ? 2.303 22.703 28.641 1 93.56 167 LEU B C 1
ATOM 3554 O O . LEU B 1 167 ? 1.464 23.594 28.797 1 93.56 167 LEU B O 1
ATOM 3558 N N . TYR B 1 168 ? 1.995 21.516 28.281 1 94.38 168 TYR B N 1
ATOM 3559 C CA . TYR B 1 168 ? 0.637 21.188 27.859 1 94.38 168 TYR B CA 1
ATOM 3560 C C . TYR B 1 168 ? -0.096 20.391 28.938 1 94.38 168 TYR B C 1
ATOM 3562 O O . TYR B 1 168 ? -1.313 20.203 28.859 1 94.38 168 TYR B O 1
ATOM 3570 N N . ALA B 1 169 ? 0.572 19.953 29.922 1 91.19 169 ALA B N 1
ATOM 3571 C CA . ALA B 1 169 ? -0.012 19.094 30.953 1 91.19 169 ALA B CA 1
ATOM 3572 C C . ALA B 1 169 ? -1.157 19.812 31.672 1 91.19 169 ALA B C 1
ATOM 3574 O O . ALA B 1 169 ? -0.974 20.906 32.219 1 91.19 169 ALA B O 1
ATOM 3575 N N . GLY B 1 170 ? -2.299 19.156 31.609 1 92 170 GLY B N 1
ATOM 3576 C CA . GLY B 1 170 ? -3.459 19.656 32.344 1 92 170 GLY B CA 1
ATOM 3577 C C . GLY B 1 170 ? -4.082 20.875 31.672 1 92 170 GLY B C 1
ATOM 3578 O O . GLY B 1 170 ? -5.047 21.438 32.188 1 92 170 GLY B O 1
ATOM 3579 N N . LYS B 1 171 ? -3.615 21.281 30.531 1 93.69 171 LYS B N 1
ATOM 3580 C CA . LYS B 1 171 ? -4.078 22.547 29.938 1 93.69 171 LYS B CA 1
ATOM 3581 C C . LYS B 1 171 ? -4.898 22.281 28.672 1 93.69 171 LYS B C 1
ATOM 3583 O O . LYS B 1 171 ? -5.641 23.156 28.219 1 93.69 171 LYS B O 1
ATOM 3588 N N . LEU B 1 172 ? -4.809 21.172 28.141 1 95.75 172 LEU B N 1
ATOM 3589 C CA . LEU B 1 172 ? -5.441 20.891 26.844 1 95.75 172 LEU B CA 1
ATOM 3590 C C . LEU B 1 172 ? -6.574 19.891 27 1 95.75 172 LEU B C 1
ATOM 3592 O O . LEU B 1 172 ? -6.52 19.016 27.891 1 95.75 172 LEU B O 1
ATOM 3596 N N . LYS B 1 173 ? -7.555 20.062 26.156 1 96.06 173 LYS B N 1
ATOM 3597 C CA . LYS B 1 173 ? -8.539 19 26 1 96.06 173 LYS B CA 1
ATOM 3598 C C . LYS B 1 173 ? -7.914 17.75 25.375 1 96.06 173 LYS B C 1
ATOM 3600 O O . LYS B 1 173 ? -6.934 17.859 24.625 1 96.06 173 LYS B O 1
ATOM 3605 N N . PRO B 1 174 ? -8.516 16.578 25.609 1 97.19 174 PRO B N 1
ATOM 3606 C CA . PRO B 1 174 ? -7.988 15.344 25 1 97.19 174 PRO B CA 1
ATOM 3607 C C . PRO B 1 174 ? -7.914 15.43 23.469 1 97.19 174 PRO B C 1
ATOM 3609 O O . PRO B 1 174 ? -6.984 14.883 22.875 1 97.19 174 PRO B O 1
ATOM 3612 N N . SER B 1 175 ? -8.836 16.141 22.828 1 98.12 175 SER B N 1
ATOM 3613 C CA . SER B 1 175 ? -8.922 16.219 21.375 1 98.12 175 SER B CA 1
ATOM 3614 C C . SER B 1 175 ? -7.91 17.219 20.812 1 98.12 175 SER B C 1
ATOM 3616 O O . SER B 1 175 ? -7.949 17.547 19.625 1 98.12 175 SER B O 1
ATOM 3618 N N . GLN B 1 176 ? -7.012 17.703 21.672 1 97.69 176 GLN B N 1
ATOM 3619 C CA . GLN B 1 176 ? -6.02 18.672 21.219 1 97.69 176 GLN B CA 1
ATOM 3620 C C . GLN B 1 176 ? -4.621 18.062 21.203 1 97.69 176 GLN B C 1
ATOM 3622 O O . GLN B 1 176 ? -3.639 18.75 20.922 1 97.69 176 GLN B O 1
ATOM 3627 N N . TYR B 1 177 ? -4.516 16.734 21.438 1 97.81 177 TYR B N 1
ATOM 3628 C CA . TYR B 1 177 ? -3.24 16.031 21.438 1 97.81 177 TYR B CA 1
ATOM 3629 C C . TYR B 1 177 ? -3.008 15.344 20.094 1 97.81 177 TYR B C 1
ATOM 3631 O O . TYR B 1 177 ? -3.904 15.297 19.25 1 97.81 177 TYR B O 1
ATOM 3639 N N . THR B 1 178 ? -1.765 14.867 19.922 1 98.69 178 THR B N 1
ATOM 3640 C CA . THR B 1 178 ? -1.294 14.336 18.641 1 98.69 178 THR B CA 1
ATOM 3641 C C . THR B 1 178 ? -2.234 13.25 18.125 1 98.69 178 THR B C 1
ATOM 3643 O O . THR B 1 178 ? -2.676 12.391 18.891 1 98.69 178 THR B O 1
ATOM 3646 N N . GLY B 1 179 ? -2.51 13.344 16.859 1 98.81 179 GLY B N 1
ATOM 3647 C CA . GLY B 1 179 ? -3.273 12.305 16.188 1 98.81 179 GLY B CA 1
ATOM 3648 C C . GLY B 1 179 ? -4.77 12.57 16.188 1 98.81 179 GLY B C 1
ATOM 3649 O O . GLY B 1 179 ? -5.516 11.945 15.43 1 98.81 179 GLY B O 1
ATOM 3650 N N . SER B 1 180 ? -5.207 13.453 17.047 1 98.81 180 SER B N 1
ATOM 3651 C CA . SER B 1 180 ? -6.621 13.781 17.172 1 98.81 180 SER B CA 1
ATOM 3652 C C . SER B 1 180 ? -7.125 14.531 15.938 1 98.81 180 SER B C 1
ATOM 3654 O O . SER B 1 180 ? -6.336 15.102 15.188 1 98.81 180 SER B O 1
ATOM 3656 N N . LEU B 1 181 ? -8.43 14.328 15.711 1 98.81 181 LEU B N 1
ATOM 3657 C CA . LEU B 1 181 ? -9.094 15.398 14.977 1 98.81 181 LEU B CA 1
ATOM 3658 C C . LEU B 1 181 ? -9.281 16.625 15.852 1 98.81 181 LEU B C 1
ATOM 3660 O O . LEU B 1 181 ? -10.172 16.656 16.703 1 98.81 181 LEU B O 1
ATOM 3664 N N . TYR B 1 182 ? -8.492 17.594 15.609 1 98.5 182 TYR B N 1
ATOM 3665 C CA . TYR B 1 182 ? -8.273 18.688 16.547 1 98.5 182 TYR B CA 1
ATOM 3666 C C . TYR B 1 182 ? -9.594 19.328 16.969 1 98.5 182 TYR B C 1
ATOM 3668 O O . TYR B 1 182 ? -10.398 19.719 16.109 1 98.5 182 TYR B O 1
ATOM 3676 N N . ASP B 1 183 ? -9.781 19.391 18.297 1 98 183 ASP B N 1
ATOM 3677 C CA . ASP B 1 183 ? -10.867 20.031 19.016 1 98 183 ASP B CA 1
ATOM 3678 C C . ASP B 1 183 ? -12.188 19.297 18.828 1 98 183 ASP B C 1
ATOM 3680 O O . ASP B 1 183 ? -13.258 19.812 19.141 1 98 183 ASP B O 1
ATOM 3684 N N . MET B 1 184 ? -12.156 18.047 18.234 1 98.31 184 MET B N 1
ATOM 3685 C CA . MET B 1 184 ? -13.406 17.328 18.031 1 98.31 184 MET B CA 1
ATOM 3686 C C . MET B 1 184 ? -13.273 15.875 18.5 1 98.31 184 MET B C 1
ATOM 3688 O O . MET B 1 184 ? -14.016 15.438 19.375 1 98.31 184 MET B O 1
ATOM 3692 N N . ILE B 1 185 ? -12.32 15.148 17.969 1 98.75 185 ILE B N 1
ATOM 3693 C CA . ILE B 1 185 ? -12.219 13.742 18.344 1 98.75 185 ILE B CA 1
ATOM 3694 C C . ILE B 1 185 ? -10.828 13.461 18.906 1 98.75 185 ILE B C 1
ATOM 3696 O O . ILE B 1 185 ? -9.82 13.68 18.234 1 98.75 185 ILE B O 1
ATOM 3700 N N . ALA B 1 186 ? -10.805 12.953 20.109 1 98.5 186 ALA B N 1
ATOM 3701 C CA . ALA B 1 186 ? -9.547 12.594 20.75 1 98.5 186 ALA B CA 1
ATOM 3702 C C . ALA B 1 186 ? -8.961 11.32 20.156 1 98.5 186 ALA B C 1
ATOM 3704 O O . ALA B 1 186 ? -9.695 10.367 19.875 1 98.5 186 ALA B O 1
ATOM 3705 N N . ALA B 1 187 ? -7.633 11.328 19.984 1 98.75 187 ALA B N 1
ATOM 3706 C CA . ALA B 1 187 ? -6.945 10.109 19.562 1 98.75 187 ALA B CA 1
ATOM 3707 C C . ALA B 1 187 ? -6.973 9.055 20.656 1 98.75 187 ALA B C 1
ATOM 3709 O O . ALA B 1 187 ? -6.789 9.375 21.844 1 98.75 187 ALA B O 1
ATOM 3710 N N . ASN B 1 188 ? -7.188 7.832 20.203 1 97.44 188 ASN B N 1
ATOM 3711 C CA . ASN B 1 188 ? -7.164 6.699 21.125 1 97.44 188 ASN B CA 1
ATOM 3712 C C . ASN B 1 188 ? -5.82 5.977 21.078 1 97.44 188 ASN B C 1
ATOM 3714 O O . ASN B 1 188 ? -5.285 5.703 20.016 1 97.44 188 ASN B O 1
ATOM 3718 N N . ASN B 1 189 ? -5.281 5.715 22.25 1 94.44 189 ASN B N 1
ATOM 3719 C CA . ASN B 1 189 ? -4.062 4.926 22.406 1 94.44 189 ASN B CA 1
ATOM 3720 C C . ASN B 1 189 ? -2.926 5.473 21.547 1 94.44 189 ASN B C 1
ATOM 3722 O O . ASN B 1 189 ? -2.221 4.707 20.875 1 94.44 189 ASN B O 1
ATOM 3726 N N . ALA B 1 190 ? -2.826 6.758 21.484 1 95.62 190 ALA B N 1
ATOM 3727 C CA . ALA B 1 190 ? -1.736 7.371 20.734 1 95.62 190 ALA B CA 1
ATOM 3728 C C . ALA B 1 190 ? -0.39 7.113 21.406 1 95.62 190 ALA B C 1
ATOM 3730 O O . ALA B 1 190 ? -0.237 7.328 22.609 1 95.62 190 ALA B O 1
ATOM 3731 N N . ASP B 1 191 ? 0.49 6.57 20.656 1 96.25 191 ASP B N 1
ATOM 3732 C CA . ASP B 1 191 ? 1.859 6.332 21.094 1 96.25 191 ASP B CA 1
ATOM 3733 C C . ASP B 1 191 ? 2.854 7.145 20.266 1 96.25 191 ASP B C 1
ATOM 3735 O O . ASP B 1 191 ? 3.482 6.617 19.359 1 96.25 191 ASP B O 1
ATOM 3739 N N . VAL B 1 192 ? 2.986 8.383 20.656 1 97.75 192 VAL B N 1
ATOM 3740 C CA . VAL B 1 192 ? 3.84 9.32 19.938 1 97.75 192 VAL B CA 1
ATOM 3741 C C . VAL B 1 192 ? 5.297 9.125 20.359 1 97.75 192 VAL B C 1
ATOM 3743 O O . VAL B 1 192 ? 5.586 8.938 21.531 1 97.75 192 VAL B O 1
ATOM 3746 N N . ARG B 1 193 ? 6.223 9.109 19.406 1 98 193 ARG B N 1
ATOM 3747 C CA . ARG B 1 193 ? 7.645 9.062 19.719 1 98 193 ARG B CA 1
ATOM 3748 C C . ARG B 1 193 ? 8.109 10.375 20.328 1 98 193 ARG B C 1
ATOM 3750 O O . ARG B 1 193 ? 7.559 11.438 20.031 1 98 193 ARG B O 1
ATOM 3757 N N . PRO B 1 194 ? 9.172 10.32 21.125 1 97.06 194 PRO B N 1
ATOM 3758 C CA . PRO B 1 194 ? 9.641 11.531 21.797 1 97.06 194 PRO B CA 1
ATOM 3759 C C . PRO B 1 194 ? 10.07 12.625 20.828 1 97.06 194 PRO B C 1
ATOM 3761 O O . PRO B 1 194 ? 10.453 12.32 19.688 1 97.06 194 PRO B O 1
ATOM 3764 N N . ALA B 1 195 ? 10 13.891 21.344 1 97.12 195 ALA B N 1
ATOM 3765 C CA . ALA B 1 195 ? 10.492 15.023 20.562 1 97.12 195 ALA B CA 1
ATOM 3766 C C . ALA B 1 195 ? 11.898 14.75 20.031 1 97.12 195 ALA B C 1
ATOM 3768 O O . ALA B 1 195 ? 12.734 14.188 20.734 1 97.12 195 ALA B O 1
ATOM 3769 N N . GLY B 1 196 ? 12.086 15.062 18.766 1 97.75 196 GLY B N 1
ATOM 3770 C CA . GLY B 1 196 ? 13.367 14.836 18.109 1 97.75 196 GLY B CA 1
ATOM 3771 C C . GLY B 1 196 ? 13.383 13.586 17.25 1 97.75 196 GLY B C 1
ATOM 3772 O O . GLY B 1 196 ? 14.32 13.367 16.469 1 97.75 196 GLY B O 1
ATOM 3773 N N . MET B 1 197 ? 12.375 12.781 17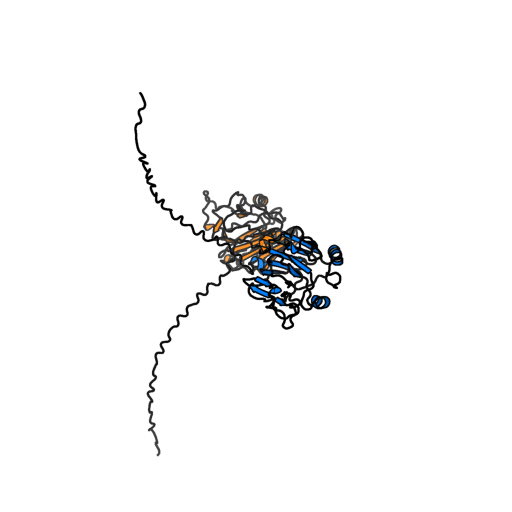.344 1 98.19 197 MET B N 1
ATOM 3774 C CA . MET B 1 197 ? 12.273 11.562 16.547 1 98.19 197 MET B CA 1
ATOM 3775 C C . MET B 1 197 ? 11.141 11.664 15.531 1 98.19 197 MET B C 1
ATOM 3777 O O . MET B 1 197 ? 10.102 12.25 15.812 1 98.19 197 MET B O 1
ATOM 3781 N N . PHE B 1 198 ? 11.359 11.031 14.406 1 98.25 198 PHE B N 1
ATOM 3782 C CA . PHE B 1 198 ? 10.32 11.031 13.391 1 98.25 198 PHE B CA 1
ATOM 3783 C C . PHE B 1 198 ? 9.188 10.086 13.781 1 98.25 198 PHE B C 1
ATOM 3785 O O . PHE B 1 198 ? 9.43 8.984 14.266 1 98.25 198 PHE B O 1
ATOM 3792 N N . ASN B 1 199 ? 8.008 10.594 13.641 1 98.69 199 ASN B N 1
ATOM 3793 C CA . ASN B 1 199 ? 6.766 9.828 13.656 1 98.69 199 ASN B CA 1
ATOM 3794 C C . ASN B 1 199 ? 6.207 9.641 12.25 1 98.69 199 ASN B C 1
ATOM 3796 O O . ASN B 1 199 ? 6.531 10.406 11.336 1 98.69 199 ASN B O 1
ATOM 3800 N N . SER B 1 200 ? 5.406 8.578 12.078 1 98.5 200 SER B N 1
ATOM 3801 C CA . SER B 1 200 ? 4.652 8.414 10.844 1 98.5 200 SER B CA 1
ATOM 3802 C C . SER B 1 200 ? 3.154 8.547 11.086 1 98.5 200 SER B C 1
ATOM 3804 O O . SER B 1 200 ? 2.645 8.102 12.117 1 98.5 200 SER B O 1
ATOM 3806 N N . SER B 1 201 ? 2.512 9.148 10.094 1 98.81 201 SER B N 1
ATOM 3807 C CA . SER B 1 201 ? 1.066 9.328 10.172 1 98.81 201 SER B CA 1
ATOM 3808 C C . SER B 1 201 ? 0.4 9 8.836 1 98.81 201 SER B C 1
ATOM 3810 O O . SER B 1 201 ? 1.011 9.148 7.777 1 98.81 201 SER B O 1
ATOM 3812 N N . ARG B 1 202 ? -0.866 8.508 8.961 1 98.75 202 ARG B N 1
ATOM 3813 C CA . ARG B 1 202 ? -1.71 8.281 7.789 1 98.75 202 ARG B CA 1
ATOM 3814 C C . ARG B 1 202 ? -3.111 8.844 8.008 1 98.75 202 ARG B C 1
ATOM 3816 O O . ARG B 1 202 ? -3.645 8.781 9.125 1 98.75 202 ARG B O 1
ATOM 3823 N N . ILE B 1 203 ? -3.604 9.422 7.008 1 98.88 203 ILE B N 1
ATOM 3824 C CA . ILE B 1 203 ? -5 9.836 6.949 1 98.88 203 ILE B CA 1
ATOM 3825 C C . ILE B 1 203 ? -5.695 9.156 5.773 1 98.88 203 ILE B C 1
ATOM 3827 O O . ILE B 1 203 ? -5.238 9.25 4.629 1 98.88 203 ILE B O 1
ATOM 3831 N N . VAL B 1 204 ? -6.754 8.43 6.086 1 98.5 204 VAL B N 1
ATOM 3832 C CA . VAL B 1 204 ? -7.527 7.75 5.051 1 98.5 204 VAL B CA 1
ATOM 3833 C C . VAL B 1 204 ? -8.914 8.383 4.938 1 98.5 204 VAL B C 1
ATOM 3835 O O . VAL B 1 204 ? -9.672 8.406 5.91 1 98.5 204 VAL B O 1
ATOM 3838 N N . VAL B 1 205 ? -9.18 8.906 3.811 1 98.5 205 VAL B N 1
ATOM 3839 C CA . VAL B 1 205 ? -10.508 9.414 3.486 1 98.5 205 VAL B CA 1
ATOM 3840 C C . VAL B 1 205 ? -11.125 8.562 2.375 1 98.5 205 VAL B C 1
ATOM 3842 O O . VAL B 1 205 ? -10.688 8.617 1.226 1 98.5 205 VAL B O 1
ATOM 3845 N N . ASN B 1 206 ? -12.078 7.82 2.688 1 96.81 206 ASN B N 1
ATOM 3846 C CA . ASN B 1 206 ? -12.781 6.949 1.754 1 96.81 206 ASN B CA 1
ATOM 3847 C C . ASN B 1 206 ? -14.289 7.18 1.802 1 96.81 206 ASN B C 1
ATOM 3849 O O . ASN B 1 206 ? -14.984 6.586 2.631 1 96.81 206 ASN B O 1
ATOM 3853 N N . ASP B 1 207 ? -14.734 8.008 0.863 1 95.75 207 ASP B N 1
ATOM 3854 C CA . ASP B 1 207 ? -16.109 8.5 0.892 1 95.75 207 ASP B CA 1
ATOM 3855 C C . ASP B 1 207 ? -16.438 9.156 2.229 1 95.75 207 ASP B C 1
ATOM 3857 O O . ASP B 1 207 ? -15.789 10.133 2.613 1 95.75 207 ASP B O 1
ATOM 3861 N N . LYS B 1 208 ? -17.312 8.539 3.029 1 96.88 208 LYS B N 1
ATOM 3862 C CA . LYS B 1 208 ? -17.688 9.211 4.266 1 96.88 208 LYS B CA 1
ATOM 3863 C C . LYS B 1 208 ? -16.766 8.812 5.418 1 96.88 208 LYS B C 1
ATOM 3865 O O . LYS B 1 208 ? -16.75 9.469 6.461 1 96.88 208 LYS B O 1
ATOM 3870 N N . SER B 1 209 ? -16 7.766 5.211 1 97.62 209 SER B N 1
ATOM 3871 C CA . SER B 1 209 ? -15.203 7.215 6.301 1 97.62 209 SER B CA 1
ATOM 3872 C C . SER B 1 209 ? -13.82 7.855 6.348 1 97.62 209 SER B C 1
ATOM 3874 O O . SER B 1 209 ? -13.141 7.949 5.324 1 97.62 209 SER B O 1
ATOM 3876 N N . VAL B 1 210 ? -13.414 8.281 7.578 1 98.56 210 VAL B N 1
ATOM 3877 C CA . VAL B 1 210 ? -12.094 8.875 7.762 1 98.56 210 VAL B CA 1
ATOM 3878 C C . VAL B 1 210 ? -11.367 8.172 8.906 1 98.56 210 VAL B C 1
ATOM 3880 O O . VAL B 1 210 ? -11.969 7.875 9.945 1 98.56 210 VAL B O 1
ATOM 3883 N N . GLU B 1 211 ? -10.062 7.953 8.688 1 98.69 211 GLU B N 1
ATOM 3884 C CA . GLU B 1 211 ? -9.219 7.375 9.727 1 98.69 211 GLU B CA 1
ATOM 3885 C C . GLU B 1 211 ? -7.93 8.164 9.898 1 98.69 211 GLU B C 1
ATOM 3887 O O . GLU B 1 211 ? -7.34 8.625 8.922 1 98.69 211 GLU B O 1
ATOM 3892 N N . HIS B 1 212 ? -7.543 8.336 11.195 1 98.94 212 HIS B N 1
ATOM 3893 C CA . HIS B 1 212 ? -6.191 8.766 11.539 1 98.94 212 HIS B CA 1
ATOM 3894 C C . HIS B 1 212 ? -5.355 7.602 12.055 1 98.94 212 HIS B C 1
ATOM 3896 O O . HIS B 1 212 ? -5.824 6.805 12.867 1 98.94 212 HIS B O 1
ATOM 3902 N N . TRP B 1 213 ? -4.145 7.555 11.547 1 98.81 213 TRP B N 1
ATOM 3903 C CA . TRP B 1 213 ? -3.182 6.555 12 1 98.81 213 TRP B CA 1
ATOM 3904 C C . TRP B 1 213 ? -1.894 7.215 12.484 1 98.81 213 TRP B C 1
ATOM 3906 O O . TRP B 1 213 ? -1.413 8.172 11.867 1 98.81 213 TRP B O 1
ATOM 3916 N N . LEU B 1 214 ? -1.321 6.699 13.586 1 98.81 214 LEU B N 1
ATOM 3917 C CA . LEU B 1 214 ? -0.061 7.156 14.164 1 98.81 214 LEU B CA 1
ATOM 3918 C C . LEU B 1 214 ? 0.872 5.98 14.43 1 98.81 214 LEU B C 1
ATOM 3920 O O . LEU B 1 214 ? 0.552 5.102 15.234 1 98.81 214 LEU B O 1
ATOM 3924 N N . ASN B 1 215 ? 2.008 6.039 13.727 1 98.12 215 ASN B N 1
ATOM 3925 C CA . ASN B 1 215 ? 3.002 4.984 13.883 1 98.12 215 ASN B CA 1
ATOM 3926 C C . ASN B 1 215 ? 2.369 3.6 13.781 1 98.12 215 ASN B C 1
ATOM 3928 O O . ASN B 1 215 ? 2.633 2.729 14.609 1 98.12 215 ASN B O 1
ATOM 3932 N N . GLY B 1 216 ? 1.478 3.5 12.844 1 96.88 216 GLY B N 1
ATOM 3933 C CA . GLY B 1 216 ? 0.932 2.203 12.477 1 96.88 216 GLY B CA 1
ATOM 3934 C C . GLY B 1 216 ? -0.323 1.844 13.25 1 96.88 216 GLY B C 1
ATOM 3935 O O . GLY B 1 216 ? -0.934 0.802 13.008 1 96.88 216 GLY B O 1
ATOM 3936 N N . LYS B 1 217 ? -0.754 2.695 14.102 1 97.81 217 LYS B N 1
ATOM 3937 C CA . LYS B 1 217 ? -1.945 2.428 14.898 1 97.81 217 LYS B CA 1
ATOM 3938 C C . LYS B 1 217 ? -3.082 3.377 14.531 1 97.81 217 LYS B C 1
ATOM 3940 O O . LYS B 1 217 ? -2.879 4.59 14.438 1 97.81 217 LYS B O 1
ATOM 3945 N N . LYS B 1 218 ? -4.242 2.793 14.336 1 98.06 218 LYS B N 1
ATOM 3946 C CA . LYS B 1 218 ? -5.406 3.648 14.133 1 98.06 218 LYS B CA 1
ATOM 3947 C C . LYS B 1 218 ? -5.801 4.359 15.422 1 98.06 218 LYS B C 1
ATOM 3949 O O . LYS B 1 218 ? -6.055 3.713 16.438 1 98.06 218 LYS B O 1
ATOM 3954 N N . VAL B 1 219 ? -5.926 5.656 15.312 1 98.88 219 VAL B N 1
ATOM 3955 C CA . VAL B 1 219 ? -6.137 6.359 16.578 1 98.88 219 VAL B CA 1
ATOM 3956 C C . VAL B 1 219 ? -7.438 7.16 16.516 1 98.88 219 VAL B C 1
ATOM 3958 O O . VAL B 1 219 ? -7.957 7.59 17.547 1 98.88 219 VAL B O 1
ATOM 3961 N N . VAL B 1 220 ? -7.957 7.43 15.344 1 98.88 220 VAL B N 1
ATOM 3962 C CA . VAL B 1 220 ? -9.25 8.086 15.164 1 98.88 220 VAL B CA 1
ATOM 3963 C C . VAL B 1 220 ? -10 7.441 14 1 98.88 220 VAL B C 1
ATOM 3965 O O . VAL B 1 220 ? -9.391 7.043 13.008 1 98.88 220 VAL B O 1
ATOM 3968 N N . ALA B 1 221 ? -11.289 7.285 14.156 1 98.62 221 ALA B N 1
ATOM 3969 C CA . ALA B 1 221 ? -12.195 6.945 13.062 1 98.62 221 ALA B CA 1
ATOM 3970 C C . ALA B 1 221 ? -13.508 7.719 13.18 1 98.62 221 ALA B C 1
ATOM 3972 O O . ALA B 1 221 ? -14.055 7.867 14.273 1 98.62 221 ALA B O 1
ATOM 3973 N N . TYR B 1 222 ? -13.922 8.219 12.078 1 98.56 222 TYR B N 1
ATOM 3974 C CA . TYR B 1 222 ? -15.211 8.906 12.07 1 98.56 222 TYR B CA 1
ATOM 3975 C C . TYR B 1 222 ? -15.812 8.922 10.672 1 98.56 222 TYR B C 1
ATOM 3977 O O . TYR B 1 222 ? -15.18 8.461 9.711 1 98.56 222 TYR B O 1
ATOM 3985 N N . GLU B 1 223 ? -17.094 9.414 10.562 1 98.31 223 GLU B N 1
ATOM 3986 C CA . GLU B 1 223 ? -17.781 9.531 9.281 1 98.31 223 GLU B CA 1
ATOM 3987 C C . GLU B 1 223 ? -18.297 10.945 9.062 1 98.31 223 GLU B C 1
ATOM 3989 O O . GLU B 1 223 ? -18.906 11.539 9.953 1 98.31 223 GLU B O 1
ATOM 3994 N N . PHE B 1 224 ? -18 11.414 7.848 1 98 224 PHE B N 1
ATOM 3995 C CA . PHE B 1 224 ? -18.641 12.656 7.449 1 98 224 PHE B CA 1
ATOM 3996 C C . PHE B 1 224 ? -20.156 12.531 7.531 1 98 224 PHE B C 1
ATOM 3998 O O . PHE B 1 224 ? -20.719 11.445 7.344 1 98 224 PHE B O 1
ATOM 4005 N N . ALA B 1 225 ? -20.844 13.633 7.848 1 97.19 225 ALA B N 1
ATOM 4006 C CA . ALA B 1 225 ? -22.297 13.758 7.852 1 97.19 225 ALA B CA 1
ATOM 4007 C C . ALA B 1 225 ? -22.922 12.773 8.844 1 97.19 225 ALA B C 1
ATOM 4009 O O . ALA B 1 225 ? -24.031 12.281 8.617 1 97.19 225 ALA B O 1
ATOM 4010 N N . SER B 1 226 ? -22.203 12.383 9.859 1 98.06 226 SER B N 1
ATOM 4011 C CA . SER B 1 226 ? -22.75 11.539 10.906 1 98.06 226 SER B CA 1
ATOM 4012 C C . SER B 1 226 ? -23.266 12.367 12.078 1 98.06 226 SER B C 1
ATOM 4014 O O . SER B 1 226 ? -22.719 13.43 12.383 1 98.06 226 SER B O 1
ATOM 4016 N N . PRO B 1 227 ? -24.25 11.781 12.805 1 97.56 227 PRO B N 1
ATOM 4017 C CA . PRO B 1 227 ? -24.703 12.484 14.008 1 97.56 227 PRO B CA 1
ATOM 4018 C C . PRO B 1 227 ? -23.594 12.664 15.039 1 97.56 227 PRO B C 1
ATOM 4020 O O . PRO B 1 227 ? -23.562 13.68 15.742 1 97.56 227 PRO B O 1
ATOM 4023 N N . HIS B 1 228 ? -22.75 11.727 15.047 1 97.56 228 HIS B N 1
ATOM 4024 C CA . HIS B 1 228 ? -21.641 11.797 16 1 97.56 228 HIS B CA 1
ATOM 4025 C C . HIS B 1 228 ? -20.734 12.977 15.703 1 97.56 228 HIS B C 1
ATOM 4027 O O . HIS B 1 228 ? -20.422 13.773 16.594 1 97.56 228 HIS B O 1
ATOM 4033 N N . LEU B 1 229 ? -20.297 13.117 14.5 1 97.94 229 LEU B N 1
ATOM 4034 C CA . LEU B 1 229 ? -19.438 14.227 14.125 1 97.94 229 LEU B CA 1
ATOM 4035 C C . LEU B 1 229 ? -20.141 15.562 14.32 1 97.94 229 LEU B C 1
ATOM 4037 O O . LEU B 1 229 ? -19.531 16.531 14.781 1 97.94 229 LEU B O 1
ATOM 4041 N N . ASP B 1 230 ? -21.438 15.586 14.062 1 97.31 230 ASP B N 1
ATOM 4042 C CA . ASP B 1 230 ? -22.234 16.797 14.242 1 97.31 230 ASP B CA 1
ATOM 4043 C C . ASP B 1 230 ? -22.266 17.234 15.703 1 97.31 230 ASP B C 1
ATOM 4045 O O . ASP B 1 230 ? -22.125 18.422 15.992 1 97.31 230 ASP B O 1
ATOM 4049 N N . SER B 1 231 ? -22.469 16.328 16.516 1 97.88 231 SER B N 1
ATOM 4050 C CA . SER B 1 231 ? -22.547 16.641 17.938 1 97.88 231 SER B CA 1
ATOM 4051 C C . SER B 1 231 ? -21.219 17.188 18.453 1 97.88 231 SER B C 1
ATOM 4053 O O . SER B 1 231 ? -21.188 18.109 19.281 1 97.88 231 SER B O 1
ATOM 4055 N N . LEU B 1 232 ? -20.125 16.594 18 1 97.75 232 LEU B N 1
ATOM 4056 C CA . LEU B 1 232 ? -18.797 17.062 18.391 1 97.75 232 LEU B CA 1
ATOM 4057 C C . LEU B 1 232 ? -18.516 18.453 17.828 1 97.75 232 LEU B C 1
ATOM 4059 O O . LEU B 1 232 ? -17.938 19.297 18.5 1 97.75 232 LEU B O 1
ATOM 4063 N N . PHE B 1 233 ? -18.969 18.672 16.641 1 97.31 233 PHE B N 1
ATOM 4064 C CA . PHE B 1 233 ? -18.812 19.969 15.969 1 97.31 233 PHE B CA 1
ATOM 4065 C C . PHE B 1 233 ? -19.5 21.078 16.766 1 97.31 233 PHE B C 1
ATOM 4067 O O . PHE B 1 233 ? -18.938 22.156 16.938 1 97.31 233 PHE B O 1
ATOM 4074 N N . GLN B 1 234 ? -20.656 20.812 17.281 1 96.94 234 GLN B N 1
ATOM 4075 C CA . GLN B 1 234 ? -21.438 21.797 18.016 1 96.94 234 GLN B CA 1
ATOM 4076 C C . GLN B 1 234 ? -20.688 22.281 19.266 1 96.94 234 GLN B C 1
ATOM 4078 O O . GLN B 1 234 ? -20.922 23.391 19.75 1 96.94 234 GLN B O 1
ATOM 4083 N N . LYS B 1 235 ? -19.781 21.469 19.703 1 96.62 235 LYS B N 1
ATOM 4084 C CA . LYS B 1 235 ? -19.047 21.797 20.922 1 96.62 235 LYS B CA 1
ATOM 4085 C C . LYS B 1 235 ? -17.641 22.312 20.578 1 96.62 235 LYS B C 1
ATOM 4087 O O . LYS B 1 235 ? -16.875 22.641 21.484 1 96.62 235 LYS B O 1
ATOM 4092 N N . SER B 1 236 ? -17.281 22.344 19.328 1 96.12 236 SER B N 1
ATOM 4093 C CA . SER B 1 236 ? -15.938 22.688 18.891 1 96.12 236 SER B CA 1
ATOM 4094 C C . SER B 1 236 ? -15.805 24.203 18.672 1 96.12 236 SER B C 1
ATOM 4096 O O . SER B 1 236 ? -16.812 24.906 18.578 1 96.12 236 SER B O 1
ATOM 4098 N N . LYS B 1 237 ? -14.555 24.656 18.516 1 94.38 237 LYS B N 1
ATOM 4099 C CA . LYS B 1 237 ? -14.289 26.062 18.234 1 94.38 237 LYS B CA 1
ATOM 4100 C C . LYS B 1 237 ? -14.68 26.422 16.812 1 94.38 237 LYS B C 1
ATOM 4102 O O . LYS B 1 237 ? -14.68 27.594 16.438 1 94.38 237 LYS B O 1
ATOM 4107 N N . PHE B 1 238 ? -15.086 25.438 16 1 95.62 238 PHE B N 1
ATOM 4108 C CA . PHE B 1 238 ? -15.328 25.625 14.578 1 95.62 238 PHE B CA 1
ATOM 4109 C C . PHE B 1 238 ? -16.812 25.844 14.305 1 95.62 238 PHE B C 1
ATOM 4111 O O . PHE B 1 238 ? -17.219 26.094 13.172 1 95.62 238 PHE B O 1
ATOM 4118 N N . VAL B 1 239 ? -17.641 25.859 15.32 1 95.25 239 VAL B N 1
ATOM 4119 C CA . VAL B 1 239 ? -19.094 25.766 15.195 1 95.25 239 VAL B CA 1
ATOM 4120 C C . VAL B 1 239 ? -19.625 26.953 14.406 1 95.25 239 VAL B C 1
ATOM 4122 O O . VAL B 1 239 ? -20.656 26.859 13.734 1 95.25 239 VAL B O 1
ATOM 4125 N N . ASP B 1 240 ? -18.922 28.031 14.406 1 94.75 240 ASP B N 1
ATOM 4126 C CA . ASP B 1 240 ? -19.438 29.266 13.805 1 94.75 240 ASP B CA 1
ATOM 4127 C C . ASP B 1 240 ? -19.016 29.375 12.344 1 94.75 240 ASP B C 1
ATOM 4129 O O . ASP B 1 240 ? -19.375 30.344 11.664 1 94.75 240 ASP B O 1
ATOM 4133 N N . TYR B 1 241 ? -18.297 28.406 11.781 1 94.94 241 TYR B N 1
ATOM 4134 C CA . TYR B 1 241 ? -17.859 28.453 10.391 1 94.94 241 TYR B CA 1
ATOM 4135 C C . TYR B 1 241 ? -18.812 27.672 9.492 1 94.94 241 TYR B C 1
ATOM 4137 O O . TYR B 1 241 ? -18.828 26.438 9.523 1 94.94 241 TYR B O 1
ATOM 4145 N N . PRO B 1 242 ? -19.5 28.391 8.633 1 94.31 242 PRO B N 1
ATOM 4146 C CA . PRO B 1 242 ? -20.469 27.719 7.758 1 94.31 242 PRO B CA 1
ATOM 4147 C C . PRO B 1 242 ? -19.797 26.688 6.844 1 94.31 242 PRO B C 1
ATOM 4149 O O . PRO B 1 242 ? -18.734 26.953 6.273 1 94.31 242 PRO B O 1
ATOM 4152 N N . GLY B 1 243 ? -20.375 25.531 6.793 1 95.38 243 GLY B N 1
ATOM 4153 C CA . GLY B 1 243 ? -19.938 24.516 5.863 1 95.38 243 GLY B CA 1
ATOM 4154 C C . GLY B 1 243 ? -18.656 23.812 6.312 1 95.38 243 GLY B C 1
ATOM 4155 O O . GLY B 1 243 ? -18.078 23.016 5.559 1 95.38 243 GLY B O 1
ATOM 4156 N N . PHE B 1 244 ? -18.219 24.016 7.469 1 96.5 244 PHE B N 1
ATOM 4157 C CA . PHE B 1 244 ? -16.953 23.484 7.961 1 96.5 244 PHE B CA 1
ATOM 4158 C C . PHE B 1 244 ? -16.938 21.953 7.895 1 96.5 244 PHE B C 1
ATOM 4160 O O . PHE B 1 244 ? -15.938 21.359 7.527 1 96.5 244 PHE B O 1
ATOM 4167 N N . LEU B 1 245 ? -18 21.266 8.141 1 96.94 245 LEU B N 1
ATOM 4168 C CA . LEU B 1 245 ? -18.062 19.812 8.312 1 96.94 245 LEU B CA 1
ATOM 4169 C C . LEU B 1 245 ? -18.25 19.109 6.969 1 96.94 245 LEU B C 1
ATOM 4171 O O . LEU B 1 245 ? -18.141 17.891 6.883 1 96.94 245 LEU B O 1
ATOM 4175 N N . GLU B 1 246 ? -18.516 19.906 5.996 1 96.94 246 GLU B N 1
ATOM 4176 C CA . GLU B 1 246 ? -18.828 19.297 4.715 1 96.94 246 GLU B CA 1
ATOM 4177 C C . GLU B 1 246 ? -17.594 18.656 4.082 1 96.94 246 GLU B C 1
ATOM 4179 O O . GLU B 1 246 ? -16.531 19.281 4.051 1 96.94 246 GLU B O 1
ATOM 4184 N N . LYS B 1 247 ? -17.766 17.438 3.695 1 97.81 247 LYS B N 1
ATOM 4185 C CA . LYS B 1 247 ? -16.703 16.844 2.896 1 97.81 247 LYS B CA 1
ATOM 4186 C C . LYS B 1 247 ? -16.516 17.594 1.584 1 97.81 247 LYS B C 1
ATOM 4188 O O . LYS B 1 247 ? -17.484 17.984 0.936 1 97.81 247 LYS B O 1
ATOM 4193 N N . ARG B 1 248 ? -15.242 17.75 1.21 1 97.56 248 ARG B N 1
ATOM 4194 C CA . ARG B 1 248 ? -14.961 18.438 -0.052 1 97.56 248 ARG B CA 1
ATOM 4195 C C . ARG B 1 248 ? -13.648 17.922 -0.657 1 97.56 248 ARG B C 1
ATOM 4197 O O . ARG B 1 248 ? -12.828 17.328 0.039 1 97.56 248 ARG B O 1
ATOM 4204 N N . LYS B 1 249 ? -13.641 18.062 -1.978 1 98.19 249 LYS B N 1
ATOM 4205 C CA . LYS B 1 249 ? -12.336 17.953 -2.631 1 98.19 249 LYS B CA 1
ATOM 4206 C C . LYS B 1 249 ? -11.422 19.094 -2.242 1 98.19 249 LYS B C 1
ATOM 4208 O O . LYS B 1 249 ? -11.562 20.219 -2.758 1 98.19 249 LYS B O 1
ATOM 4213 N N . GLY B 1 250 ? -10.445 18.844 -1.334 1 98.69 250 GLY B N 1
ATOM 4214 C CA . GLY B 1 250 ? -9.719 19.938 -0.723 1 98.69 250 GLY B CA 1
ATOM 4215 C C . GLY B 1 250 ? -8.211 19.766 -0.764 1 98.69 250 GLY B C 1
ATOM 4216 O O . GLY B 1 250 ? -7.715 18.766 -1.266 1 98.69 250 GLY B O 1
ATOM 4217 N N . HIS B 1 251 ? -7.512 20.766 -0.202 1 98.81 251 HIS B N 1
ATOM 4218 C CA . HIS B 1 251 ? -6.055 20.797 -0.153 1 98.81 251 HIS B CA 1
ATOM 4219 C C . HIS B 1 251 ? -5.531 20.078 1.091 1 98.81 251 HIS B C 1
ATOM 4221 O O . HIS B 1 251 ? -6.266 19.891 2.061 1 98.81 251 HIS B O 1
ATOM 4227 N N . ILE B 1 252 ? -4.289 19.656 0.998 1 98.94 252 ILE B N 1
ATOM 4228 C CA . ILE B 1 252 ? -3.486 19.297 2.162 1 98.94 252 ILE B CA 1
ATOM 4229 C C . ILE B 1 252 ? -2.627 20.484 2.582 1 98.94 252 ILE B C 1
ATOM 4231 O O . ILE B 1 252 ? -2.025 21.156 1.738 1 98.94 252 ILE B O 1
ATOM 4235 N N . VAL B 1 253 ? -2.602 20.734 3.875 1 98.75 253 VAL B N 1
ATOM 4236 C CA . VAL B 1 253 ? -1.933 21.938 4.344 1 98.75 253 VAL B CA 1
ATOM 4237 C C . VAL B 1 253 ? -1.025 21.609 5.523 1 98.75 253 VAL B C 1
ATOM 4239 O O . VAL B 1 253 ? -1.447 20.938 6.469 1 98.75 253 VAL B O 1
ATOM 4242 N N . LEU B 1 254 ? 0.209 22.016 5.395 1 98.62 254 LEU B N 1
ATOM 4243 C CA . LEU B 1 254 ? 1.08 22.047 6.562 1 98.62 254 LEU B CA 1
ATOM 4244 C C . LEU B 1 254 ? 0.944 23.375 7.301 1 98.62 254 LEU B C 1
ATOM 4246 O O . LEU B 1 254 ? 1.125 24.453 6.707 1 98.62 254 LEU B O 1
ATOM 4250 N N . GLN B 1 255 ? 0.684 23.297 8.539 1 96.69 255 GLN B N 1
ATOM 4251 C CA . GLN B 1 255 ? 0.364 24.484 9.328 1 96.69 255 GLN B CA 1
ATOM 4252 C C . GLN B 1 255 ? 1.63 25.219 9.734 1 96.69 255 GLN B C 1
ATOM 4254 O O . GLN B 1 255 ? 2.598 24.609 10.195 1 96.69 255 GLN B O 1
ATOM 4259 N N . ASN B 1 256 ? 1.604 26.5 9.461 1 93.69 256 ASN B N 1
ATOM 4260 C CA . ASN B 1 256 ? 2.611 27.375 10.062 1 93.69 256 ASN B CA 1
ATOM 4261 C C . ASN B 1 256 ? 2.217 27.797 11.469 1 93.69 256 ASN B C 1
ATOM 4263 O O . ASN B 1 256 ? 1.402 28.703 11.641 1 93.69 256 ASN B O 1
ATOM 4267 N N . HIS B 1 257 ? 2.74 27.078 12.391 1 88.88 257 HIS B N 1
ATOM 4268 C CA . HIS B 1 257 ? 2.607 27.469 13.797 1 88.88 257 HIS B CA 1
ATOM 4269 C C . HIS B 1 257 ? 3.912 28.031 14.336 1 88.88 257 HIS B C 1
ATOM 4271 O O . HIS B 1 257 ? 4.746 28.531 13.57 1 88.88 257 HIS B O 1
ATOM 4277 N N . LYS B 1 258 ? 4.16 28.094 15.586 1 84.94 258 LYS B N 1
ATOM 4278 C CA . LYS B 1 258 ? 5.293 28.812 16.156 1 84.94 258 LYS B CA 1
ATOM 4279 C C . LYS B 1 258 ? 6.562 27.969 16.109 1 84.94 258 LYS B C 1
ATOM 4281 O O . LYS B 1 258 ? 7.645 28.484 15.812 1 84.94 258 LYS B O 1
ATOM 4286 N N . ASP B 1 259 ? 6.496 26.734 16.125 1 91.06 259 ASP B N 1
ATOM 4287 C CA . ASP B 1 259 ? 7.637 25.875 16.422 1 91.06 259 ASP B CA 1
ATOM 4288 C C . ASP B 1 259 ? 8.203 25.25 15.141 1 91.06 259 ASP B C 1
ATOM 4290 O O . ASP B 1 259 ? 7.523 25.203 14.117 1 91.06 259 ASP B O 1
ATOM 4294 N N . ASP B 1 260 ? 9.461 24.781 15.281 1 94.06 260 ASP B N 1
ATOM 4295 C CA . ASP B 1 260 ? 10.062 23.984 14.211 1 94.06 260 ASP B CA 1
ATOM 4296 C C . ASP B 1 260 ? 9.289 22.703 13.969 1 94.06 260 ASP B C 1
ATOM 4298 O O . ASP B 1 260 ? 8.797 22.078 14.906 1 94.06 260 ASP B O 1
ATOM 4302 N N . ALA B 1 261 ? 9.273 22.359 12.766 1 97.81 261 ALA B N 1
ATOM 4303 C CA . ALA B 1 261 ? 8.734 21.062 12.359 1 97.81 261 ALA B CA 1
ATOM 4304 C C . ALA B 1 261 ? 9.383 20.578 11.062 1 97.81 261 ALA B C 1
ATOM 4306 O O . ALA B 1 261 ? 9.758 21.391 10.211 1 97.81 261 ALA B O 1
ATOM 4307 N N . TRP B 1 262 ? 9.562 19.344 10.945 1 98.62 262 TRP B N 1
ATOM 4308 C CA . TRP B 1 262 ? 10.117 18.719 9.75 1 98.62 262 TRP B CA 1
ATOM 4309 C C . TRP B 1 262 ? 9.148 17.688 9.172 1 98.62 262 TRP B C 1
ATOM 4311 O O . TRP B 1 262 ? 8.531 16.922 9.922 1 98.62 262 TRP B O 1
ATOM 4321 N N . PHE B 1 263 ? 9 17.688 7.871 1 98.81 263 PHE B N 1
ATOM 4322 C CA . PHE B 1 263 ? 8.148 16.734 7.168 1 98.81 263 PHE B CA 1
ATOM 4323 C C . PHE B 1 263 ? 8.914 16.047 6.047 1 98.81 263 PHE B C 1
ATOM 4325 O O . PHE B 1 263 ? 9.695 16.672 5.34 1 98.81 263 PHE B O 1
ATOM 4332 N N . ARG B 1 264 ? 8.727 14.75 5.898 1 98.5 264 ARG B N 1
ATOM 4333 C CA . ARG B 1 264 ? 9.297 13.992 4.789 1 98.5 264 ARG B CA 1
ATOM 4334 C C . ARG B 1 264 ? 8.391 12.82 4.41 1 98.5 264 ARG B C 1
ATOM 4336 O O . ARG B 1 264 ? 7.387 12.562 5.078 1 98.5 264 ARG B O 1
ATOM 4343 N N . ASN B 1 265 ? 8.727 12.195 3.279 1 98.25 265 ASN B N 1
ATOM 4344 C CA . ASN B 1 265 ? 7.988 11.031 2.807 1 98.25 265 ASN B CA 1
ATOM 4345 C C . ASN B 1 265 ? 6.488 11.305 2.736 1 98.25 265 ASN B C 1
ATOM 4347 O O . ASN B 1 265 ? 5.684 10.484 3.178 1 98.25 265 ASN B O 1
ATOM 4351 N N . ILE B 1 266 ? 6.199 12.484 2.256 1 98.81 266 ILE B N 1
ATOM 4352 C CA . ILE B 1 266 ? 4.789 12.805 2.062 1 98.81 266 ILE B CA 1
ATOM 4353 C C . ILE B 1 266 ? 4.297 12.195 0.753 1 98.81 266 ILE B C 1
ATOM 4355 O O . ILE B 1 266 ? 4.746 12.578 -0.327 1 98.81 266 ILE B O 1
ATOM 4359 N N . LYS B 1 267 ? 3.402 11.219 0.913 1 98.31 267 LYS B N 1
ATOM 4360 C CA . LYS B 1 267 ? 2.879 10.461 -0.219 1 98.31 267 LYS B CA 1
ATOM 4361 C C . LYS B 1 267 ? 1.358 10.344 -0.146 1 98.31 267 LYS B C 1
ATOM 4363 O O . LYS B 1 267 ? 0.777 10.398 0.939 1 98.31 267 LYS B O 1
ATOM 4368 N N . ILE B 1 268 ? 0.792 10.227 -1.347 1 98.81 268 ILE B N 1
ATOM 4369 C CA . ILE B 1 268 ? -0.665 10.141 -1.366 1 98.81 268 ILE B CA 1
ATOM 4370 C C . ILE B 1 268 ? -1.112 9.195 -2.48 1 98.81 268 ILE B C 1
ATOM 4372 O O . ILE B 1 268 ? -0.446 9.086 -3.512 1 98.81 268 ILE B O 1
ATOM 4376 N N . ARG B 1 269 ? -2.131 8.43 -2.254 1 98.25 269 ARG B N 1
ATOM 4377 C CA . ARG B 1 269 ? -2.795 7.695 -3.326 1 98.25 269 ARG B CA 1
ATOM 4378 C C . ARG B 1 269 ? -4.301 7.941 -3.312 1 98.25 269 ARG B C 1
ATOM 4380 O O . ARG B 1 269 ? -4.914 8.008 -2.244 1 98.25 269 ARG B O 1
ATOM 4387 N N . LYS B 1 270 ? -4.84 8.086 -4.484 1 97.69 270 LYS B N 1
ATOM 4388 C CA . LYS B 1 270 ? -6.281 8.289 -4.621 1 97.69 270 LYS B CA 1
ATOM 4389 C C . LYS B 1 270 ? -7.035 6.973 -4.453 1 97.69 270 LYS B C 1
ATOM 4391 O O . LYS B 1 270 ? -6.559 5.918 -4.883 1 97.69 270 LYS B O 1
ATOM 4396 N N . ILE B 1 271 ? -8.109 7.082 -3.789 1 95.31 271 ILE B N 1
ATOM 4397 C CA . ILE B 1 271 ? -9 5.941 -3.594 1 95.31 271 ILE B CA 1
ATOM 4398 C C . ILE B 1 271 ? -10.258 6.117 -4.441 1 95.31 271 ILE B C 1
ATOM 4400 O O . ILE B 1 271 ? -10.883 7.18 -4.422 1 95.31 271 ILE B O 1
ATOM 4404 N N . GLU B 1 272 ? -10.516 5.133 -5.238 1 86.12 272 GLU B N 1
ATOM 4405 C CA . GLU B 1 272 ? -11.727 5.211 -6.055 1 86.12 272 GLU B CA 1
ATOM 4406 C C . GLU B 1 272 ? -12.977 5.027 -5.207 1 86.12 272 GLU B C 1
ATOM 4408 O O . GLU B 1 272 ? -12.992 4.219 -4.273 1 86.12 272 GLU B O 1
ATOM 4413 N N . SER B 1 273 ? -13.961 5.898 -5.52 1 74.12 273 SER B N 1
ATOM 4414 C CA . SER B 1 273 ? -15.227 5.859 -4.785 1 74.12 273 SER B CA 1
ATOM 4415 C C . SER B 1 273 ? -15.898 4.5 -4.926 1 74.12 273 SER B C 1
ATOM 4417 O O . SER B 1 273 ? -15.836 3.875 -5.984 1 74.12 273 SER B O 1
ATOM 4419 N N . GLY B 1 274 ? -16.516 3.951 -3.965 1 58.84 274 GLY B N 1
ATOM 4420 C CA . GLY B 1 274 ? -17.25 2.693 -4.016 1 58.84 274 GLY B CA 1
ATOM 4421 C C . GLY B 1 274 ? -16.359 1.481 -3.822 1 58.84 274 GLY B C 1
ATOM 4422 O O . GLY B 1 274 ? -16.828 0.344 -3.857 1 58.84 274 GLY B O 1
ATOM 4423 N N . SER B 1 275 ? -15.062 1.65 -3.854 1 45.16 275 SER B N 1
ATOM 4424 C CA . SER B 1 275 ? -14.18 0.496 -3.711 1 45.16 275 SER B CA 1
ATOM 4425 C C . SER B 1 275 ? -14.047 0.081 -2.248 1 45.16 275 SER B C 1
ATOM 4427 O O . SER B 1 275 ? -14.18 0.912 -1.348 1 45.16 275 SER B O 1
#

Sequence (550 aa):
MRGSKKQTLHSFWIMALAMGLVFMGCRNKTQKNQEPLKVSEQLHNSLTDLEKEQGWELLFDGESFKGWRGLGRKDVQTELWKIEDGTIRKLNSGEVPSMPDGQPMEGGDLMTVDTFDNYELYFEWKILKAGNTGLKYNVSEELSQKFGSQYSALGFEYQLLDDSDTLYAGKLKPSQYTGSLYDMIAANNADVRPAGMFNSSRIVVNDKSVEHWLNGKKVVAYEFASPHLDSLFQKSKFVDYPGFLEKRKGHIVLQNHKDDAWFRNIKIRKIESGSMRGSKKQTLHSFWIMALAMGLVFMGCRNKTQKNQEPLKVSEQLHNSLTDLEKEQGWELLFDGESFKGWRGLGRKDVQTELWKIEDGTIRKLNSGEVPSMPDGQPMEGGDLMTVDTFDNYELYFEWKILKAGNTGLKYNVSEELSQKFGSQYSALGFEYQLLDDSDTLYAGKLKPSQYTGSLYDMIAANNADVRPAGMFNSSRIVVNDKSVEHWLNGKKVVAYEFASPHLDSLFQKSKFVDYPGFLEKRKGHIVLQNHKDDAWFRNIKIRKIESGS

pLDDT: mean 84.15, std 25.0, range [20.78, 98.94]

Solvent-accessible surface area (backbone atoms only — not comparable to full-atom values): 30604 Å² total; per-residue (Å²): 136,85,75,82,76,83,84,88,86,73,85,72,76,76,78,76,75,78,77,75,77,75,76,70,74,72,73,72,70,72,68,67,70,64,62,70,72,74,65,73,71,76,67,73,37,64,76,54,72,67,43,47,46,67,47,45,41,73,60,33,64,41,80,58,63,67,60,46,16,16,42,84,45,89,49,64,55,65,77,46,42,45,78,54,96,43,20,45,30,37,46,32,49,89,74,37,74,56,37,96,84,61,42,67,73,74,48,56,15,40,23,38,68,61,64,48,63,31,28,41,36,35,35,30,37,31,34,39,83,68,14,46,43,34,41,30,33,54,23,43,69,65,57,7,42,71,75,58,36,63,22,36,84,45,54,52,31,41,26,40,47,36,72,83,30,74,88,49,61,93,71,58,60,71,16,62,33,40,46,2,43,51,56,54,39,47,35,43,90,67,72,79,64,59,64,72,38,73,39,41,36,35,40,37,32,55,79,47,40,36,38,27,28,44,68,61,37,74,22,36,76,50,44,55,92,32,72,68,52,50,58,34,40,69,72,21,94,58,58,83,44,86,71,67,74,54,86,46,71,11,23,47,29,44,51,56,45,58,36,42,36,36,36,33,49,29,31,38,25,72,45,66,80,94,110,136,88,78,84,74,76,79,82,80,79,80,80,78,80,77,79,81,78,78,76,80,76,78,75,75,77,72,74,70,70,68,69,70,64,66,70,73,76,62,75,71,75,67,74,36,64,75,53,73,67,43,46,45,66,48,45,40,73,60,32,66,41,81,60,63,66,60,45,15,18,41,85,46,88,47,63,56,65,75,46,41,43,78,54,95,44,21,46,30,37,45,32,48,90,74,38,76,56,38,97,84,60,42,67,73,72,49,56,16,40,22,40,68,62,64,48,64,32,28,40,36,36,34,30,36,29,35,41,84,69,16,46,44,32,40,29,32,56,23,43,69,64,58,6,41,72,77,57,36,64,21,35,84,46,54,52,31,41,27,39,46,36,73,82,30,71,89,49,60,94,71,61,60,70,16,63,34,40,45,2,42,51,55,54,39,47,35,43,88,67,71,79,61,59,64,72,37,73,40,41,37,35,40,37,32,56,80,50,40,36,36,29,29,44,68,61,36,76,21,36,75,51,42,56,92,32,72,66,52,49,58,33,38,69,73,23,93,57,56,84,44,86,71,66,73,54,83,46,71,10,24,49,30,43,52,56,45,56,35,42,34,36,35,32,47,30,31,37,24,73,44,67,82,93,110